Protein AF-A9HJM5-F1 (afdb_monomer_lite)

InterPro domains:
  IPR001584 Integrase, catalytic core [PF13683] (237-302)
  IPR001584 Integrase, catalytic core [PS50994] (127-310)
  IPR005546 Autotransporter beta-domain [PF03797] (328-411)
  IPR006315 Outer membrane autotransporter barrel domain [TIGR01414] (327-432)
  IPR012337 Ribonuclease H-like superfamily [SSF53098] (129-310)
  IPR036397 Ribonuclease H superfamily [G3DSA:3.30.420.10] (129-315)
  IPR036709 Autotransporter beta-domain superfamily [G3DSA:2.40.128.130] (327-432)
  IPR036709 Autotransporter beta-domain superfamily [SSF103515] (328-432)
  IPR047656 IS481-like transposase [NF033577] (16-305)

pLDDT: mean 78.47, std 14.85, range [34.22, 97.0]

Secondary structure (DSSP, 8-state):
------TT-SS-HHHHHHHHH--S-HHHHHHHHT--HHHHHHHHT-S--SPP--S-SS---SSS-HHHHHHHHHHHHHH---HHHHHHHHHTT-TT--HHHHHHHHHHTT-SSPP----------PPPP--S-EEEEEEEEEEETTEEEEEEEEEETTT--EEEEEES---HHHHHHHHHHHHHHSSB---EEEE-S-TTTS-TTS-SPPHHHHHHHHHTT------HHHHHHHHTT-EEEEPPTT-GGGGHHHHHHHHHHHHHTTTT---SSHHHHHHHHHHHHHIIIII---GGGTT--HHHHHHHHHHH-GGGBSS-GGGGSS-S-EEEEEEEEEE--EEETTEEEEEEEEEEEEEEES-SS-EEEE--TT----EEEE-PPPPSEEEEEEEEEEEE-SSSEEEEEEEEEEEETTEEEEEEEEEEEE--

Radius of gyration: 32.17 Å; chains: 1; bounding box: 75×62×111 Å

Structure (mmCIF, N/CA/C/O backbone):
data_AF-A9HJM5-F1
#
_entry.id   AF-A9HJM5-F1
#
loop_
_atom_site.group_PDB
_atom_site.id
_atom_site.type_symbol
_atom_site.label_atom_id
_atom_site.label_alt_id
_atom_site.label_comp_id
_atom_site.label_asym_id
_atom_site.label_entity_id
_atom_site.label_seq_id
_atom_site.pdbx_PDB_ins_code
_atom_site.Cartn_x
_atom_site.Cartn_y
_atom_site.Cartn_z
_atom_site.occupancy
_atom_site.B_iso_or_equiv
_atom_site.auth_seq_id
_atom_site.auth_comp_id
_atom_site.auth_asym_id
_atom_site.auth_atom_id
_atom_site.pdbx_PDB_model_num
ATOM 1 N N . MET A 1 1 ? -3.782 -18.795 47.974 1.00 39.38 1 MET A N 1
ATOM 2 C CA . MET A 1 1 ? -3.697 -17.846 46.842 1.00 39.38 1 MET A CA 1
ATOM 3 C C . MET A 1 1 ? -3.883 -16.435 47.374 1.00 39.38 1 MET A C 1
ATOM 5 O O . MET A 1 1 ? -4.901 -16.174 48.003 1.00 39.38 1 MET A O 1
ATOM 9 N N . GLY A 1 2 ? -2.889 -15.560 47.208 1.00 44.75 2 GLY A N 1
ATOM 10 C CA . GLY A 1 2 ? -2.963 -14.176 47.683 1.00 44.75 2 GLY A CA 1
ATOM 11 C C . GLY A 1 2 ? -3.999 -13.382 46.891 1.00 44.75 2 GLY A C 1
ATOM 12 O O . GLY A 1 2 ? -3.950 -13.344 45.665 1.00 44.75 2 GLY A O 1
ATOM 13 N N . GLN A 1 3 ? -4.957 -12.776 47.587 1.00 52.12 3 GLN A N 1
ATOM 14 C CA . GLN A 1 3 ? -5.940 -11.888 46.978 1.00 52.12 3 GLN A CA 1
ATOM 15 C C . GLN A 1 3 ? -5.210 -10.602 46.563 1.00 52.12 3 GLN A C 1
ATOM 17 O O . GLN A 1 3 ? -4.694 -9.881 47.415 1.00 52.12 3 GLN A O 1
ATOM 22 N N . VAL A 1 4 ? -5.114 -10.333 45.258 1.00 51.53 4 VAL A N 1
ATOM 23 C CA . VAL A 1 4 ? -4.487 -9.107 44.746 1.00 51.53 4 VAL A CA 1
ATOM 24 C C . VAL A 1 4 ? -5.403 -7.935 45.090 1.00 51.53 4 VAL A C 1
ATOM 26 O O . VAL A 1 4 ? -6.445 -7.734 44.468 1.00 51.53 4 VAL A O 1
ATOM 29 N N . HIS A 1 5 ? -5.051 -7.195 46.137 1.00 56.16 5 HIS A N 1
ATOM 30 C CA . HIS A 1 5 ? -5.761 -5.988 46.537 1.00 56.16 5 HIS A CA 1
ATOM 31 C C . HIS A 1 5 ? -5.288 -4.795 45.698 1.00 56.16 5 HIS A C 1
ATOM 33 O O . HIS A 1 5 ? -4.116 -4.692 45.341 1.00 56.16 5 HIS A O 1
ATOM 39 N N . HIS A 1 6 ? -6.200 -3.871 45.394 1.00 55.56 6 HIS A N 1
ATOM 40 C CA . HIS A 1 6 ? -5.833 -2.579 44.815 1.00 55.56 6 HIS A CA 1
ATOM 41 C C . HIS A 1 6 ? -4.875 -1.853 45.774 1.00 55.56 6 HIS A C 1
ATOM 43 O O . HIS A 1 6 ? -5.123 -1.859 46.979 1.00 55.56 6 HIS A O 1
ATOM 49 N N . GLY A 1 7 ? -3.832 -1.181 45.274 1.00 51.28 7 GLY A N 1
ATOM 50 C CA . GLY A 1 7 ? -2.812 -0.509 46.107 1.00 51.28 7 GLY A CA 1
ATOM 51 C C . GLY A 1 7 ? -3.337 0.599 47.038 1.00 51.28 7 GLY A C 1
ATOM 52 O O . GLY A 1 7 ? -2.596 1.120 47.860 1.00 51.28 7 GLY A O 1
ATOM 53 N N . SER A 1 8 ? -4.625 0.934 46.936 1.00 58.81 8 SER A N 1
ATOM 54 C CA . SER A 1 8 ? -5.338 1.925 47.761 1.00 58.81 8 SER A CA 1
ATOM 55 C C . SER A 1 8 ? -6.430 1.296 48.640 1.00 58.81 8 SER A C 1
ATOM 57 O O . SER A 1 8 ? -7.262 2.008 49.199 1.00 58.81 8 SER A O 1
ATOM 59 N N . ALA A 1 9 ? -6.501 -0.037 48.722 1.00 64.56 9 ALA A N 1
ATOM 60 C CA . ALA A 1 9 ? -7.527 -0.732 49.487 1.00 64.56 9 ALA A CA 1
ATOM 61 C C . ALA A 1 9 ? -7.295 -0.550 50.995 1.00 64.56 9 ALA A C 1
ATOM 63 O O . ALA A 1 9 ? -6.473 -1.227 51.602 1.00 64.56 9 ALA A O 1
ATOM 64 N N . THR A 1 10 ? -8.079 0.330 51.618 1.00 69.19 10 THR A N 1
ATOM 65 C CA . THR A 1 10 ? -7.984 0.647 53.056 1.00 69.19 10 THR A CA 1
ATOM 66 C C . THR A 1 10 ? -8.465 -0.493 53.966 1.00 69.19 10 THR A C 1
ATOM 68 O O . THR A 1 10 ? -8.240 -0.466 55.168 1.00 69.19 10 THR A O 1
ATOM 71 N N . THR A 1 11 ? -9.150 -1.508 53.420 1.00 77.69 11 THR A N 1
ATOM 72 C CA . THR A 1 11 ? -9.618 -2.682 54.180 1.00 77.69 11 THR A CA 1
ATOM 73 C C . THR A 1 11 ? -9.173 -3.973 53.504 1.00 77.69 11 THR A C 1
ATOM 75 O O . THR A 1 11 ? -9.670 -4.323 52.431 1.00 77.69 11 THR A O 1
ATOM 78 N N . THR A 1 12 ? -8.253 -4.696 54.143 1.00 82.88 12 THR A N 1
ATOM 79 C CA . THR A 1 12 ? -7.820 -6.034 53.715 1.00 82.88 12 THR A CA 1
ATOM 80 C C . THR A 1 12 ? -8.859 -7.090 54.096 1.00 82.88 12 THR A C 1
ATOM 82 O O . THR A 1 12 ? -9.711 -6.859 54.959 1.00 82.88 12 THR A O 1
ATOM 85 N N . ALA A 1 13 ? -8.786 -8.280 53.495 1.00 81.25 13 ALA A N 1
ATOM 86 C CA . ALA A 1 13 ? -9.673 -9.393 53.852 1.00 81.25 13 ALA A CA 1
ATOM 87 C C . ALA A 1 13 ? -9.609 -9.757 55.351 1.00 81.25 13 ALA A C 1
ATOM 89 O O . ALA A 1 13 ? -10.624 -10.126 55.941 1.00 81.25 13 ALA A O 1
ATOM 90 N N . ALA A 1 14 ? -8.435 -9.611 55.973 1.00 82.00 14 ALA A N 1
ATOM 91 C CA . ALA A 1 14 ? -8.246 -9.829 57.405 1.00 82.00 14 ALA A CA 1
ATOM 92 C C . ALA A 1 14 ? -8.970 -8.766 58.248 1.00 82.00 14 ALA A C 1
ATOM 94 O O . ALA A 1 14 ? -9.698 -9.115 59.173 1.00 82.00 14 ALA A O 1
ATOM 95 N N . VAL A 1 15 ? -8.848 -7.484 57.880 1.00 86.19 15 VAL A N 1
ATOM 96 C CA . VAL A 1 15 ? -9.549 -6.377 58.558 1.00 86.19 15 VAL A CA 1
ATOM 97 C C . VAL A 1 15 ? -11.066 -6.527 58.426 1.00 86.19 15 VAL A C 1
ATOM 99 O O . VAL A 1 15 ? -11.789 -6.356 59.403 1.00 86.19 15 VAL A O 1
ATOM 102 N N . ARG A 1 16 ? -11.566 -6.918 57.247 1.00 88.50 16 ARG A N 1
ATOM 103 C CA . ARG A 1 16 ? -13.002 -7.164 57.017 1.00 88.50 16 ARG A CA 1
ATOM 104 C C . ARG A 1 16 ? -13.536 -8.300 57.898 1.00 88.50 16 ARG A C 1
ATOM 106 O O . ARG A 1 16 ? -14.592 -8.136 58.500 1.00 88.50 16 ARG A O 1
ATOM 113 N N . ARG A 1 17 ? -12.791 -9.410 58.023 1.00 85.50 17 ARG A N 1
ATOM 114 C CA . ARG A 1 17 ? -13.137 -10.524 58.928 1.00 85.50 17 ARG A CA 1
ATOM 115 C C . ARG A 1 17 ? -13.124 -10.091 60.392 1.00 85.50 17 ARG A C 1
ATOM 117 O O . ARG A 1 17 ? -14.072 -10.372 61.116 1.00 85.50 17 ARG A O 1
ATOM 124 N N . ALA A 1 18 ? -12.095 -9.358 60.812 1.00 86.31 18 ALA A N 1
ATOM 125 C CA . ALA A 1 18 ? -11.996 -8.858 62.181 1.00 86.31 18 ALA A CA 1
ATOM 126 C C . ALA A 1 18 ? -13.164 -7.922 62.545 1.00 86.31 18 ALA A C 1
ATOM 128 O O . ALA A 1 18 ? -13.707 -8.017 63.641 1.00 86.31 18 ALA A O 1
ATOM 129 N N . ILE A 1 19 ? -13.604 -7.069 61.613 1.00 89.44 19 ILE A N 1
ATOM 130 C CA . ILE A 1 19 ? -14.779 -6.203 61.799 1.00 89.44 19 ILE A CA 1
ATOM 131 C C . ILE A 1 19 ? -16.072 -7.020 61.944 1.00 89.44 19 ILE A C 1
ATOM 133 O O . ILE A 1 19 ? -16.908 -6.665 62.772 1.00 89.44 19 ILE A O 1
ATOM 137 N N . GLN A 1 20 ? -16.244 -8.096 61.168 1.00 88.44 20 GLN A N 1
ATOM 138 C CA . GLN A 1 20 ? -17.444 -8.942 61.230 1.00 88.44 20 GLN A CA 1
ATOM 139 C C . GLN A 1 20 ? -17.550 -9.743 62.529 1.00 88.44 20 GLN A C 1
ATOM 141 O O . GLN A 1 20 ? -18.636 -9.849 63.089 1.00 88.44 20 GLN A O 1
ATOM 146 N N . HIS A 1 21 ? -16.434 -10.284 63.024 1.00 87.81 21 HIS A N 1
ATOM 147 C CA . HIS A 1 21 ? -16.422 -11.098 64.243 1.00 87.81 21 HIS A CA 1
ATOM 148 C C . HIS A 1 21 ? -16.361 -10.274 65.538 1.00 87.81 21 HIS A C 1
ATOM 150 O O . HIS A 1 21 ? -16.522 -10.827 66.625 1.00 87.81 21 HIS A O 1
ATOM 156 N N . SER A 1 22 ? -16.124 -8.962 65.452 1.00 87.56 22 SER A N 1
ATOM 157 C CA . SER A 1 22 ? -15.993 -8.109 66.631 1.00 87.56 22 SER A CA 1
ATOM 158 C C . SER A 1 22 ? -17.346 -7.659 67.192 1.00 87.56 22 SER A C 1
ATOM 160 O O . SER A 1 22 ? -18.188 -7.082 66.495 1.00 87.56 22 SER A O 1
ATOM 162 N N . GLN A 1 23 ? -17.513 -7.834 68.504 1.00 87.94 23 GLN A N 1
ATOM 163 C CA . GLN A 1 23 ? -18.632 -7.283 69.276 1.00 87.94 23 GLN A CA 1
ATOM 164 C C . GLN A 1 23 ? -18.430 -5.804 69.650 1.00 87.94 23 GLN A C 1
ATOM 166 O O . GLN A 1 23 ? -19.332 -5.171 70.191 1.00 87.94 23 GLN A O 1
ATOM 171 N N . GLU A 1 24 ? -17.276 -5.214 69.324 1.00 90.81 24 GLU A N 1
ATOM 172 C CA . GLU A 1 24 ? -16.976 -3.821 69.651 1.00 90.81 24 GLU A CA 1
ATOM 173 C C . GLU A 1 24 ? -17.867 -2.828 68.885 1.00 90.81 24 GLU A C 1
ATOM 175 O O . GLU A 1 24 ? -18.441 -3.118 67.821 1.00 90.81 24 GLU A O 1
ATOM 180 N N . SER A 1 25 ? -17.973 -1.615 69.434 1.00 91.25 25 SER A N 1
ATOM 181 C CA . SER A 1 25 ? -18.757 -0.540 68.830 1.00 91.25 25 SER A CA 1
ATOM 182 C C . SER A 1 25 ? -18.114 -0.025 67.537 1.00 91.25 25 SER A C 1
ATOM 184 O O . SER A 1 25 ? -16.892 -0.050 67.354 1.00 91.25 25 SER A O 1
ATOM 186 N N . LEU A 1 26 ? -18.945 0.513 66.637 1.00 90.44 26 LEU A N 1
ATOM 187 C CA . LEU A 1 26 ? -18.498 1.032 65.338 1.00 90.44 26 LEU A CA 1
ATOM 188 C C . LEU A 1 26 ? -17.398 2.096 65.472 1.00 90.44 26 LEU A C 1
ATOM 190 O O . LEU A 1 26 ? -16.500 2.163 64.637 1.00 90.44 26 LEU A O 1
ATOM 194 N N . ARG A 1 27 ? -17.456 2.914 66.531 1.00 89.31 27 ARG A N 1
ATOM 195 C CA . ARG A 1 27 ? -16.513 4.010 66.786 1.00 89.31 27 ARG A CA 1
ATOM 196 C C . ARG A 1 27 ? -15.127 3.498 67.184 1.00 89.31 27 ARG A C 1
ATOM 198 O O . ARG A 1 27 ? -14.130 4.069 66.749 1.00 89.31 27 ARG A O 1
ATOM 205 N N . VAL A 1 28 ? -15.063 2.415 67.962 1.00 90.44 28 VAL A N 1
ATOM 206 C CA . VAL A 1 28 ? -13.794 1.799 68.382 1.00 90.44 28 VAL A CA 1
ATOM 207 C C . VAL A 1 28 ? -13.112 1.128 67.192 1.00 90.44 28 VAL A C 1
ATOM 209 O O . VAL A 1 28 ? -11.937 1.382 66.932 1.00 90.44 28 VAL A O 1
ATOM 212 N N . LEU A 1 29 ? -13.868 0.367 66.398 1.00 90.19 29 LEU A N 1
ATOM 213 C CA . LEU A 1 29 ? -13.358 -0.282 65.188 1.00 90.19 29 LEU A CA 1
ATOM 214 C C . LEU A 1 29 ? -12.917 0.736 64.125 1.00 90.19 29 LEU A C 1
ATOM 216 O O . LEU A 1 29 ? -11.868 0.565 63.507 1.00 90.19 29 LEU A O 1
ATOM 220 N N . ALA A 1 30 ? -13.671 1.825 63.949 1.00 90.19 30 ALA A N 1
ATOM 221 C CA . ALA A 1 30 ? -13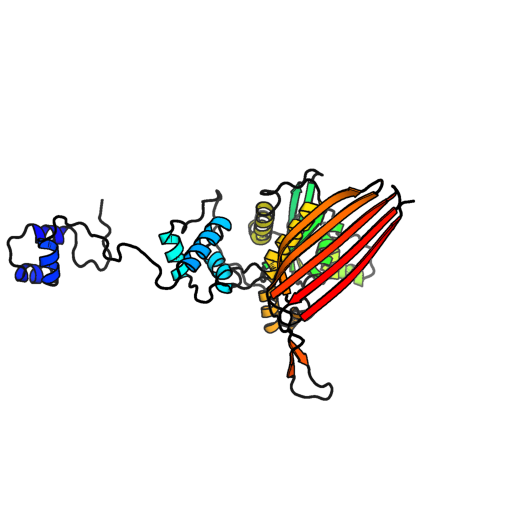.306 2.916 63.045 1.00 90.19 30 ALA A CA 1
ATOM 222 C C . ALA A 1 30 ? -11.968 3.559 63.436 1.00 90.19 30 ALA A C 1
ATOM 224 O O . ALA A 1 30 ? -11.114 3.770 62.577 1.00 90.19 30 ALA A O 1
ATOM 225 N N . LYS A 1 31 ? -11.763 3.812 64.738 1.00 91.38 31 LYS A N 1
ATOM 226 C CA . LYS A 1 31 ? -10.514 4.370 65.270 1.00 91.38 31 LYS A CA 1
ATOM 227 C C . LYS A 1 31 ? -9.345 3.390 65.132 1.00 91.38 31 LYS A C 1
ATOM 229 O O . LYS A 1 31 ? -8.276 3.801 64.701 1.00 91.38 31 LYS A O 1
ATOM 234 N N . ARG A 1 32 ? -9.549 2.104 65.452 1.00 90.25 32 ARG A N 1
ATOM 235 C CA . ARG A 1 32 ? -8.509 1.059 65.384 1.00 90.25 32 ARG A CA 1
ATOM 236 C C . ARG A 1 32 ? -7.974 0.859 63.969 1.00 90.25 32 ARG A C 1
ATOM 238 O O . ARG A 1 32 ? -6.771 0.722 63.790 1.00 90.25 32 ARG A O 1
ATOM 245 N N . TYR A 1 33 ? -8.866 0.819 62.982 1.00 87.31 33 TYR A N 1
ATOM 246 C CA . TYR A 1 33 ? -8.499 0.524 61.595 1.00 87.31 33 TYR A CA 1
ATOM 247 C C . TYR A 1 33 ? -8.350 1.773 60.716 1.00 87.31 33 TYR A C 1
ATOM 249 O O . TYR A 1 33 ? -8.070 1.634 59.531 1.00 87.31 33 TYR A O 1
ATOM 257 N N . GLY A 1 34 ? -8.544 2.980 61.260 1.00 88.69 34 GLY A N 1
ATOM 258 C CA . GLY A 1 34 ? -8.411 4.232 60.506 1.00 88.69 34 GLY A CA 1
ATOM 259 C C . GLY A 1 34 ? -9.414 4.370 59.354 1.00 88.69 34 GLY A C 1
ATOM 260 O O . GLY A 1 34 ? -9.085 4.930 58.311 1.00 88.69 34 GLY A O 1
ATOM 261 N N . ILE A 1 35 ? -10.630 3.836 59.509 1.00 89.00 35 ILE A N 1
ATOM 262 C CA . ILE A 1 35 ? -11.664 3.816 58.459 1.00 89.00 35 ILE A CA 1
ATOM 263 C C . ILE A 1 35 ? -12.951 4.502 58.914 1.00 89.00 35 ILE A C 1
ATOM 265 O O . ILE A 1 35 ? -13.277 4.542 60.096 1.00 89.00 35 ILE A O 1
ATOM 269 N N . ASN A 1 36 ? -13.727 5.020 57.958 1.00 88.88 36 ASN A N 1
ATOM 270 C CA . ASN A 1 36 ? -14.993 5.699 58.242 1.00 88.88 36 ASN A CA 1
ATOM 271 C C . ASN A 1 36 ? -15.981 4.762 58.989 1.00 88.88 36 ASN A C 1
ATOM 273 O O . ASN A 1 36 ? -16.172 3.627 58.540 1.00 88.88 36 ASN A O 1
ATOM 277 N N . PRO A 1 37 ? -16.671 5.213 60.059 1.00 90.31 37 PRO A N 1
ATOM 278 C CA . PRO A 1 37 ? -17.691 4.420 60.758 1.00 90.31 37 PRO A CA 1
ATOM 279 C C . PRO A 1 37 ? -18.769 3.818 59.842 1.00 90.31 37 PRO A C 1
ATOM 281 O O . PRO A 1 37 ? -19.221 2.699 60.082 1.00 90.31 37 PRO A O 1
ATOM 284 N N . LYS A 1 38 ? -19.132 4.502 58.745 1.00 90.12 38 LYS A N 1
ATOM 285 C CA . LYS A 1 38 ? -20.054 3.973 57.721 1.00 90.12 38 LYS A CA 1
ATOM 286 C C . LYS A 1 38 ? -19.491 2.734 57.017 1.00 90.12 38 LYS A C 1
ATOM 288 O O . LYS A 1 38 ? -20.235 1.811 56.698 1.00 90.12 38 LYS A O 1
ATOM 293 N N . THR A 1 39 ? -18.178 2.685 56.803 1.00 86.50 39 THR A N 1
ATOM 294 C CA . THR A 1 39 ? -17.480 1.528 56.226 1.00 86.50 39 THR A CA 1
ATOM 295 C C . THR A 1 39 ? -17.465 0.353 57.202 1.00 86.50 39 THR A C 1
ATOM 297 O O . THR A 1 39 ? -17.686 -0.778 56.778 1.00 86.50 39 THR A O 1
ATOM 300 N N . VAL A 1 40 ? -17.279 0.609 58.503 1.00 88.44 40 VAL A N 1
ATOM 301 C CA . VAL A 1 40 ? -17.384 -0.426 59.550 1.00 88.44 40 VAL A CA 1
ATOM 302 C C . VAL A 1 40 ? -18.798 -1.003 59.587 1.00 88.44 40 VAL A C 1
ATOM 304 O O . VAL A 1 40 ? -18.958 -2.218 59.514 1.00 88.44 40 VAL A O 1
ATOM 307 N N . ALA A 1 41 ? -19.823 -0.144 59.619 1.00 88.56 41 ALA A N 1
ATOM 308 C CA . ALA A 1 41 ? -21.225 -0.566 59.612 1.00 88.56 41 ALA A CA 1
ATOM 309 C C . ALA A 1 41 ? -21.560 -1.404 58.368 1.00 88.56 41 ALA A C 1
ATOM 311 O O . ALA A 1 41 ? -22.149 -2.478 58.477 1.00 88.56 41 ALA A O 1
ATOM 312 N N . LYS A 1 42 ? -21.101 -0.956 57.189 1.00 87.88 42 LYS A N 1
ATOM 313 C CA . LYS A 1 42 ? -21.250 -1.677 55.918 1.00 87.88 42 LYS A CA 1
ATOM 314 C C . LYS A 1 42 ? -20.647 -3.082 55.970 1.00 87.88 42 LYS A C 1
ATOM 316 O O . LYS A 1 42 ? -21.260 -4.004 55.445 1.00 87.88 42 LYS A O 1
ATOM 321 N N . TRP A 1 43 ? -19.454 -3.255 56.540 1.00 88.19 43 TRP A N 1
ATOM 322 C CA . TRP A 1 43 ? -18.814 -4.574 56.619 1.00 88.19 43 TRP A CA 1
ATOM 323 C C . TRP A 1 43 ? -19.415 -5.463 57.710 1.00 88.19 43 TRP A C 1
ATOM 325 O O . TRP A 1 43 ? -19.562 -6.659 57.473 1.00 88.19 43 TRP A O 1
ATOM 335 N N . LYS A 1 44 ? -19.831 -4.891 58.847 1.00 87.69 44 LYS A N 1
ATOM 336 C CA . LYS A 1 44 ? -20.490 -5.622 59.942 1.00 87.69 44 LYS A CA 1
ATOM 337 C C . LYS A 1 44 ? -21.848 -6.201 59.519 1.00 87.69 44 LYS A C 1
ATOM 339 O O . LYS A 1 44 ? -22.194 -7.293 59.939 1.00 87.69 44 LYS A O 1
ATOM 344 N N . GLY A 1 45 ? -22.581 -5.503 58.644 1.00 85.19 45 GLY A N 1
ATOM 345 C CA . GLY A 1 45 ? -23.864 -5.966 58.094 1.00 85.19 45 GLY A CA 1
ATOM 346 C C . GLY A 1 45 ? -23.777 -6.861 56.848 1.00 85.19 45 GLY A C 1
ATOM 347 O O . GLY A 1 45 ? -24.810 -7.266 56.323 1.00 85.19 45 GLY A O 1
ATOM 348 N N . ARG A 1 46 ? -22.579 -7.147 56.319 1.00 84.69 46 ARG A N 1
ATOM 349 C CA . ARG A 1 46 ? -22.412 -8.048 55.164 1.00 84.69 46 ARG A CA 1
ATOM 350 C C . ARG A 1 46 ? -22.297 -9.499 55.615 1.00 84.69 46 ARG A C 1
ATOM 352 O O . ARG A 1 46 ? -21.680 -9.777 56.633 1.00 84.69 46 ARG A O 1
ATOM 359 N N . THR A 1 47 ? -22.797 -10.418 54.794 1.00 83.50 47 THR A N 1
ATOM 360 C CA . THR A 1 47 ? -22.673 -11.871 54.999 1.00 83.50 47 THR A CA 1
ATOM 361 C C . THR A 1 47 ? -21.316 -12.430 54.566 1.00 83.50 47 THR A C 1
ATOM 363 O O . THR A 1 47 ? -20.958 -13.535 54.952 1.00 83.50 47 THR A O 1
ATOM 366 N N . ASP A 1 48 ? -20.551 -11.688 53.760 1.00 83.06 48 ASP A N 1
ATOM 367 C CA . ASP A 1 48 ? -19.254 -12.117 53.241 1.00 83.06 48 ASP A CA 1
ATOM 368 C C . ASP A 1 48 ? -18.227 -10.972 53.230 1.00 83.06 48 ASP A C 1
ATOM 370 O O . ASP A 1 48 ? -18.574 -9.786 53.213 1.00 83.06 48 ASP A O 1
ATOM 374 N N . THR A 1 49 ? -16.943 -11.339 53.232 1.00 79.62 49 THR A N 1
ATOM 375 C CA . THR A 1 49 ? -15.807 -10.396 53.232 1.00 79.62 49 THR A CA 1
ATOM 376 C C . THR A 1 49 ? -15.212 -10.151 51.847 1.00 79.62 49 THR A C 1
ATOM 378 O O . THR A 1 49 ? -14.220 -9.419 51.710 1.00 79.62 49 THR A O 1
ATOM 381 N N . SER A 1 50 ? -15.814 -10.741 50.810 1.00 77.38 50 SER A N 1
ATOM 382 C CA . SER A 1 50 ? -15.341 -10.600 49.441 1.00 77.38 50 SER A CA 1
ATOM 383 C C . SER A 1 50 ? -15.578 -9.178 48.943 1.00 77.38 50 SER A C 1
ATOM 385 O O . SER A 1 50 ? -16.516 -8.475 49.343 1.00 77.38 50 SER A O 1
ATOM 387 N N . ASP A 1 51 ? -14.666 -8.708 48.095 1.00 70.50 51 ASP A N 1
ATOM 388 C CA . ASP A 1 51 ? -14.907 -7.454 47.404 1.00 70.50 51 ASP A CA 1
ATOM 389 C C . ASP A 1 51 ? -15.950 -7.687 46.316 1.00 70.50 51 ASP A C 1
ATOM 391 O O . ASP A 1 51 ? -15.805 -8.588 45.491 1.00 70.50 51 ASP A O 1
ATOM 395 N N . ARG A 1 52 ? -17.010 -6.881 46.319 1.00 70.44 52 ARG A N 1
ATOM 396 C CA . ARG A 1 52 ? -18.063 -6.963 45.304 1.00 70.44 52 ARG A CA 1
ATOM 397 C C . ARG A 1 52 ? -17.859 -5.829 44.323 1.00 70.44 52 ARG A C 1
ATOM 399 O O . ARG A 1 52 ? -17.561 -4.710 44.736 1.00 70.44 52 ARG A O 1
ATOM 406 N N . ARG A 1 53 ? -18.091 -6.098 43.038 1.00 64.94 53 ARG A N 1
ATOM 407 C CA . ARG A 1 53 ? -18.044 -5.078 41.989 1.00 64.94 53 ARG A CA 1
ATOM 408 C C . ARG A 1 53 ? -18.959 -3.906 42.362 1.00 64.94 53 ARG A C 1
ATOM 410 O O . ARG A 1 53 ? -20.179 -4.038 42.376 1.00 64.94 53 ARG A O 1
ATOM 417 N N . THR A 1 54 ? -18.360 -2.760 42.657 1.00 67.00 54 THR A N 1
ATOM 418 C CA . THR A 1 54 ? -19.054 -1.478 42.804 1.00 67.00 54 THR A CA 1
ATOM 419 C C . THR A 1 54 ? -19.088 -0.786 41.448 1.00 67.00 54 THR A C 1
ATOM 421 O O . THR A 1 54 ? -18.050 -0.392 40.925 1.00 67.00 54 THR A O 1
ATOM 424 N N . GLY A 1 55 ? -20.276 -0.689 40.855 1.00 67.12 55 GLY A N 1
ATOM 425 C CA . GLY A 1 55 ? -20.504 -0.046 39.563 1.00 67.12 55 GLY A CA 1
ATOM 426 C C . GLY A 1 55 ? -21.890 -0.373 38.996 1.00 67.12 55 GLY A C 1
ATOM 427 O O . GLY A 1 55 ? -22.621 -1.162 39.601 1.00 67.12 55 GLY A O 1
ATOM 428 N N . PRO A 1 56 ? -22.260 0.216 37.846 1.00 68.31 56 PRO A N 1
ATOM 429 C CA . PRO A 1 56 ? -23.521 -0.070 37.167 1.00 68.31 56 PRO A CA 1
ATOM 430 C C . PRO A 1 56 ? -23.691 -1.570 36.885 1.00 68.31 56 PRO A C 1
ATOM 432 O O . PRO A 1 56 ? -22.739 -2.235 36.463 1.00 68.31 56 PRO A O 1
ATOM 435 N N . LYS A 1 57 ? -24.907 -2.099 37.099 1.00 70.12 57 LYS A N 1
ATOM 436 C CA . LYS A 1 57 ? -25.239 -3.507 36.801 1.00 70.12 57 LYS A CA 1
ATOM 437 C C . LYS A 1 57 ? -25.089 -3.807 35.305 1.00 70.12 57 LYS A C 1
ATOM 439 O O . LYS A 1 57 ? -24.546 -4.846 34.946 1.00 70.12 57 LYS A O 1
ATOM 444 N N . VAL A 1 58 ? -25.504 -2.863 34.459 1.00 70.00 58 VAL A N 1
ATOM 445 C CA . VAL A 1 58 ? -25.330 -2.901 33.004 1.00 70.00 58 VAL A CA 1
ATOM 446 C C . VAL A 1 58 ? -24.229 -1.915 32.637 1.00 70.00 58 VAL A C 1
ATOM 448 O O . VAL A 1 58 ? -24.332 -0.725 32.925 1.00 70.00 58 VAL A O 1
ATOM 451 N N . ALA A 1 59 ? -23.139 -2.410 32.055 1.00 68.31 59 ALA A N 1
ATOM 452 C CA . ALA A 1 59 ? -22.054 -1.555 31.599 1.00 68.31 59 ALA A CA 1
ATOM 453 C C . ALA A 1 59 ? -22.402 -0.996 30.215 1.00 68.31 59 ALA A C 1
ATOM 455 O O . ALA A 1 59 ? -22.371 -1.741 29.243 1.00 68.31 59 ALA A O 1
ATOM 456 N N . SER A 1 60 ? -22.692 0.299 30.124 1.00 73.31 60 SER A N 1
ATOM 457 C CA . SER A 1 60 ? -22.927 1.005 28.861 1.00 73.31 60 SER A CA 1
ATOM 458 C C . SER A 1 60 ? -21.818 2.018 28.574 1.00 73.31 60 SER A C 1
ATOM 460 O O . SER A 1 60 ? -21.009 2.368 29.443 1.00 73.31 60 SER A O 1
ATOM 462 N N . SER A 1 61 ? -21.715 2.447 27.318 1.00 77.25 61 SER A N 1
ATOM 463 C CA . SER A 1 61 ? -20.916 3.619 26.970 1.00 77.25 61 SER A CA 1
ATOM 464 C C . SER A 1 61 ? -21.625 4.889 27.430 1.00 77.25 61 SER A C 1
ATOM 466 O O . SER A 1 61 ? -22.833 5.001 27.282 1.00 77.25 61 SER A O 1
ATOM 468 N N . THR A 1 62 ? -20.874 5.866 27.933 1.00 75.75 62 THR A N 1
ATOM 469 C CA . THR A 1 62 ? -21.356 7.251 28.078 1.00 75.75 62 THR A CA 1
ATOM 470 C C . THR A 1 62 ? -20.994 8.123 26.875 1.00 75.75 62 THR A C 1
ATOM 472 O O . THR A 1 62 ? -21.408 9.271 26.819 1.00 75.75 62 THR A O 1
ATOM 475 N N . ILE A 1 63 ? -20.177 7.601 25.950 1.00 81.25 63 ILE A N 1
ATOM 476 C CA . ILE A 1 63 ? -19.610 8.345 24.810 1.00 81.25 63 ILE A CA 1
ATOM 477 C C . ILE A 1 63 ? -20.167 7.847 23.473 1.00 81.25 63 ILE A C 1
ATOM 479 O O . ILE A 1 63 ? -20.238 8.624 22.534 1.00 81.25 63 ILE A O 1
ATOM 483 N N . LEU A 1 64 ? -20.507 6.557 23.377 1.00 84.56 64 LEU A N 1
ATOM 484 C CA . LEU A 1 64 ? -20.987 5.948 22.134 1.00 84.56 64 LEU A CA 1
ATOM 485 C C . LEU A 1 64 ? -22.487 5.707 22.234 1.00 84.56 64 LEU A C 1
ATOM 487 O O . LEU A 1 64 ? -22.939 5.215 23.273 1.00 84.56 64 LEU A O 1
ATOM 491 N N . SER A 1 65 ? -23.219 6.009 21.164 1.00 87.06 65 SER A N 1
ATOM 492 C CA . SER A 1 65 ? -24.608 5.573 21.023 1.00 87.06 65 SER A CA 1
ATOM 493 C C . SER A 1 65 ? -24.696 4.048 20.879 1.00 87.06 65 SER A C 1
ATOM 495 O O . SER A 1 65 ? -23.691 3.345 20.721 1.00 87.06 65 SER A O 1
ATOM 497 N N . THR A 1 66 ? -25.918 3.518 20.934 1.00 85.31 66 THR A N 1
ATOM 498 C CA . THR A 1 66 ? -26.140 2.078 20.754 1.00 85.31 66 THR A CA 1
ATOM 499 C C . THR A 1 66 ? -25.868 1.667 19.303 1.00 85.31 66 THR A C 1
ATOM 501 O O . THR A 1 66 ? -25.286 0.605 19.077 1.00 85.31 66 THR A O 1
ATOM 504 N N . GLU A 1 67 ? -26.201 2.522 18.326 1.00 82.94 67 GLU A N 1
ATOM 505 C CA . GLU A 1 67 ? -25.865 2.298 16.915 1.00 82.94 67 GLU A CA 1
ATOM 506 C C . GLU A 1 67 ? -24.352 2.373 16.678 1.00 82.94 67 GLU A C 1
ATOM 508 O O . GLU A 1 67 ? -23.786 1.487 16.041 1.00 82.94 67 GLU A O 1
ATOM 513 N N . GLU A 1 68 ? -23.669 3.379 17.233 1.00 85.44 68 GLU A N 1
ATOM 514 C CA . GLU A 1 68 ? -22.213 3.530 17.108 1.00 85.44 68 GLU A CA 1
ATOM 515 C C . GLU A 1 68 ? -21.465 2.335 17.707 1.00 85.44 68 GLU A C 1
ATOM 517 O O . GLU A 1 68 ? -20.514 1.822 17.114 1.00 85.44 68 GLU A O 1
ATOM 522 N N . GLU A 1 69 ? -21.908 1.850 18.870 1.00 89.06 69 GLU A N 1
ATOM 523 C CA . GLU A 1 69 ? -21.363 0.649 19.501 1.00 89.06 69 GLU A CA 1
ATOM 524 C C . GLU A 1 69 ? -21.595 -0.596 18.626 1.00 89.06 69 GLU A C 1
ATOM 526 O O . GLU A 1 69 ? -20.671 -1.395 18.449 1.00 89.06 69 GLU A O 1
ATOM 531 N N . ALA A 1 70 ? -22.770 -0.732 18.002 1.00 82.31 70 ALA A N 1
ATOM 532 C CA . ALA A 1 70 ? -23.051 -1.814 17.060 1.00 82.31 70 ALA A CA 1
ATOM 533 C C . ALA A 1 70 ? -22.155 -1.748 15.810 1.00 82.31 70 ALA A C 1
ATOM 535 O O . ALA A 1 70 ? -21.582 -2.769 15.422 1.00 82.31 70 ALA A O 1
ATOM 536 N N . ILE A 1 71 ? -21.962 -0.558 15.229 1.00 81.31 71 ILE A N 1
ATOM 537 C CA . ILE A 1 71 ? -21.065 -0.327 14.084 1.00 81.31 71 ILE A CA 1
ATOM 538 C C . ILE A 1 71 ? -19.632 -0.713 14.451 1.00 81.31 71 ILE A C 1
ATOM 540 O O . ILE A 1 71 ? -18.997 -1.492 13.742 1.00 81.31 71 ILE A O 1
ATOM 544 N N . VAL A 1 72 ? -19.127 -0.225 15.587 1.00 85.50 72 VAL A N 1
ATOM 545 C CA . VAL A 1 72 ? -17.776 -0.515 16.089 1.00 85.50 72 VAL A CA 1
ATOM 546 C C . VAL A 1 72 ? -17.556 -2.023 16.265 1.00 85.50 72 VAL A C 1
ATOM 548 O O . VAL A 1 72 ? -16.517 -2.562 15.866 1.00 85.50 72 VAL A O 1
ATOM 551 N N . VAL A 1 73 ? -18.528 -2.721 16.859 1.00 84.00 73 VAL A N 1
ATOM 552 C CA . VAL A 1 73 ? -18.466 -4.170 17.098 1.00 84.00 73 VAL A CA 1
ATOM 553 C C . VAL A 1 73 ? -18.527 -4.948 15.788 1.00 84.00 73 VAL A C 1
ATOM 555 O O . VAL A 1 73 ? -17.708 -5.849 15.580 1.00 84.00 73 VAL A O 1
ATOM 558 N N . ALA A 1 74 ? -19.450 -4.593 14.892 1.00 76.44 74 ALA A N 1
ATOM 559 C CA . ALA A 1 74 ? -19.569 -5.207 13.577 1.00 76.44 74 ALA A CA 1
ATOM 560 C C . ALA A 1 74 ? -18.274 -5.019 12.780 1.00 76.44 74 ALA A C 1
ATOM 562 O O . ALA A 1 74 ? -17.691 -6.004 12.323 1.00 76.44 74 ALA A O 1
ATOM 563 N N . PHE A 1 75 ? -17.758 -3.792 12.709 1.00 78.00 75 PHE A N 1
ATOM 564 C CA . PHE A 1 75 ? -16.516 -3.467 12.015 1.00 78.00 75 PHE A CA 1
ATOM 565 C C . PHE A 1 75 ? -15.345 -4.308 12.529 1.00 78.00 75 PHE A C 1
ATOM 567 O O . PHE A 1 75 ? -14.625 -4.928 11.747 1.00 78.00 75 PHE A O 1
ATOM 574 N N . ARG A 1 76 ? -15.171 -4.407 13.852 1.00 82.50 76 ARG A N 1
ATOM 575 C CA . ARG A 1 76 ? -14.100 -5.204 14.465 1.00 82.50 76 ARG A CA 1
ATOM 576 C C . ARG A 1 76 ? -14.218 -6.697 14.153 1.00 82.50 76 ARG A C 1
ATOM 578 O O . ARG A 1 76 ? -13.198 -7.332 13.893 1.00 82.50 76 ARG A O 1
ATOM 585 N N . ARG A 1 77 ? -15.430 -7.258 14.185 1.00 77.31 77 ARG A N 1
ATOM 586 C CA . ARG A 1 77 ? -15.667 -8.684 13.904 1.00 77.31 77 ARG A CA 1
ATOM 587 C C . ARG A 1 77 ? -15.424 -9.042 12.437 1.00 77.31 77 ARG A C 1
ATOM 589 O O . ARG A 1 77 ? -14.887 -10.110 12.174 1.00 77.31 77 ARG A O 1
ATOM 596 N N . HIS A 1 78 ? -15.769 -8.152 11.509 1.00 67.56 78 HIS A N 1
ATOM 597 C CA . HIS A 1 78 ? -15.608 -8.401 10.072 1.00 67.56 78 HIS A CA 1
ATOM 598 C C . HIS A 1 78 ? -14.181 -8.142 9.582 1.00 67.56 78 HIS A C 1
ATOM 600 O O . HIS A 1 78 ? -13.666 -8.882 8.747 1.00 67.56 78 HIS A O 1
ATOM 606 N N . THR A 1 79 ? -13.534 -7.094 10.097 1.00 68.25 79 THR A N 1
ATOM 607 C CA . THR A 1 79 ? -12.215 -6.669 9.603 1.00 68.25 79 THR A CA 1
ATOM 608 C C . THR A 1 79 ? -11.053 -7.316 10.347 1.00 68.25 79 THR A C 1
ATOM 610 O O . THR A 1 79 ? -9.961 -7.407 9.791 1.00 68.25 79 THR A O 1
ATOM 613 N N . LEU A 1 80 ? -11.258 -7.739 11.604 1.00 72.50 80 LEU A N 1
ATOM 614 C CA . LEU A 1 80 ? -10.209 -8.246 12.502 1.00 72.50 80 LEU A CA 1
ATOM 615 C C . LEU A 1 80 ? -8.973 -7.323 12.577 1.00 72.50 80 LEU A C 1
ATOM 617 O O . LEU A 1 80 ? -7.861 -7.757 12.879 1.00 72.50 80 LEU A O 1
ATOM 621 N N . LEU A 1 81 ? -9.161 -6.025 12.330 1.00 73.50 81 LEU A N 1
ATOM 622 C CA . LEU A 1 81 ? -8.095 -5.030 12.390 1.00 73.50 81 LEU A CA 1
ATOM 623 C C . LEU A 1 81 ? -7.705 -4.740 13.840 1.00 73.50 81 LEU A C 1
ATOM 625 O O . LEU A 1 81 ? -8.595 -4.707 14.681 1.00 73.50 81 LEU A O 1
ATOM 629 N N . PRO A 1 82 ? -6.421 -4.490 14.169 1.00 77.12 82 PRO A N 1
ATOM 630 C CA . PRO A 1 82 ? -5.969 -4.030 15.486 1.00 77.12 82 PRO A CA 1
ATOM 631 C C . PRO A 1 82 ? -6.707 -2.785 15.997 1.00 77.12 82 PRO A C 1
ATOM 633 O O . PRO A 1 82 ? -7.237 -2.003 15.219 1.00 77.12 82 PRO A O 1
ATOM 636 N N . LEU A 1 83 ? -6.690 -2.560 17.318 1.00 83.50 83 LEU A N 1
ATOM 637 C CA . LEU A 1 83 ? -7.463 -1.483 17.956 1.00 83.50 83 LEU A CA 1
ATOM 638 C C . LEU A 1 83 ? -7.238 -0.107 17.327 1.00 83.50 83 LEU A C 1
ATOM 640 O O . LEU A 1 83 ? -8.196 0.612 17.073 1.00 83.50 83 LEU A O 1
ATOM 644 N N . ASP A 1 84 ? -5.981 0.256 17.097 1.00 81.75 84 ASP A N 1
ATOM 645 C CA . ASP A 1 84 ? -5.656 1.571 16.547 1.00 81.75 84 ASP A CA 1
ATOM 646 C C . ASP A 1 84 ? -6.066 1.681 15.071 1.00 81.75 84 ASP A C 1
ATOM 648 O O . ASP A 1 84 ? -6.463 2.752 14.635 1.00 81.75 84 ASP A O 1
ATOM 652 N N . ASP A 1 85 ? -6.043 0.581 14.317 1.00 75.12 85 ASP A N 1
ATOM 653 C CA . ASP A 1 85 ? -6.493 0.571 12.922 1.00 75.12 85 ASP A CA 1
ATOM 654 C C . ASP A 1 85 ? -8.025 0.700 12.849 1.00 75.12 85 ASP A C 1
ATOM 656 O O . ASP A 1 85 ? -8.540 1.452 12.025 1.00 75.12 85 ASP A O 1
ATOM 660 N N . CYS A 1 86 ? -8.762 0.054 13.766 1.00 77.38 86 CYS A N 1
ATOM 661 C CA . CYS A 1 86 ? -10.198 0.297 13.931 1.00 77.38 86 CYS A CA 1
ATOM 662 C C . CYS A 1 86 ? -10.491 1.750 14.317 1.00 77.38 86 CYS A C 1
ATOM 664 O O . CYS A 1 86 ? -11.450 2.315 13.807 1.00 77.38 86 CYS A O 1
ATOM 666 N N . LEU A 1 87 ? -9.683 2.352 15.199 1.00 84.62 87 LEU A N 1
ATOM 667 C CA . LEU A 1 87 ? -9.850 3.752 15.592 1.00 84.62 87 LEU A CA 1
ATOM 668 C C . LEU A 1 87 ? -9.763 4.667 14.373 1.00 84.62 87 LEU A C 1
ATOM 670 O O . LEU A 1 87 ? -10.688 5.430 14.135 1.00 84.62 87 LEU A O 1
ATOM 674 N N . TYR A 1 88 ? -8.690 4.560 13.588 1.00 77.06 88 TYR A N 1
ATOM 675 C CA . TYR A 1 88 ? -8.508 5.440 12.437 1.00 77.06 88 TYR A CA 1
ATOM 676 C C . TYR A 1 88 ? -9.558 5.216 11.348 1.00 77.06 88 TYR A C 1
ATOM 678 O O . TYR A 1 88 ? -10.027 6.183 10.759 1.00 77.06 88 TYR A O 1
ATOM 686 N N . ALA A 1 89 ? -9.950 3.965 11.090 1.00 74.06 89 ALA A N 1
ATOM 687 C CA . ALA A 1 89 ? -10.979 3.669 10.097 1.00 74.06 89 ALA A CA 1
ATOM 688 C C . ALA A 1 89 ? -12.356 4.218 10.506 1.00 74.06 89 ALA A C 1
ATOM 690 O O . ALA A 1 89 ? -13.069 4.773 9.677 1.00 74.06 89 ALA A O 1
ATOM 691 N N . LEU A 1 90 ? -12.714 4.092 11.787 1.00 80.38 90 LEU A N 1
ATOM 692 C CA . LEU A 1 90 ? -14.020 4.508 12.293 1.00 80.38 90 LEU A CA 1
ATOM 693 C C . LEU A 1 90 ? -14.089 6.000 12.626 1.00 80.38 90 LEU A C 1
ATOM 695 O O . LEU A 1 90 ? -15.188 6.533 12.678 1.00 80.38 90 LEU A O 1
ATOM 699 N N . GLN A 1 91 ? -12.960 6.690 12.814 1.00 82.38 91 GLN A N 1
ATOM 700 C CA . GLN A 1 91 ? -12.937 8.130 13.104 1.00 82.38 91 GLN A CA 1
ATOM 701 C C . GLN A 1 91 ? -13.512 8.993 11.978 1.00 82.38 91 GLN A C 1
ATOM 703 O O . GLN A 1 91 ? -14.021 10.073 12.255 1.00 82.38 91 GLN A O 1
ATOM 708 N N . ALA A 1 92 ? -13.476 8.520 10.729 1.00 71.38 92 ALA A N 1
ATOM 709 C CA . ALA A 1 92 ? -14.136 9.211 9.623 1.00 71.38 92 ALA A CA 1
ATOM 710 C C . ALA A 1 92 ? -15.669 9.229 9.783 1.00 71.38 92 ALA A C 1
ATOM 712 O O . ALA A 1 92 ? -16.314 10.199 9.406 1.00 71.38 92 ALA A O 1
ATOM 713 N N . THR A 1 93 ? -16.243 8.170 10.362 1.00 73.81 93 THR A N 1
ATOM 714 C CA . THR A 1 93 ? -17.693 8.014 10.572 1.00 73.81 93 THR A CA 1
ATOM 715 C C . THR A 1 93 ? -18.134 8.456 11.970 1.00 73.81 93 THR A C 1
ATOM 717 O O . THR A 1 93 ? -19.259 8.903 12.148 1.00 73.81 93 THR A O 1
ATOM 720 N N . ILE A 1 94 ? -17.252 8.339 12.966 1.00 84.25 94 ILE A N 1
ATOM 721 C CA . ILE A 1 94 ? -17.491 8.662 14.378 1.00 84.25 94 ILE A CA 1
ATOM 722 C C . ILE A 1 94 ? -16.357 9.596 14.853 1.00 84.25 94 ILE A C 1
ATOM 724 O O . ILE A 1 94 ? -15.391 9.131 15.469 1.00 84.25 94 ILE A O 1
ATOM 728 N N . PRO A 1 95 ? -16.423 10.912 14.567 1.00 84.19 95 PRO A N 1
ATOM 729 C CA . PRO A 1 95 ? -15.313 11.842 14.811 1.00 84.19 95 PRO A CA 1
ATOM 730 C C . PRO A 1 95 ? -14.900 11.977 16.284 1.00 84.19 95 PRO A C 1
ATOM 732 O O . PRO A 1 95 ? -13.725 12.180 16.591 1.00 84.19 95 PRO A O 1
ATOM 735 N N . HIS A 1 96 ? -15.838 11.809 17.222 1.00 87.44 96 HIS A N 1
ATOM 736 C CA . HIS A 1 96 ? -15.587 11.817 18.672 1.00 87.44 96 HIS A CA 1
ATOM 737 C C . HIS A 1 96 ? -15.080 10.474 19.218 1.00 87.44 96 HIS A C 1
ATOM 739 O O . HIS A 1 96 ? -14.882 10.330 20.431 1.00 87.44 96 HIS A O 1
ATOM 745 N N . LEU A 1 97 ? -14.853 9.469 18.362 1.00 88.12 97 LEU A N 1
ATOM 746 C CA . LEU A 1 97 ? -14.323 8.182 18.792 1.00 88.12 97 LEU A CA 1
ATOM 747 C C . LEU A 1 97 ? -12.902 8.353 19.340 1.00 88.12 97 LEU A C 1
ATOM 749 O O . LEU A 1 97 ? -11.967 8.751 18.644 1.00 88.12 97 LEU A O 1
ATOM 753 N N . THR A 1 98 ? -12.725 7.984 20.608 1.00 89.50 98 THR A N 1
ATOM 754 C CA . THR A 1 98 ? -11.420 7.987 21.271 1.00 89.50 98 THR A CA 1
ATOM 755 C C . THR A 1 98 ? -10.873 6.572 21.390 1.00 89.50 98 THR A C 1
ATOM 757 O O . THR A 1 98 ? -11.610 5.594 21.537 1.00 89.50 98 THR A O 1
ATOM 760 N N . ARG A 1 99 ? -9.544 6.449 21.449 1.00 89.69 99 ARG A N 1
ATOM 761 C CA . ARG A 1 99 ? -8.870 5.168 21.707 1.00 89.69 99 ARG A CA 1
ATOM 762 C C . ARG A 1 99 ? -9.398 4.465 22.966 1.00 89.69 99 ARG A C 1
ATOM 764 O O . ARG A 1 99 ? -9.552 3.245 22.991 1.00 89.69 99 ARG A O 1
ATOM 771 N N . SER A 1 100 ? -9.681 5.241 24.012 1.00 89.75 100 SER A N 1
ATOM 772 C CA . SER A 1 100 ? -10.159 4.746 25.305 1.00 89.75 100 SER A CA 1
ATOM 773 C C . SER A 1 100 ? -11.609 4.267 25.261 1.00 89.75 100 SER A C 1
ATOM 775 O O . SER A 1 100 ? -11.916 3.247 25.881 1.00 89.75 100 SER A O 1
ATOM 777 N N . SER A 1 101 ? -12.500 4.978 24.557 1.00 90.81 101 SER A N 1
ATOM 778 C CA . SER A 1 101 ? -13.893 4.543 24.384 1.00 90.81 101 SER A CA 1
ATOM 779 C C . SER A 1 101 ? -13.966 3.285 23.521 1.00 90.81 101 SER A C 1
ATOM 781 O O . SER A 1 101 ? -14.640 2.332 23.911 1.00 90.81 101 SER A O 1
ATOM 783 N N . LEU A 1 102 ? -13.174 3.217 22.447 1.00 91.31 102 LEU A N 1
ATOM 784 C CA . LEU A 1 102 ? -13.053 2.036 21.593 1.00 91.31 102 LEU A CA 1
ATOM 785 C C . LEU A 1 102 ? -12.528 0.810 22.356 1.00 91.31 102 LEU A C 1
ATOM 787 O O . LEU A 1 102 ? -13.104 -0.274 22.283 1.00 91.31 102 LEU A O 1
ATOM 791 N N . HIS A 1 103 ? -11.465 0.979 23.151 1.00 91.12 103 HIS A N 1
ATOM 792 C CA . HIS A 1 103 ? -10.920 -0.101 23.978 1.00 91.12 103 HIS A CA 1
ATOM 793 C C . HIS A 1 103 ? -11.955 -0.658 24.962 1.00 91.12 103 HIS A C 1
ATOM 795 O O . HIS A 1 103 ? -12.120 -1.874 25.070 1.00 91.12 103 HIS A O 1
ATOM 801 N N . ARG A 1 104 ? -12.665 0.230 25.672 1.00 90.00 104 ARG A N 1
ATOM 802 C CA . ARG A 1 104 ? -13.714 -0.156 26.626 1.00 90.00 104 ARG A CA 1
ATOM 803 C C . ARG A 1 104 ? -14.879 -0.855 25.927 1.00 90.00 104 ARG A C 1
ATOM 805 O O . ARG A 1 104 ? -15.363 -1.853 26.450 1.00 90.00 104 ARG A O 1
ATOM 812 N N . CYS A 1 105 ? -15.270 -0.387 24.741 1.00 91.00 105 CYS A N 1
ATOM 813 C CA . CYS A 1 105 ? -16.257 -1.048 23.890 1.00 91.00 105 CYS A CA 1
ATOM 814 C C . CYS A 1 105 ? -15.827 -2.490 23.572 1.00 91.00 105 CYS A C 1
ATOM 816 O O . CYS A 1 105 ? -16.542 -3.439 23.880 1.00 91.00 105 CYS A O 1
ATOM 818 N N . PHE A 1 106 ? -14.607 -2.699 23.073 1.00 91.88 106 PHE A N 1
ATOM 819 C CA . PHE A 1 106 ? -14.122 -4.051 22.778 1.00 91.88 106 PHE A CA 1
ATOM 820 C C . PHE A 1 106 ? -14.015 -4.953 24.010 1.00 91.88 106 PHE A C 1
ATOM 822 O O . PHE A 1 106 ? -14.249 -6.156 23.900 1.00 91.88 106 PHE A O 1
ATOM 829 N N . GLN A 1 107 ? -13.674 -4.402 25.178 1.00 89.75 107 GLN A N 1
ATOM 830 C CA . GLN A 1 107 ? -13.685 -5.157 26.432 1.00 89.75 107 GLN A CA 1
ATOM 831 C C . GLN A 1 107 ? -15.099 -5.588 26.832 1.00 89.75 107 GLN A C 1
ATOM 833 O O . GLN A 1 107 ? -15.276 -6.746 27.201 1.00 89.75 107 GLN A O 1
ATOM 838 N N . ARG A 1 108 ? -16.099 -4.701 26.723 1.00 88.88 108 ARG A N 1
ATOM 839 C CA . ARG A 1 108 ? -17.505 -5.036 27.017 1.00 88.88 108 ARG A CA 1
ATOM 840 C C . ARG A 1 108 ? -18.026 -6.176 26.143 1.00 88.88 108 ARG A C 1
ATOM 842 O O . ARG A 1 108 ? -18.749 -7.029 26.641 1.00 88.88 108 ARG A O 1
ATOM 849 N N . HIS A 1 109 ? -17.614 -6.213 24.877 1.00 87.69 109 HIS A N 1
ATOM 850 C CA . HIS A 1 109 ? -18.057 -7.214 23.896 1.00 87.69 109 HIS A CA 1
ATOM 851 C C . HIS A 1 109 ? -17.142 -8.440 23.780 1.00 87.69 109 HIS A C 1
ATOM 853 O O . HIS A 1 109 ? -17.345 -9.268 22.895 1.00 87.69 109 HIS A O 1
ATOM 859 N N . GLY A 1 110 ? -16.112 -8.561 24.627 1.00 86.88 110 GLY A N 1
ATOM 860 C CA . GLY A 1 110 ? -15.199 -9.712 24.623 1.00 86.88 110 GLY A CA 1
ATOM 861 C C . GLY A 1 110 ? -14.278 -9.818 23.396 1.00 86.88 110 GLY A C 1
ATOM 862 O O . GLY A 1 110 ? -13.638 -10.844 23.205 1.00 86.88 110 GLY A O 1
ATOM 863 N N . ILE A 1 111 ? -14.162 -8.766 22.579 1.00 86.00 111 ILE A N 1
ATOM 864 C CA . ILE A 1 111 ? -13.407 -8.744 21.304 1.00 86.00 111 ILE A CA 1
ATOM 865 C C . ILE A 1 111 ? -12.101 -7.932 21.376 1.00 86.00 111 ILE A C 1
ATOM 867 O O . ILE A 1 111 ? -11.520 -7.541 20.358 1.00 86.00 111 ILE A O 1
ATOM 871 N N . SER A 1 112 ? -11.630 -7.651 22.595 1.00 84.56 112 SER A N 1
ATOM 872 C CA . SER A 1 112 ? -10.408 -6.872 22.846 1.00 84.56 112 SER A CA 1
ATOM 873 C C . SER A 1 112 ? -9.155 -7.543 22.270 1.00 84.56 112 SER A C 1
ATOM 875 O O . SER A 1 112 ? -8.297 -6.870 21.691 1.00 84.56 112 SER A O 1
ATOM 877 N N . ARG A 1 113 ? -9.072 -8.875 22.354 1.00 79.75 113 ARG A N 1
ATOM 878 C CA . ARG A 1 113 ? -7.991 -9.659 21.747 1.00 79.75 113 ARG A CA 1
ATOM 879 C C . ARG A 1 113 ? -8.389 -10.092 20.339 1.00 79.75 113 ARG A C 1
ATOM 881 O O . ARG A 1 113 ? -9.535 -10.459 20.107 1.00 79.75 113 ARG A O 1
ATOM 888 N N . LEU A 1 114 ? -7.448 -9.988 19.404 1.00 73.38 114 LEU A N 1
ATOM 889 C CA . LEU A 1 114 ? -7.588 -10.625 18.095 1.00 73.38 114 LEU A CA 1
ATOM 890 C C . LEU A 1 114 ? -7.350 -12.135 18.250 1.00 73.38 114 LEU A C 1
ATOM 892 O O . LEU A 1 114 ? -6.599 -12.509 19.157 1.00 73.38 114 LEU A O 1
ATOM 896 N N . PRO A 1 115 ? -7.941 -12.978 17.387 1.00 68.44 115 PRO A N 1
ATOM 897 C CA . PRO A 1 115 ? -7.565 -14.384 17.290 1.00 68.44 115 PRO A CA 1
ATOM 898 C C . PRO A 1 115 ? -6.051 -14.501 17.092 1.00 68.44 115 PRO A C 1
ATOM 900 O O . PRO A 1 115 ? -5.468 -13.741 16.313 1.00 68.44 115 PRO A O 1
ATOM 903 N N . GLU A 1 116 ? -5.400 -15.398 17.829 1.00 53.44 116 GLU A N 1
ATOM 904 C CA . GLU A 1 116 ? -3.964 -15.611 17.673 1.00 53.44 116 GLU A CA 1
ATOM 905 C C . GLU A 1 116 ? -3.701 -16.296 16.330 1.00 53.44 116 GLU A C 1
ATOM 907 O O . GLU A 1 116 ? -4.063 -17.446 16.118 1.00 53.44 116 GLU A O 1
ATOM 912 N N . THR A 1 117 ? -3.082 -15.573 15.400 1.00 50.56 117 THR A N 1
ATOM 913 C CA . THR A 1 117 ? -2.395 -16.180 14.258 1.00 50.56 117 THR A CA 1
ATOM 914 C C . THR A 1 117 ? -1.061 -16.729 14.745 1.00 50.56 117 THR A C 1
ATOM 916 O O . THR A 1 117 ? -0.243 -15.951 15.250 1.00 50.56 117 THR A O 1
ATOM 919 N N . GLU A 1 118 ? -0.844 -18.036 14.598 1.00 37.69 118 GLU A N 1
ATOM 920 C CA . GLU A 1 118 ? 0.431 -18.691 14.898 1.00 37.69 118 GLU A CA 1
ATOM 921 C C . GLU A 1 118 ? 1.585 -17.991 14.163 1.00 37.69 118 GLU A C 1
ATOM 923 O O . GLU A 1 118 ? 1.538 -17.754 12.953 1.00 37.69 118 GLU A O 1
ATOM 928 N N . GLY A 1 119 ? 2.621 -17.609 14.910 1.00 49.12 119 GLY A N 1
ATOM 929 C CA . GLY A 1 119 ? 3.816 -16.993 14.351 1.00 49.12 119 GLY A CA 1
ATOM 930 C C . GLY A 1 119 ? 4.676 -16.301 15.400 1.00 49.12 119 GLY A C 1
ATOM 931 O O . GLY A 1 119 ? 4.191 -15.503 16.208 1.00 49.12 119 GLY A O 1
ATOM 932 N N . ASP A 1 120 ? 5.974 -16.587 15.352 1.00 39.59 120 ASP A N 1
ATOM 933 C CA . ASP A 1 120 ? 6.981 -15.984 16.218 1.00 39.59 120 ASP A CA 1
ATOM 934 C C . ASP A 1 120 ? 6.967 -14.452 16.108 1.00 39.59 120 ASP A C 1
ATOM 936 O O . ASP A 1 120 ? 6.952 -13.880 15.011 1.00 39.59 120 ASP A O 1
ATOM 940 N N . LYS A 1 121 ? 6.957 -13.756 17.252 1.00 45.78 121 LYS A N 1
ATOM 941 C CA . LYS A 1 121 ? 6.957 -12.284 17.304 1.00 45.78 121 LYS A CA 1
ATOM 942 C C . LYS A 1 121 ? 8.405 -11.780 17.333 1.00 45.78 121 LYS A C 1
ATOM 944 O O . LYS A 1 121 ? 9.034 -11.845 18.389 1.00 45.78 121 LYS A O 1
ATOM 949 N N . PRO A 1 122 ? 8.946 -11.212 16.238 1.00 51.91 122 PRO A N 1
ATOM 950 C CA . PRO A 1 122 ? 10.311 -10.703 16.242 1.00 51.91 122 PRO A CA 1
ATOM 951 C C . PRO A 1 122 ? 10.458 -9.482 17.163 1.00 51.91 122 PRO A C 1
ATOM 953 O O . PRO A 1 122 ? 9.536 -8.672 17.327 1.00 51.91 122 PRO A O 1
ATOM 956 N N . LYS A 1 123 ? 11.656 -9.330 17.743 1.00 45.25 123 LYS A N 1
ATOM 957 C CA . LYS A 1 123 ? 12.053 -8.189 18.583 1.00 45.25 123 LYS A CA 1
ATOM 958 C C . LYS A 1 123 ? 11.826 -6.871 17.829 1.00 45.25 123 LYS A C 1
ATOM 960 O O . LYS A 1 123 ? 12.342 -6.669 16.732 1.00 45.25 123 LYS A O 1
ATOM 965 N N . ARG A 1 124 ? 11.060 -5.952 18.425 1.00 50.34 124 ARG A N 1
ATOM 966 C CA . ARG A 1 124 ? 10.790 -4.622 17.855 1.00 50.34 124 ARG A CA 1
ATOM 967 C C . ARG A 1 124 ? 11.990 -3.703 18.084 1.00 50.34 124 ARG A C 1
ATOM 969 O O . ARG A 1 124 ? 12.221 -3.288 19.215 1.00 50.34 124 ARG A O 1
ATOM 976 N N . SER A 1 125 ? 12.712 -3.344 17.027 1.00 52.88 125 SER A N 1
ATOM 977 C CA . SER A 1 125 ? 13.665 -2.227 17.038 1.00 52.88 125 SER A CA 1
ATOM 978 C C . SER A 1 125 ? 13.077 -1.018 16.300 1.00 52.88 125 SER A C 1
ATOM 980 O O . SER A 1 125 ? 12.251 -1.161 15.394 1.00 52.88 125 SER A O 1
ATOM 982 N N . LYS A 1 126 ? 13.460 0.199 16.711 1.00 55.47 126 LYS A N 1
ATOM 983 C CA . LYS A 1 126 ? 13.126 1.416 15.959 1.00 55.47 126 LYS A CA 1
ATOM 984 C C . LYS A 1 126 ? 14.030 1.474 14.728 1.00 55.47 126 LYS A C 1
ATOM 986 O O . LYS A 1 126 ? 15.249 1.515 14.861 1.00 55.47 126 LYS A O 1
ATOM 991 N N . PHE A 1 127 ? 13.437 1.473 13.538 1.00 59.75 127 PHE A N 1
ATOM 992 C CA . PHE A 1 127 ? 14.183 1.709 12.304 1.00 59.75 127 PHE A CA 1
ATOM 993 C C . PHE A 1 127 ? 14.687 3.159 12.263 1.00 59.75 127 PHE A C 1
ATOM 995 O O . PHE A 1 127 ? 13.990 4.069 12.714 1.00 59.75 127 PHE A O 1
ATOM 1002 N N . LYS A 1 128 ? 15.882 3.373 11.697 1.00 63.19 128 LYS A N 1
ATOM 1003 C CA . LYS A 1 128 ? 16.402 4.714 11.389 1.00 63.19 128 LYS A CA 1
ATOM 1004 C C . LYS A 1 128 ? 15.426 5.445 10.453 1.00 63.19 128 LYS A C 1
ATOM 1006 O O . LYS A 1 128 ? 14.858 4.808 9.562 1.00 63.19 128 LYS A O 1
ATOM 1011 N N . SER A 1 129 ? 15.226 6.744 10.686 1.00 70.75 129 SER A N 1
ATOM 1012 C CA . SER A 1 129 ? 14.415 7.607 9.819 1.00 70.75 129 SER A CA 1
ATOM 1013 C C . SER A 1 129 ? 15.179 7.891 8.530 1.00 70.75 129 SER A C 1
ATOM 1015 O O . SER A 1 129 ? 16.359 8.234 8.590 1.00 70.75 129 SER A O 1
ATOM 1017 N N . TYR A 1 130 ? 14.516 7.733 7.390 1.00 81.69 130 TYR A N 1
ATOM 1018 C CA . TYR A 1 130 ? 15.044 8.070 6.070 1.00 81.69 130 TYR A CA 1
ATOM 1019 C C . TYR A 1 130 ? 14.111 9.091 5.418 1.00 81.69 130 TYR A C 1
ATOM 1021 O O . TYR A 1 130 ? 12.920 9.097 5.751 1.00 81.69 130 TYR A O 1
ATOM 1029 N N . PRO A 1 131 ? 14.618 9.943 4.514 1.00 88.50 131 PRO A N 1
ATOM 1030 C CA . PRO A 1 131 ? 13.741 10.735 3.664 1.00 88.50 131 PRO A CA 1
ATOM 1031 C C . PRO A 1 131 ? 12.845 9.827 2.806 1.00 88.50 131 PRO A C 1
ATOM 1033 O O . PRO A 1 131 ? 13.059 8.615 2.710 1.00 88.50 131 PRO A O 1
ATOM 1036 N N . ILE A 1 132 ? 11.792 10.410 2.240 1.00 93.31 132 ILE A N 1
ATOM 1037 C CA . ILE A 1 132 ? 10.954 9.737 1.245 1.00 93.31 132 ILE A CA 1
ATOM 1038 C C . ILE A 1 132 ? 11.776 9.432 -0.020 1.00 93.31 132 ILE A C 1
ATOM 1040 O O . ILE A 1 132 ? 12.670 10.210 -0.360 1.00 93.31 132 ILE A O 1
ATOM 1044 N N . GLY A 1 133 ? 11.480 8.318 -0.698 1.00 93.56 133 GLY A N 1
ATOM 1045 C CA . GLY A 1 133 ? 12.227 7.881 -1.884 1.00 93.56 133 GLY A CA 1
ATOM 1046 C C . GLY A 1 133 ? 13.178 6.711 -1.626 1.00 93.56 133 GLY A C 1
ATOM 1047 O O . GLY A 1 133 ? 14.084 6.478 -2.427 1.00 93.56 133 GLY A O 1
ATOM 1048 N N . TYR A 1 134 ? 12.968 5.967 -0.534 1.00 95.31 134 TYR A N 1
ATOM 1049 C CA . TYR A 1 134 ? 13.704 4.742 -0.237 1.00 95.31 134 TYR A CA 1
ATOM 1050 C C . TYR A 1 134 ? 12.767 3.541 -0.363 1.00 95.31 134 TYR A C 1
ATOM 1052 O O . TYR A 1 134 ? 12.049 3.198 0.577 1.00 95.31 134 TYR A O 1
ATOM 1060 N N . PHE A 1 135 ? 12.844 2.836 -1.490 1.00 96.38 135 PHE A N 1
ATOM 1061 C CA . PHE A 1 135 ? 12.038 1.648 -1.744 1.00 96.38 135 PHE A CA 1
ATOM 1062 C C . PHE A 1 135 ? 12.720 0.341 -1.346 1.00 96.38 135 PHE A C 1
ATOM 1064 O O . PHE A 1 135 ? 13.919 0.151 -1.515 1.00 96.38 135 PHE A O 1
ATOM 1071 N N . HIS A 1 136 ? 11.915 -0.583 -0.838 1.00 95.19 136 HIS A N 1
ATOM 1072 C CA . HIS A 1 136 ? 12.255 -1.993 -0.702 1.00 95.19 136 HIS A CA 1
ATOM 1073 C C . HIS A 1 136 ? 11.527 -2.758 -1.802 1.00 95.19 136 HIS A C 1
ATOM 1075 O O . HIS A 1 136 ? 10.306 -2.624 -1.905 1.00 95.19 136 HIS A O 1
ATOM 1081 N N . ILE A 1 137 ? 12.256 -3.536 -2.598 1.00 95.44 137 ILE A N 1
ATOM 1082 C CA . ILE A 1 137 ? 11.703 -4.295 -3.720 1.00 95.44 137 ILE A CA 1
ATOM 1083 C C . ILE A 1 137 ? 11.975 -5.783 -3.501 1.00 95.44 137 ILE A C 1
ATOM 1085 O O . ILE A 1 137 ? 13.041 -6.170 -3.021 1.00 95.44 137 ILE A O 1
ATOM 1089 N N . ASP A 1 138 ? 10.981 -6.607 -3.813 1.00 93.38 138 ASP A N 1
ATOM 1090 C CA . ASP A 1 138 ? 11.059 -8.063 -3.726 1.00 93.38 138 ASP A CA 1
ATOM 1091 C C . ASP A 1 138 ? 10.142 -8.717 -4.765 1.00 93.38 138 ASP A C 1
ATOM 1093 O O . ASP A 1 138 ? 9.195 -8.094 -5.262 1.00 93.38 138 ASP A O 1
ATOM 1097 N N . ILE A 1 139 ? 10.425 -9.979 -5.086 1.00 92.81 139 ILE A N 1
ATOM 1098 C CA . ILE A 1 139 ? 9.630 -10.798 -6.001 1.00 92.81 139 ILE A CA 1
ATOM 1099 C C . ILE A 1 139 ? 9.020 -11.955 -5.220 1.00 92.81 139 ILE A C 1
ATOM 1101 O O . ILE A 1 139 ? 9.710 -12.732 -4.568 1.00 92.81 139 ILE A O 1
ATOM 1105 N N . ALA A 1 140 ? 7.708 -12.116 -5.338 1.00 92.38 140 ALA A N 1
ATOM 1106 C CA . ALA A 1 140 ? 6.980 -13.225 -4.753 1.00 92.38 140 ALA A CA 1
ATOM 1107 C C . ALA A 1 140 ? 6.236 -14.020 -5.826 1.00 92.38 140 ALA A C 1
ATOM 1109 O O . ALA A 1 140 ? 5.729 -13.466 -6.794 1.00 92.38 140 ALA A O 1
ATOM 1110 N N . GLU A 1 141 ? 6.090 -15.326 -5.627 1.00 94.12 141 GLU A N 1
ATOM 1111 C CA . GLU A 1 141 ? 5.235 -16.143 -6.492 1.00 94.12 141 GLU A CA 1
ATOM 1112 C C . GLU A 1 141 ? 3.795 -16.191 -5.969 1.00 94.12 141 GLU A C 1
ATOM 1114 O O . GLU A 1 141 ? 3.559 -16.309 -4.755 1.00 94.12 141 GLU A O 1
ATOM 1119 N N . VAL A 1 142 ? 2.842 -16.130 -6.900 1.00 93.75 142 VAL A N 1
ATOM 1120 C CA . VAL A 1 142 ? 1.405 -16.343 -6.687 1.00 93.75 142 VAL A CA 1
ATOM 1121 C C . VAL A 1 142 ? 0.856 -17.282 -7.767 1.00 93.75 142 VAL A C 1
ATOM 1123 O O . VAL A 1 142 ? 1.471 -17.457 -8.819 1.00 93.75 142 VAL A O 1
ATOM 1126 N N . ARG A 1 143 ? -0.273 -17.947 -7.504 1.00 92.81 143 ARG A N 1
ATOM 1127 C CA . ARG A 1 143 ? -0.860 -18.934 -8.424 1.00 92.81 143 ARG A CA 1
ATOM 1128 C C . ARG A 1 143 ? -2.345 -18.678 -8.645 1.00 92.81 143 ARG A C 1
ATOM 1130 O O . ARG A 1 143 ? -3.042 -18.235 -7.739 1.00 92.81 143 ARG A O 1
ATOM 1137 N N . THR A 1 144 ? -2.780 -19.006 -9.852 1.00 92.19 144 THR A N 1
ATOM 1138 C CA . THR A 1 144 ? -4.177 -19.098 -10.305 1.00 92.19 144 THR A CA 1
ATOM 1139 C C . THR A 1 144 ? -4.373 -20.468 -10.957 1.00 92.19 144 THR A C 1
ATOM 1141 O O . THR A 1 144 ? -3.400 -21.220 -11.078 1.00 92.19 144 THR A O 1
ATOM 1144 N N . GLU A 1 145 ? -5.577 -20.783 -11.426 1.00 89.31 145 GLU A N 1
ATOM 1145 C CA . GLU A 1 145 ? -5.814 -22.005 -12.202 1.00 89.31 145 GLU A CA 1
ATOM 1146 C C . GLU A 1 145 ? -4.988 -22.057 -13.501 1.00 89.31 145 GLU A C 1
ATOM 1148 O O . GLU A 1 145 ? -4.381 -23.082 -13.804 1.00 89.31 145 GLU A O 1
ATOM 1153 N N . MET A 1 146 ? -4.831 -20.923 -14.197 1.00 92.12 146 MET A N 1
ATOM 1154 C CA . MET A 1 146 ? -3.974 -20.789 -15.392 1.00 92.12 146 MET A CA 1
ATOM 1155 C C . MET A 1 146 ? -2.469 -20.963 -15.115 1.00 92.12 146 MET A C 1
ATOM 1157 O O . MET A 1 146 ? -1.653 -20.949 -16.037 1.00 92.12 146 MET A O 1
ATOM 1161 N N . GLY A 1 147 ? -2.070 -21.097 -13.848 1.00 92.81 147 GLY A N 1
ATOM 1162 C CA . GLY A 1 147 ? -0.692 -21.348 -13.444 1.00 92.81 147 GLY A CA 1
ATOM 1163 C C . GLY A 1 147 ? -0.059 -20.207 -12.652 1.00 92.81 147 GLY A C 1
ATOM 1164 O O . GLY A 1 147 ? -0.737 -19.382 -12.026 1.00 92.81 147 GLY A O 1
ATOM 1165 N N . ARG A 1 148 ? 1.279 -20.211 -12.624 1.00 95.62 148 ARG A N 1
ATOM 1166 C CA . ARG A 1 148 ? 2.094 -19.314 -11.791 1.00 95.62 148 ARG A CA 1
ATOM 1167 C C . ARG A 1 148 ? 2.227 -17.911 -12.386 1.00 95.62 148 ARG A C 1
ATOM 1169 O O . ARG A 1 148 ? 2.381 -17.760 -13.593 1.00 95.62 148 ARG A O 1
ATOM 1176 N N . LEU A 1 149 ? 2.261 -16.916 -11.507 1.00 96.31 149 LEU A N 1
ATOM 1177 C CA . LEU A 1 149 ? 2.623 -15.533 -11.795 1.00 96.31 149 LEU A CA 1
ATOM 1178 C C . LEU A 1 149 ? 3.692 -15.059 -10.806 1.00 96.31 149 LEU A C 1
ATOM 1180 O O . LEU A 1 149 ? 3.747 -15.492 -9.651 1.00 96.31 149 LEU A O 1
ATOM 1184 N N . TYR A 1 150 ? 4.506 -14.120 -11.266 1.00 96.06 150 TYR A N 1
ATOM 1185 C CA . TYR A 1 150 ? 5.507 -13.411 -10.487 1.00 96.06 150 TYR A CA 1
ATOM 1186 C C . TYR A 1 150 ? 4.963 -12.037 -10.107 1.00 96.06 150 TYR A C 1
ATOM 1188 O O . TYR A 1 150 ? 4.669 -11.206 -10.965 1.00 96.06 150 TYR A O 1
ATOM 1196 N N . LEU A 1 151 ? 4.814 -11.815 -8.808 1.00 96.44 151 LEU A N 1
ATOM 1197 C CA . LEU A 1 151 ? 4.389 -10.568 -8.199 1.00 96.44 151 LEU A CA 1
ATOM 1198 C C . LEU A 1 151 ? 5.634 -9.778 -7.786 1.00 96.44 151 LEU A C 1
ATOM 1200 O O . LEU A 1 151 ? 6.296 -10.138 -6.814 1.00 96.44 151 LEU A O 1
ATOM 1204 N N . LEU A 1 152 ? 5.937 -8.701 -8.507 1.00 96.25 152 LEU A N 1
ATOM 1205 C CA . LEU A 1 152 ? 6.930 -7.721 -8.074 1.00 96.25 152 LEU A CA 1
ATOM 1206 C C . LEU A 1 152 ? 6.248 -6.705 -7.161 1.00 96.25 152 LEU A C 1
ATOM 1208 O O . LEU A 1 152 ? 5.193 -6.170 -7.509 1.00 96.25 152 LEU A O 1
ATOM 1212 N N . VAL A 1 153 ? 6.848 -6.445 -6.000 1.00 96.75 153 VAL A N 1
ATOM 1213 C CA . VAL A 1 153 ? 6.327 -5.507 -5.000 1.00 96.75 153 VAL A CA 1
ATOM 1214 C C . VAL A 1 153 ? 7.414 -4.525 -4.618 1.00 96.75 153 VAL A C 1
ATOM 1216 O O . VAL A 1 153 ? 8.514 -4.921 -4.250 1.00 96.75 153 VAL A O 1
ATOM 1219 N N . ALA A 1 154 ? 7.073 -3.244 -4.651 1.00 97.00 154 ALA A N 1
ATOM 1220 C CA . ALA A 1 154 ? 7.861 -2.157 -4.108 1.00 97.00 154 ALA A CA 1
ATOM 1221 C C . ALA A 1 154 ? 7.085 -1.500 -2.967 1.00 97.00 154 ALA A C 1
ATOM 1223 O O . ALA A 1 154 ? 5.892 -1.225 -3.099 1.00 97.00 154 ALA A O 1
ATOM 1224 N N . ILE A 1 155 ? 7.756 -1.224 -1.852 1.00 96.50 155 ILE A N 1
ATOM 1225 C CA . ILE A 1 155 ? 7.186 -0.434 -0.759 1.00 96.50 155 ILE A CA 1
ATOM 1226 C C . ILE A 1 155 ? 8.153 0.657 -0.312 1.00 96.50 155 ILE A C 1
ATOM 1228 O O . ILE A 1 155 ? 9.310 0.374 0.007 1.00 96.50 155 ILE A O 1
ATOM 1232 N N . ASP A 1 156 ? 7.680 1.903 -0.268 1.00 95.50 156 ASP A N 1
ATOM 1233 C CA . ASP A 1 156 ? 8.477 3.014 0.247 1.00 95.50 156 ASP A CA 1
ATOM 1234 C C . ASP A 1 156 ? 8.598 2.907 1.767 1.00 95.50 156 ASP A C 1
ATOM 1236 O O . ASP A 1 156 ? 7.625 2.733 2.515 1.00 95.50 156 ASP A O 1
ATOM 1240 N N . ARG A 1 157 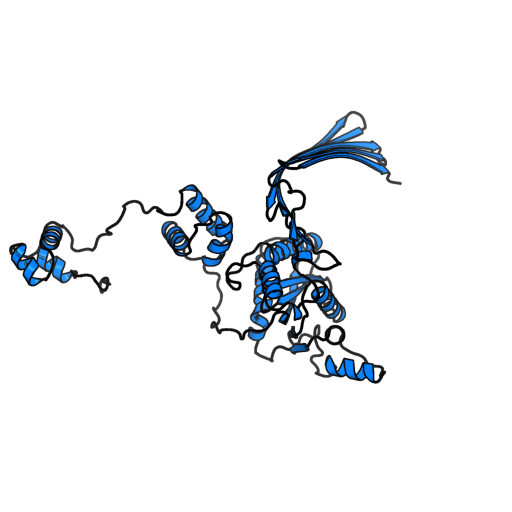? 9.828 3.041 2.246 1.00 91.56 157 ARG A N 1
ATOM 1241 C CA . ARG A 1 157 ? 10.183 2.841 3.644 1.00 91.56 157 ARG A CA 1
ATOM 1242 C C . ARG A 1 157 ? 9.524 3.860 4.563 1.00 91.56 157 ARG A C 1
ATOM 1244 O O . ARG A 1 157 ? 9.294 3.537 5.737 1.00 91.56 157 ARG A O 1
ATOM 1251 N N . THR A 1 158 ? 9.226 5.053 4.062 1.00 91.81 158 THR A N 1
ATOM 1252 C CA . THR A 1 158 ? 8.781 6.195 4.863 1.00 91.81 158 THR A CA 1
ATOM 1253 C C . THR A 1 158 ? 7.270 6.382 4.743 1.00 91.81 158 THR A C 1
ATOM 1255 O O . THR A 1 158 ? 6.566 6.240 5.741 1.00 91.81 158 THR A O 1
ATOM 1258 N N . SER A 1 159 ? 6.764 6.584 3.528 1.00 93.19 159 SER A N 1
ATOM 1259 C CA . SER A 1 159 ? 5.344 6.763 3.198 1.00 93.19 159 SER A CA 1
ATOM 1260 C C . SER A 1 159 ? 4.524 5.479 3.211 1.00 93.19 159 SER A C 1
ATOM 1262 O O . SER A 1 159 ? 3.302 5.545 3.230 1.00 93.19 159 SER A O 1
ATOM 1264 N N . LYS A 1 160 ? 5.162 4.301 3.213 1.00 94.69 160 LYS A N 1
ATOM 1265 C CA . LYS A 1 160 ? 4.487 2.995 3.090 1.00 94.69 160 LYS A CA 1
ATOM 1266 C C . LYS A 1 160 ? 3.693 2.821 1.802 1.00 94.69 160 LYS A C 1
ATOM 1268 O O . LYS A 1 160 ? 2.909 1.875 1.737 1.00 94.69 160 LYS A O 1
ATOM 1273 N N . PHE A 1 161 ? 3.901 3.686 0.811 1.00 95.44 161 PHE A N 1
ATOM 1274 C CA . PHE A 1 161 ? 3.282 3.571 -0.499 1.00 95.44 161 PHE A CA 1
ATOM 1275 C C . PHE A 1 161 ? 3.719 2.270 -1.163 1.00 95.44 161 PHE A C 1
ATOM 1277 O O . PHE A 1 161 ? 4.912 1.965 -1.194 1.00 95.44 161 PHE A O 1
ATOM 1284 N N . ALA A 1 162 ? 2.749 1.499 -1.645 1.00 96.19 162 ALA A N 1
ATOM 1285 C CA . ALA A 1 162 ? 2.976 0.208 -2.271 1.00 96.19 162 ALA A CA 1
ATOM 1286 C C . ALA A 1 162 ? 2.727 0.292 -3.776 1.00 96.19 162 ALA A C 1
ATOM 1288 O O . ALA A 1 162 ? 1.708 0.817 -4.213 1.00 96.19 162 ALA A O 1
ATOM 1289 N N . PHE A 1 163 ? 3.623 -0.280 -4.565 1.00 96.19 163 PHE A N 1
ATOM 1290 C CA . PHE A 1 163 ? 3.471 -0.416 -6.007 1.00 96.19 163 PHE A CA 1
ATOM 1291 C C . PHE A 1 163 ? 3.728 -1.866 -6.390 1.00 96.19 163 PHE A C 1
ATOM 1293 O O . PHE A 1 163 ? 4.676 -2.480 -5.898 1.00 96.19 163 PHE A O 1
ATOM 1300 N N . VAL A 1 164 ? 2.868 -2.433 -7.231 1.00 95.94 164 VAL A N 1
ATOM 1301 C CA . VAL A 1 164 ? 2.914 -3.859 -7.560 1.00 95.94 164 VAL A CA 1
ATOM 1302 C C . VAL A 1 164 ? 2.663 -4.093 -9.037 1.00 95.94 164 VAL A C 1
ATOM 1304 O O . VAL A 1 164 ? 1.908 -3.354 -9.665 1.00 95.94 164 VAL A O 1
ATOM 1307 N N . GLN A 1 165 ? 3.250 -5.158 -9.577 1.00 95.19 165 GLN A N 1
ATOM 1308 C CA . GLN A 1 165 ? 2.939 -5.650 -10.916 1.00 95.19 165 GLN A CA 1
ATOM 1309 C C . GLN A 1 165 ? 2.982 -7.178 -10.957 1.00 95.19 165 GLN A C 1
ATOM 1311 O O . GLN A 1 165 ? 3.823 -7.804 -10.310 1.00 95.19 165 GLN A O 1
ATOM 1316 N N . LEU A 1 166 ? 2.084 -7.769 -11.747 1.00 94.75 166 LEU A N 1
ATOM 1317 C CA . LEU A 1 166 ? 2.037 -9.205 -12.014 1.00 94.75 166 LEU A CA 1
ATOM 1318 C C . LEU A 1 166 ? 2.577 -9.506 -13.405 1.00 94.75 166 LEU A C 1
ATOM 1320 O O . LEU A 1 166 ? 2.114 -8.935 -14.391 1.00 94.75 166 LEU A O 1
ATOM 1324 N N . HIS A 1 167 ? 3.491 -10.466 -13.475 1.00 94.12 167 HIS A N 1
ATOM 1325 C CA . HIS A 1 167 ? 4.151 -10.888 -14.704 1.00 94.12 167 HIS A CA 1
ATOM 1326 C C . HIS A 1 167 ? 4.141 -12.408 -14.826 1.00 94.12 167 HIS A C 1
ATOM 1328 O O . HIS A 1 167 ? 4.327 -13.124 -13.848 1.00 94.12 167 HIS A O 1
ATOM 1334 N N . GLU A 1 168 ? 3.980 -12.929 -16.037 1.00 94.12 168 GLU A N 1
ATOM 1335 C CA . GLU A 1 168 ? 4.054 -14.379 -16.292 1.00 94.12 168 GLU A CA 1
ATOM 1336 C C . GLU A 1 168 ? 5.493 -14.911 -16.248 1.00 94.12 168 GLU A C 1
ATOM 1338 O O . GLU A 1 168 ? 5.730 -16.102 -16.040 1.00 94.12 168 GLU A O 1
ATOM 1343 N N . LYS A 1 169 ? 6.479 -14.021 -16.411 1.00 91.62 169 LYS A N 1
ATOM 1344 C CA . LYS A 1 169 ? 7.909 -14.338 -16.371 1.00 91.62 169 LYS A CA 1
ATOM 1345 C C . LYS A 1 169 ? 8.651 -13.317 -15.511 1.00 91.62 169 LYS A C 1
ATOM 1347 O O . LYS A 1 169 ? 8.503 -12.118 -15.722 1.00 91.62 169 LYS A O 1
ATOM 1352 N N . ALA A 1 170 ? 9.519 -13.783 -14.617 1.00 89.12 170 ALA A N 1
ATOM 1353 C CA . ALA A 1 170 ? 10.466 -12.936 -13.892 1.00 89.12 170 ALA A CA 1
ATOM 1354 C C . ALA A 1 170 ? 11.809 -12.890 -14.636 1.00 89.12 170 ALA A C 1
ATOM 1356 O O . ALA A 1 170 ? 12.715 -13.678 -14.377 1.00 89.12 170 ALA A O 1
ATOM 1357 N N . THR A 1 171 ? 11.943 -11.988 -15.608 1.00 90.75 171 THR A N 1
ATOM 1358 C CA . THR A 1 171 ? 13.225 -11.763 -16.301 1.00 90.75 171 THR A CA 1
ATOM 1359 C C . THR A 1 171 ? 13.947 -10.544 -15.728 1.00 90.75 171 THR A C 1
ATOM 1361 O O . THR A 1 171 ? 13.321 -9.669 -15.134 1.00 90.75 171 THR A O 1
ATOM 1364 N N . ARG A 1 172 ? 15.262 -10.441 -15.956 1.00 90.12 172 ARG A N 1
ATOM 1365 C CA . ARG A 1 172 ? 16.055 -9.249 -15.589 1.00 90.12 172 ARG A CA 1
ATOM 1366 C C . ARG A 1 172 ? 15.483 -7.967 -16.206 1.00 90.12 172 ARG A C 1
ATOM 1368 O O . ARG A 1 172 ? 15.454 -6.923 -15.564 1.00 90.12 172 ARG A O 1
ATOM 1375 N N . ARG A 1 173 ? 14.978 -8.065 -17.442 1.00 90.38 173 ARG A N 1
ATOM 1376 C CA . ARG A 1 173 ? 14.311 -6.964 -18.149 1.00 90.38 173 ARG A CA 1
ATOM 1377 C C . ARG A 1 173 ? 13.032 -6.528 -17.437 1.00 90.38 173 ARG A C 1
ATOM 1379 O O . ARG A 1 173 ? 12.869 -5.343 -17.195 1.00 90.38 173 ARG A O 1
ATOM 1386 N N . VAL A 1 174 ? 12.191 -7.482 -17.033 1.00 92.44 174 VAL A N 1
ATOM 1387 C CA . VAL A 1 174 ? 10.956 -7.204 -16.277 1.00 92.44 174 VAL A CA 1
ATOM 1388 C C . VAL A 1 174 ? 11.255 -6.465 -14.970 1.00 92.44 174 VAL A C 1
ATOM 1390 O O . VAL A 1 174 ? 10.546 -5.522 -14.640 1.00 92.44 174 VAL A O 1
ATOM 1393 N N . ALA A 1 175 ? 12.323 -6.830 -14.255 1.00 93.31 175 ALA A N 1
ATOM 1394 C CA . ALA A 1 175 ? 12.727 -6.108 -13.048 1.00 93.31 175 ALA A CA 1
ATOM 1395 C C . ALA A 1 175 ? 13.146 -4.652 -13.349 1.00 93.31 175 ALA A C 1
ATOM 1397 O O . ALA A 1 175 ? 12.753 -3.739 -12.624 1.00 93.31 175 ALA A O 1
ATOM 1398 N N . GLY A 1 176 ? 13.914 -4.420 -14.421 1.00 92.69 176 GLY A N 1
ATOM 1399 C CA . GLY A 1 176 ? 14.295 -3.067 -14.848 1.00 92.69 176 GLY A CA 1
ATOM 1400 C C . GLY A 1 176 ? 13.098 -2.219 -15.296 1.00 92.69 176 GLY A C 1
ATOM 1401 O O . GLY A 1 176 ? 12.972 -1.065 -14.890 1.00 92.69 176 GLY A O 1
ATOM 1402 N N . ASP A 1 177 ? 12.182 -2.801 -16.074 1.00 93.81 177 ASP A N 1
ATOM 1403 C CA . ASP A 1 177 ? 10.954 -2.137 -16.531 1.00 93.81 177 ASP A CA 1
ATOM 1404 C C . ASP A 1 177 ? 10.021 -1.815 -15.349 1.00 93.81 177 ASP A C 1
ATOM 1406 O O . ASP A 1 177 ? 9.427 -0.737 -15.297 1.00 93.81 177 ASP A O 1
ATOM 1410 N N . PHE A 1 178 ? 9.959 -2.699 -14.348 1.00 95.75 178 PHE A N 1
ATOM 1411 C CA . PHE A 1 178 ? 9.237 -2.462 -13.099 1.00 95.75 178 PHE A CA 1
ATOM 1412 C C . PHE A 1 178 ? 9.778 -1.242 -12.340 1.00 95.75 178 PHE A C 1
ATOM 1414 O O . PHE A 1 178 ? 8.987 -0.425 -11.871 1.00 95.75 178 PHE A O 1
ATOM 1421 N N . LEU A 1 179 ? 11.105 -1.071 -12.252 1.00 96.25 179 LEU A N 1
ATOM 1422 C CA . LEU A 1 179 ? 11.706 0.096 -11.596 1.00 96.25 179 LEU A CA 1
ATOM 1423 C C . LEU A 1 179 ? 11.384 1.404 -12.336 1.00 96.25 179 LEU A C 1
ATOM 1425 O O . LEU A 1 179 ? 11.070 2.409 -11.699 1.00 96.25 179 LEU A O 1
ATOM 1429 N N . ARG A 1 180 ? 11.393 1.393 -13.674 1.00 93.88 180 ARG A N 1
ATOM 1430 C CA . ARG A 1 180 ? 10.989 2.561 -14.476 1.00 93.88 180 ARG A CA 1
ATOM 1431 C C . ARG A 1 180 ? 9.516 2.902 -14.285 1.00 93.88 180 ARG A C 1
ATOM 1433 O O . ARG A 1 180 ? 9.180 4.070 -14.110 1.00 93.88 180 ARG A O 1
ATOM 1440 N N . ALA A 1 181 ? 8.649 1.891 -14.271 1.00 92.19 181 ALA A N 1
ATOM 1441 C CA . ALA A 1 181 ? 7.228 2.082 -14.008 1.00 92.19 181 ALA A CA 1
ATOM 1442 C C . ALA A 1 181 ? 6.979 2.625 -12.591 1.00 92.19 181 ALA A C 1
ATOM 1444 O O . ALA A 1 181 ? 6.158 3.522 -12.418 1.00 92.19 181 ALA A O 1
ATOM 1445 N N . LEU A 1 182 ? 7.726 2.136 -11.595 1.00 95.38 182 LEU A N 1
ATOM 1446 C CA . LEU A 1 182 ? 7.688 2.654 -10.230 1.00 95.38 182 LEU A CA 1
ATOM 1447 C C . LEU A 1 182 ? 8.091 4.134 -10.180 1.00 95.38 182 LEU A C 1
ATOM 1449 O O . LEU A 1 182 ? 7.370 4.931 -9.587 1.00 95.38 182 LEU A O 1
ATOM 1453 N N . ALA A 1 183 ? 9.207 4.505 -10.813 1.00 93.44 183 ALA A N 1
ATOM 1454 C CA . ALA A 1 183 ? 9.684 5.887 -10.847 1.00 93.44 183 ALA A CA 1
ATOM 1455 C C . ALA A 1 183 ? 8.689 6.837 -11.531 1.00 93.44 183 ALA A C 1
ATOM 1457 O O . ALA A 1 183 ? 8.522 7.966 -11.082 1.00 93.44 183 ALA A O 1
ATOM 1458 N N . ALA A 1 184 ? 7.983 6.372 -12.565 1.00 90.19 184 ALA A N 1
ATOM 1459 C CA . ALA A 1 184 ? 6.927 7.141 -13.224 1.00 90.19 184 ALA A CA 1
ATOM 1460 C C . ALA A 1 184 ? 5.646 7.275 -12.375 1.00 90.19 184 ALA A C 1
ATOM 1462 O O . ALA A 1 184 ? 4.907 8.247 -12.519 1.00 90.19 184 ALA A O 1
ATOM 1463 N N . ALA A 1 185 ? 5.365 6.303 -11.502 1.00 87.88 185 ALA A N 1
ATOM 1464 C CA . ALA A 1 185 ? 4.144 6.267 -10.698 1.00 87.88 185 ALA A CA 1
ATOM 1465 C C . ALA A 1 185 ? 4.184 7.180 -9.462 1.00 87.88 185 ALA A C 1
ATOM 1467 O O . ALA A 1 185 ? 3.129 7.492 -8.907 1.00 87.88 185 ALA A O 1
ATOM 1468 N N . VAL A 1 186 ? 5.371 7.586 -9.001 1.00 91.25 186 VAL A N 1
ATOM 1469 C CA . VAL A 1 186 ? 5.527 8.390 -7.782 1.00 91.25 186 VAL A CA 1
ATOM 1470 C C . VAL A 1 186 ? 5.843 9.858 -8.092 1.00 91.25 186 VAL A C 1
ATOM 1472 O O . VAL A 1 186 ? 6.569 10.150 -9.039 1.00 91.25 186 VAL A O 1
ATOM 1475 N N . PRO A 1 187 ? 5.356 10.810 -7.276 1.00 91.50 187 PRO A N 1
ATOM 1476 C CA . PRO A 1 187 ? 5.597 12.237 -7.488 1.00 91.50 187 PRO A CA 1
ATOM 1477 C C . PRO A 1 187 ? 6.946 12.746 -6.967 1.00 91.50 187 PRO A C 1
ATOM 1479 O O . PRO A 1 187 ? 7.220 13.944 -7.015 1.00 91.50 187 PRO A O 1
ATOM 1482 N N . TYR A 1 188 ? 7.799 11.860 -6.453 1.00 93.38 188 TYR A N 1
ATOM 1483 C CA . TYR A 1 188 ? 9.062 12.201 -5.804 1.00 93.38 188 TYR A CA 1
ATOM 1484 C C . TYR A 1 188 ? 10.234 11.389 -6.332 1.00 93.38 188 TYR A C 1
ATOM 1486 O O . TYR A 1 188 ? 10.072 10.290 -6.858 1.00 93.38 188 TYR A O 1
ATOM 1494 N N . ARG A 1 189 ? 11.439 11.940 -6.169 1.00 93.38 189 ARG A N 1
ATOM 1495 C CA . ARG A 1 189 ? 12.671 11.274 -6.588 1.00 93.38 189 ARG A CA 1
ATOM 1496 C C . ARG A 1 189 ? 12.925 10.047 -5.722 1.00 93.38 189 ARG A C 1
ATOM 1498 O O . ARG A 1 189 ? 12.961 10.132 -4.493 1.00 93.38 189 ARG A O 1
ATOM 1505 N N . ILE A 1 190 ? 13.137 8.913 -6.375 1.00 96.62 190 ILE A N 1
ATOM 1506 C CA . ILE A 1 190 ? 13.650 7.710 -5.727 1.00 96.62 190 ILE A CA 1
ATOM 1507 C C . ILE A 1 190 ? 15.157 7.896 -5.614 1.00 96.62 190 ILE A C 1
ATOM 1509 O O . ILE A 1 190 ? 15.815 8.131 -6.615 1.00 96.62 190 ILE A O 1
ATOM 1513 N N . HIS A 1 191 ? 15.698 7.833 -4.402 1.00 94.69 191 HIS A N 1
ATOM 1514 C CA . HIS A 1 191 ? 17.136 7.984 -4.181 1.00 94.69 191 HIS A CA 1
ATOM 1515 C C . HIS A 1 191 ? 17.813 6.641 -3.890 1.00 94.69 191 HIS A C 1
ATOM 1517 O O . HIS A 1 191 ? 19.000 6.480 -4.149 1.00 94.69 191 HIS A O 1
ATOM 1523 N N . THR A 1 192 ? 17.078 5.666 -3.339 1.00 95.56 192 THR A N 1
ATOM 1524 C CA . THR A 1 192 ? 17.640 4.358 -2.983 1.00 95.56 192 THR A CA 1
ATOM 1525 C C . THR A 1 192 ? 16.618 3.243 -3.175 1.00 95.56 192 THR A C 1
ATOM 1527 O O . THR A 1 192 ? 15.474 3.353 -2.726 1.00 95.56 192 THR A O 1
ATOM 1530 N N . VAL A 1 193 ? 17.056 2.126 -3.751 1.00 95.19 193 VAL A N 1
ATOM 1531 C CA . VAL A 1 193 ? 16.311 0.860 -3.768 1.00 95.19 193 VAL A CA 1
ATOM 1532 C C . VAL A 1 193 ? 17.086 -0.216 -3.017 1.00 95.19 193 VAL A C 1
ATOM 1534 O O . VAL A 1 193 ? 18.296 -0.336 -3.176 1.00 95.19 193 VAL A O 1
ATOM 1537 N N . LEU A 1 194 ? 16.399 -0.986 -2.174 1.00 93.06 194 LEU A N 1
ATOM 1538 C CA . LEU A 1 194 ? 16.944 -2.163 -1.497 1.00 93.06 194 LEU A CA 1
ATOM 1539 C C . LEU A 1 194 ? 16.307 -3.426 -2.071 1.00 93.06 194 LEU A C 1
ATOM 1541 O O . LEU A 1 194 ? 15.085 -3.572 -2.002 1.00 93.06 194 LEU A O 1
ATOM 1545 N N . THR A 1 195 ? 17.137 -4.338 -2.569 1.00 91.81 195 THR A N 1
ATOM 1546 C CA . THR A 1 195 ? 16.723 -5.649 -3.091 1.00 91.81 195 THR A CA 1
ATOM 1547 C C . THR A 1 195 ? 17.502 -6.780 -2.418 1.00 91.81 195 THR A C 1
ATOM 1549 O O . THR A 1 195 ? 18.469 -6.550 -1.679 1.00 91.81 195 THR A O 1
ATOM 1552 N N . ASP A 1 196 ? 17.053 -8.018 -2.615 1.00 86.00 196 ASP A N 1
ATOM 1553 C CA . ASP A 1 196 ? 17.843 -9.189 -2.252 1.00 86.00 196 ASP A CA 1
ATOM 1554 C C . ASP A 1 196 ? 18.954 -9.462 -3.286 1.00 86.00 196 ASP A C 1
ATOM 1556 O O . ASP A 1 196 ? 19.046 -8.818 -4.326 1.00 86.00 196 ASP A O 1
ATOM 1560 N N . ASN A 1 197 ? 19.819 -10.442 -3.014 1.00 81.25 197 ASN A N 1
ATOM 1561 C CA . ASN A 1 197 ? 20.873 -10.840 -3.961 1.00 81.25 197 ASN A CA 1
ATOM 1562 C C . ASN A 1 197 ? 20.337 -11.741 -5.093 1.00 81.25 197 ASN A C 1
ATOM 1564 O O . ASN A 1 197 ? 21.065 -12.583 -5.622 1.00 81.25 197 ASN A O 1
ATOM 1568 N N . GLY A 1 198 ? 19.047 -11.633 -5.423 1.00 81.00 198 GLY A N 1
ATOM 1569 C CA . GLY A 1 198 ? 18.406 -12.435 -6.450 1.00 81.00 198 GLY A CA 1
ATOM 1570 C C . GLY A 1 198 ? 18.952 -12.123 -7.844 1.00 81.00 198 GLY A C 1
ATOM 1571 O O . GLY A 1 198 ? 19.202 -10.971 -8.200 1.00 81.00 198 GLY A O 1
ATOM 1572 N N . THR A 1 199 ? 19.049 -13.158 -8.686 1.00 83.12 199 THR A N 1
ATOM 1573 C CA . THR A 1 199 ? 19.527 -13.061 -10.087 1.00 83.12 199 THR A CA 1
ATOM 1574 C C . THR A 1 199 ? 18.696 -12.134 -10.987 1.00 83.12 199 THR A C 1
ATOM 1576 O O . THR A 1 199 ? 19.089 -11.857 -12.125 1.00 83.12 199 THR A O 1
ATOM 1579 N N . HIS A 1 200 ? 17.523 -11.710 -10.505 1.00 84.44 200 HIS A N 1
ATOM 1580 C CA . HIS A 1 200 ? 16.626 -10.766 -11.162 1.00 84.44 200 HIS A CA 1
ATOM 1581 C C . HIS A 1 200 ? 17.022 -9.305 -10.934 1.00 84.44 200 HIS A C 1
ATOM 1583 O O . HIS A 1 200 ? 16.626 -8.467 -11.741 1.00 84.44 200 HIS A O 1
ATOM 1589 N N . PHE A 1 201 ? 17.769 -9.007 -9.865 1.00 82.31 201 PHE A N 1
ATOM 1590 C CA . PHE A 1 201 ? 18.151 -7.650 -9.463 1.00 82.31 201 PHE A CA 1
ATOM 1591 C C . PHE A 1 201 ? 19.641 -7.383 -9.639 1.00 82.31 201 PHE A C 1
ATOM 1593 O O . PHE A 1 201 ? 20.013 -6.283 -10.039 1.00 82.31 201 PHE A O 1
ATOM 1600 N N . THR A 1 202 ? 20.484 -8.390 -9.419 1.00 81.88 202 THR A N 1
ATOM 1601 C CA . THR A 1 202 ? 21.933 -8.263 -9.572 1.00 81.88 202 THR A CA 1
ATOM 1602 C C . THR A 1 202 ? 22.561 -9.559 -10.088 1.00 81.88 202 THR A C 1
ATOM 1604 O O . THR A 1 202 ? 21.888 -10.587 -10.213 1.00 81.88 202 THR A O 1
ATOM 1607 N N . ASP A 1 203 ? 23.850 -9.514 -10.423 1.00 78.06 203 ASP A N 1
ATOM 1608 C CA . ASP A 1 203 ? 24.632 -10.709 -10.740 1.00 78.06 203 ASP A CA 1
ATOM 1609 C C . ASP A 1 203 ? 25.227 -11.298 -9.446 1.00 78.06 203 ASP A C 1
ATOM 1611 O O . ASP A 1 203 ? 26.122 -10.683 -8.859 1.00 78.06 203 ASP A O 1
ATOM 1615 N N . PRO A 1 204 ? 24.790 -12.488 -8.987 1.00 68.50 204 PRO A N 1
ATOM 1616 C CA . PRO A 1 204 ? 25.297 -13.076 -7.748 1.00 68.50 204 PRO A CA 1
ATOM 1617 C C . PRO A 1 204 ? 26.790 -13.412 -7.792 1.00 68.50 204 PRO A C 1
ATOM 1619 O O . PRO A 1 204 ? 27.398 -13.588 -6.739 1.00 68.50 204 PRO A O 1
ATOM 1622 N N . ALA A 1 205 ? 27.379 -13.523 -8.988 1.00 67.50 205 ALA A N 1
ATOM 1623 C CA . ALA A 1 205 ? 28.807 -13.766 -9.148 1.00 67.50 205 ALA A CA 1
ATOM 1624 C C . ALA A 1 205 ? 29.660 -12.513 -8.876 1.00 67.50 205 ALA A C 1
ATOM 1626 O O . ALA A 1 205 ? 30.882 -12.616 -8.869 1.00 67.50 205 ALA A O 1
ATOM 1627 N N . GLY A 1 206 ? 29.046 -11.339 -8.670 1.00 64.69 206 GLY A N 1
ATOM 1628 C CA . GLY A 1 206 ? 29.766 -10.083 -8.432 1.00 64.69 206 GLY A CA 1
ATOM 1629 C C . GLY A 1 206 ? 30.475 -9.525 -9.669 1.00 64.69 206 GLY A C 1
ATOM 1630 O O . GLY A 1 206 ? 31.217 -8.559 -9.560 1.00 64.69 206 GLY A O 1
ATOM 1631 N N . ASN A 1 207 ? 30.225 -10.105 -10.845 1.00 66.44 207 ASN A N 1
ATOM 1632 C CA . ASN A 1 207 ? 30.806 -9.682 -12.124 1.00 66.44 207 ASN A CA 1
ATOM 1633 C C . ASN A 1 207 ? 29.990 -8.570 -12.812 1.00 66.44 207 ASN A C 1
ATOM 1635 O O . ASN A 1 207 ? 30.237 -8.239 -13.972 1.00 66.44 207 ASN A O 1
ATOM 1639 N N . GLY A 1 208 ? 28.958 -8.058 -12.137 1.00 69.56 208 GLY A N 1
ATOM 1640 C CA . GLY A 1 208 ? 28.090 -7.004 -12.644 1.00 69.56 208 GLY A CA 1
ATOM 1641 C C . GLY A 1 208 ? 28.655 -5.611 -12.375 1.00 69.56 208 GLY A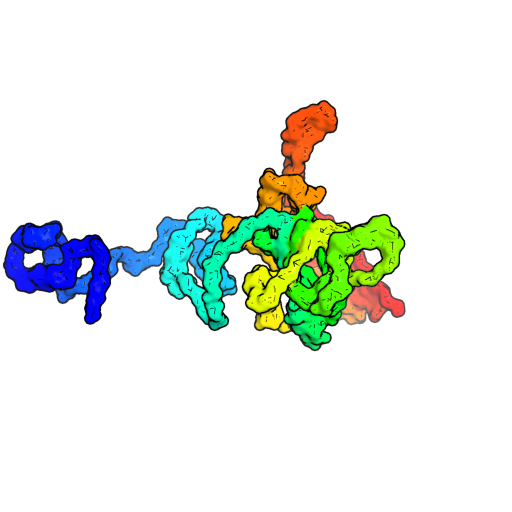 C 1
ATOM 1642 O O . GLY A 1 208 ? 29.373 -5.396 -11.406 1.00 69.56 208 GLY A O 1
ATOM 1643 N N . TRP A 1 209 ? 28.281 -4.664 -13.228 1.00 79.06 209 TRP A N 1
ATOM 1644 C CA . TRP A 1 209 ? 28.617 -3.249 -13.078 1.00 79.06 209 TRP A CA 1
ATOM 1645 C C . TRP A 1 209 ? 27.645 -2.556 -12.125 1.00 79.06 209 TRP A C 1
ATOM 1647 O O . TRP A 1 209 ? 26.434 -2.785 -12.215 1.00 79.06 209 TRP A O 1
ATOM 1657 N N . THR A 1 210 ? 28.165 -1.690 -11.256 1.00 82.38 210 THR A N 1
ATOM 1658 C CA . THR A 1 210 ? 27.338 -0.808 -10.421 1.00 82.38 210 THR A CA 1
ATOM 1659 C C . THR A 1 210 ? 26.698 0.303 -11.264 1.00 82.38 210 THR A C 1
ATOM 1661 O O . THR A 1 210 ? 27.154 0.575 -12.383 1.00 82.38 210 THR A O 1
ATOM 1664 N N . PRO A 1 211 ? 25.645 0.980 -10.768 1.00 81.38 211 PRO A N 1
ATOM 1665 C CA . PRO A 1 211 ? 25.083 2.142 -11.453 1.00 81.38 211 PRO A CA 1
ATOM 1666 C C . PRO A 1 211 ? 26.124 3.231 -11.760 1.00 81.38 211 PRO A C 1
ATOM 1668 O O . PRO A 1 211 ? 26.053 3.870 -12.811 1.00 81.38 211 PRO A O 1
ATOM 1671 N N . GLU A 1 212 ? 27.103 3.424 -10.877 1.00 83.50 212 GLU A N 1
ATOM 1672 C CA . GLU A 1 212 ? 28.220 4.353 -11.049 1.00 83.50 212 GLU A CA 1
ATOM 1673 C C . GLU A 1 212 ? 29.159 3.914 -12.182 1.00 83.50 212 GLU A C 1
ATOM 1675 O O . GLU A 1 212 ? 29.472 4.726 -13.058 1.00 83.50 212 GLU A O 1
ATOM 1680 N N . ASP A 1 213 ? 29.533 2.631 -12.227 1.00 84.25 213 ASP A N 1
ATOM 1681 C CA . ASP A 1 213 ? 30.376 2.077 -13.297 1.00 84.25 213 ASP A CA 1
ATOM 1682 C C . ASP A 1 213 ? 29.698 2.233 -14.666 1.00 84.25 213 ASP A C 1
ATOM 1684 O O . ASP A 1 213 ? 30.309 2.681 -15.633 1.00 84.25 213 ASP A O 1
ATOM 1688 N N . ILE A 1 214 ? 28.398 1.927 -14.744 1.00 83.62 214 ILE A N 1
ATOM 1689 C CA . ILE A 1 214 ? 27.600 2.038 -15.975 1.00 83.62 214 ILE A CA 1
ATOM 1690 C C . ILE A 1 214 ? 27.598 3.477 -16.507 1.00 83.62 214 ILE A C 1
ATOM 1692 O O . ILE A 1 214 ? 27.685 3.691 -17.721 1.00 83.62 214 ILE A O 1
ATOM 1696 N N . LYS A 1 215 ? 27.493 4.473 -15.619 1.00 83.25 215 LYS A N 1
ATOM 1697 C CA . LYS A 1 215 ? 27.539 5.892 -15.999 1.00 83.25 215 LYS A CA 1
ATOM 1698 C C . LYS A 1 215 ? 28.915 6.290 -16.524 1.00 83.25 215 LYS A C 1
ATOM 1700 O O . LYS A 1 215 ? 28.976 6.963 -17.551 1.00 83.25 215 LYS A O 1
ATOM 1705 N N . ALA A 1 216 ? 29.989 5.852 -15.866 1.00 84.75 216 ALA A N 1
ATOM 1706 C CA . ALA A 1 216 ? 31.357 6.118 -16.307 1.00 84.75 216 ALA A CA 1
ATOM 1707 C C . ALA A 1 216 ? 31.626 5.512 -17.694 1.00 84.75 216 ALA A C 1
ATOM 1709 O O . ALA A 1 216 ? 32.012 6.224 -18.616 1.00 84.75 216 ALA A O 1
ATOM 1710 N N . MET A 1 217 ? 31.279 4.236 -17.897 1.00 85.00 217 MET A N 1
ATOM 1711 C CA . MET A 1 217 ? 31.468 3.559 -19.186 1.00 85.00 217 MET A CA 1
ATOM 1712 C C . MET A 1 217 ? 30.691 4.223 -20.333 1.00 85.00 217 MET A C 1
ATOM 1714 O O . MET A 1 217 ? 31.164 4.239 -21.470 1.00 85.00 217 MET A O 1
ATOM 1718 N N . ARG A 1 218 ? 29.504 4.788 -20.056 1.00 85.06 218 ARG A N 1
ATOM 1719 C CA . ARG A 1 218 ? 28.760 5.588 -21.043 1.00 85.06 218 ARG A CA 1
ATOM 1720 C C . ARG A 1 218 ? 29.443 6.909 -21.366 1.00 85.06 218 ARG A C 1
ATOM 1722 O O . ARG A 1 218 ? 29.443 7.287 -22.533 1.00 85.06 218 ARG A O 1
ATOM 1729 N N . ALA A 1 219 ? 29.970 7.608 -20.362 1.00 85.88 219 ALA A N 1
ATOM 1730 C CA . ALA A 1 219 ? 30.690 8.862 -20.572 1.00 85.88 219 ALA A CA 1
ATOM 1731 C C . ALA A 1 219 ? 31.931 8.645 -21.453 1.00 85.88 219 ALA A C 1
ATOM 1733 O O . ALA A 1 219 ? 32.205 9.457 -22.334 1.00 85.88 219 ALA A O 1
ATOM 1734 N N . ASP A 1 220 ? 32.591 7.499 -21.286 1.00 88.06 220 ASP A N 1
ATOM 1735 C CA . ASP A 1 220 ? 33.764 7.096 -22.065 1.00 88.06 220 ASP A CA 1
ATOM 1736 C C . ASP A 1 220 ? 33.415 6.516 -23.453 1.00 88.06 220 ASP A C 1
ATOM 1738 O O . ASP A 1 220 ? 34.306 6.187 -24.236 1.00 88.06 220 ASP A O 1
ATOM 1742 N N . GLY A 1 221 ? 32.124 6.362 -23.783 1.00 83.69 221 GLY A N 1
ATOM 1743 C CA . GLY A 1 221 ? 31.668 5.821 -25.070 1.00 83.69 221 GLY A CA 1
ATOM 1744 C C . GLY A 1 221 ? 31.988 4.336 -25.290 1.00 83.69 221 GLY A C 1
ATOM 1745 O O . GLY A 1 221 ? 31.995 3.867 -26.430 1.00 83.69 221 GLY A O 1
ATOM 1746 N N . VAL A 1 222 ? 32.258 3.581 -24.222 1.00 85.25 222 VAL A N 1
ATOM 1747 C CA . VAL A 1 222 ? 32.661 2.171 -24.299 1.00 85.25 222 VAL A CA 1
ATOM 1748 C C . VAL A 1 222 ? 31.438 1.272 -24.498 1.00 85.25 222 VAL A C 1
ATOM 1750 O O . VAL A 1 222 ? 30.387 1.464 -23.889 1.00 85.25 222 VAL A O 1
ATOM 1753 N N . LEU A 1 223 ? 31.573 0.236 -25.329 1.00 80.50 223 LEU A N 1
ATOM 1754 C CA . LEU A 1 223 ? 30.570 -0.823 -25.452 1.00 80.50 223 LEU A CA 1
ATOM 1755 C C . LEU A 1 223 ? 30.674 -1.790 -24.266 1.00 80.50 223 LEU A C 1
ATOM 1757 O O . LEU A 1 223 ? 31.714 -2.408 -24.050 1.00 80.50 223 LEU A O 1
ATOM 1761 N N . PHE A 1 224 ? 29.578 -1.973 -23.531 1.00 79.56 224 PHE A N 1
ATOM 1762 C CA . PHE A 1 224 ? 29.516 -2.895 -22.396 1.00 79.56 224 PHE A CA 1
ATOM 1763 C C . PHE A 1 224 ? 28.181 -3.632 -22.314 1.00 79.56 224 PHE A C 1
ATOM 1765 O O . PHE A 1 224 ? 27.163 -3.218 -22.871 1.00 79.56 224 PHE A O 1
ATOM 1772 N N . ARG A 1 225 ? 28.181 -4.742 -21.572 1.00 78.88 225 ARG A N 1
ATOM 1773 C CA . ARG A 1 225 ? 26.974 -5.496 -21.227 1.00 78.88 225 ARG A CA 1
ATOM 1774 C C . ARG A 1 225 ? 26.697 -5.319 -19.741 1.00 78.88 225 ARG A C 1
ATOM 1776 O O . ARG A 1 225 ? 27.559 -5.606 -18.921 1.00 78.88 225 ARG A O 1
ATOM 1783 N N . CYS A 1 226 ? 25.492 -4.877 -19.400 1.00 81.31 226 CYS A N 1
ATOM 1784 C CA . CYS A 1 226 ? 25.078 -4.649 -18.018 1.00 81.31 226 CYS A CA 1
ATOM 1785 C C . CYS A 1 226 ? 23.770 -5.371 -17.681 1.00 81.31 226 CYS A C 1
ATOM 1787 O O . CYS A 1 226 ? 23.019 -5.824 -18.553 1.00 81.31 226 CYS A O 1
ATOM 1789 N N . HIS A 1 227 ? 23.512 -5.493 -16.383 1.00 86.69 227 HIS A N 1
ATOM 1790 C CA . HIS A 1 227 ? 22.275 -6.038 -15.854 1.00 86.69 227 HIS A CA 1
ATOM 1791 C C . HIS A 1 227 ? 21.131 -5.021 -16.031 1.00 86.69 227 HIS A C 1
ATOM 1793 O O . HIS A 1 227 ? 21.289 -3.852 -15.696 1.00 86.69 227 HIS A O 1
ATOM 1799 N N . SER A 1 228 ? 19.967 -5.444 -16.543 1.00 88.50 228 SER A N 1
ATOM 1800 C CA . SER A 1 228 ? 18.871 -4.517 -16.893 1.00 88.50 228 SER A CA 1
ATOM 1801 C C . SER A 1 228 ? 18.327 -3.717 -15.705 1.00 88.50 228 SER A C 1
ATOM 1803 O O . SER A 1 228 ? 17.862 -2.597 -15.900 1.00 88.50 228 SER A O 1
ATOM 1805 N N . PHE A 1 229 ? 18.390 -4.274 -14.493 1.00 91.00 229 PHE A N 1
ATOM 1806 C CA . PHE A 1 229 ? 17.997 -3.560 -13.277 1.00 91.00 229 PHE A CA 1
ATOM 1807 C C . PHE A 1 229 ? 19.021 -2.481 -12.894 1.00 91.00 229 PHE A C 1
ATOM 1809 O O . PHE A 1 229 ? 18.634 -1.338 -12.685 1.00 91.00 229 PHE A O 1
ATOM 1816 N N . GLU A 1 230 ? 20.320 -2.803 -12.917 1.00 91.00 230 GLU A N 1
ATOM 1817 C CA . GLU A 1 230 ? 21.399 -1.836 -12.645 1.00 91.00 230 GLU A CA 1
ATOM 1818 C C . GLU A 1 230 ? 21.406 -0.708 -13.683 1.00 91.00 230 GLU A C 1
ATOM 1820 O O . GLU A 1 230 ? 21.608 0.456 -13.353 1.00 91.00 230 GLU A O 1
ATOM 1825 N N . LEU A 1 231 ? 21.088 -1.034 -14.940 1.00 90.06 231 LEU A N 1
ATOM 1826 C CA . LEU A 1 231 ? 20.906 -0.049 -16.003 1.00 90.06 231 LEU A CA 1
ATOM 1827 C C . LEU A 1 231 ? 19.750 0.916 -15.709 1.00 90.06 231 LEU A C 1
ATOM 1829 O O . LEU A 1 231 ? 19.878 2.115 -15.938 1.00 90.06 231 LEU A O 1
ATOM 1833 N N . ALA A 1 232 ? 18.621 0.405 -15.210 1.00 93.12 232 ALA A N 1
ATOM 1834 C CA . ALA A 1 232 ? 17.495 1.246 -14.814 1.00 93.12 232 ALA A CA 1
ATOM 1835 C C . ALA A 1 232 ? 17.851 2.128 -13.606 1.00 93.12 232 ALA A C 1
ATOM 1837 O O . ALA A 1 232 ? 17.490 3.302 -13.601 1.00 93.12 232 ALA A O 1
ATOM 1838 N N . CYS A 1 233 ? 18.604 1.602 -12.634 1.00 93.75 233 CYS A N 1
ATOM 1839 C CA . CYS A 1 233 ? 19.144 2.391 -11.526 1.00 93.75 233 CYS A CA 1
ATOM 1840 C C . CYS A 1 233 ? 20.057 3.520 -12.028 1.00 93.75 233 CYS A C 1
ATOM 1842 O O . CYS A 1 233 ? 19.888 4.668 -11.624 1.00 93.75 233 CYS A O 1
ATOM 1844 N N . ALA A 1 234 ? 20.970 3.224 -12.959 1.00 91.69 234 ALA A N 1
ATOM 1845 C CA . ALA A 1 234 ? 21.870 4.213 -13.548 1.00 91.69 234 ALA A CA 1
ATOM 1846 C C . ALA A 1 234 ? 21.112 5.321 -14.298 1.00 91.69 234 ALA A C 1
ATOM 1848 O O . ALA A 1 234 ? 21.406 6.499 -14.105 1.00 91.69 234 ALA A O 1
ATOM 1849 N N . ASP A 1 235 ? 20.118 4.953 -15.113 1.00 91.62 235 ASP A N 1
ATOM 1850 C CA . ASP A 1 235 ? 19.308 5.901 -15.893 1.00 91.62 235 ASP A CA 1
ATOM 1851 C C . ASP A 1 235 ? 18.465 6.835 -15.020 1.00 91.62 235 ASP A C 1
ATOM 1853 O O . ASP A 1 235 ? 18.207 7.974 -15.402 1.00 91.62 235 ASP A O 1
ATOM 1857 N N . LEU A 1 236 ? 18.006 6.340 -13.871 1.00 92.12 236 LEU A N 1
ATOM 1858 C CA . LEU A 1 236 ? 17.131 7.072 -12.955 1.00 92.12 236 LEU A CA 1
ATOM 1859 C C . LEU A 1 236 ? 17.895 7.768 -11.822 1.00 92.12 236 LEU A C 1
ATOM 1861 O O . LEU A 1 236 ? 17.261 8.384 -10.969 1.00 92.12 236 LEU A O 1
ATOM 1865 N N . ASP A 1 237 ? 19.227 7.668 -11.809 1.00 93.06 237 ASP A N 1
ATOM 1866 C CA . ASP A 1 237 ? 20.091 8.186 -10.744 1.00 93.06 237 ASP A CA 1
ATOM 1867 C C . ASP A 1 237 ? 19.747 7.621 -9.349 1.00 93.06 237 ASP A C 1
ATOM 1869 O O . ASP A 1 237 ? 19.679 8.336 -8.351 1.00 93.06 237 ASP A O 1
ATOM 1873 N N . ILE A 1 238 ? 19.503 6.308 -9.288 1.00 94.62 238 ILE A N 1
ATOM 1874 C CA . ILE A 1 238 ? 19.095 5.592 -8.076 1.00 94.62 238 ILE A CA 1
ATOM 1875 C C . ILE A 1 238 ? 20.260 4.765 -7.532 1.00 94.62 238 ILE A C 1
ATOM 1877 O O . ILE A 1 238 ? 20.819 3.922 -8.233 1.00 94.62 238 ILE A O 1
ATOM 1881 N N . GLU A 1 239 ? 20.552 4.922 -6.240 1.00 93.50 239 GLU A N 1
ATOM 1882 C CA . GLU A 1 239 ? 21.486 4.049 -5.528 1.00 93.50 239 GLU A CA 1
ATOM 1883 C C . GLU A 1 239 ? 20.863 2.657 -5.321 1.00 93.50 239 GLU A C 1
ATOM 1885 O O . GLU A 1 239 ? 19.824 2.514 -4.662 1.00 93.50 239 GLU A O 1
ATOM 1890 N N . HIS A 1 240 ? 21.515 1.612 -5.832 1.00 92.50 240 HIS A N 1
ATOM 1891 C CA . HIS A 1 240 ? 21.101 0.232 -5.600 1.00 92.50 240 HIS A CA 1
ATOM 1892 C C . HIS A 1 240 ? 21.823 -0.360 -4.387 1.00 92.50 240 HIS A C 1
ATOM 1894 O O . HIS A 1 240 ? 23.045 -0.475 -4.351 1.00 92.50 240 HIS A O 1
ATOM 1900 N N . ARG A 1 241 ? 21.055 -0.763 -3.373 1.00 90.50 241 ARG A N 1
ATOM 1901 C CA . ARG A 1 241 ? 21.555 -1.462 -2.188 1.00 90.50 241 ARG A CA 1
ATOM 1902 C C . ARG A 1 241 ? 21.078 -2.902 -2.167 1.00 90.50 241 ARG A C 1
ATOM 1904 O O . ARG A 1 241 ? 19.923 -3.195 -2.462 1.00 90.50 241 ARG A O 1
ATOM 1911 N N . LEU A 1 242 ? 21.952 -3.776 -1.689 1.00 88.88 242 LEU A N 1
ATOM 1912 C CA . LEU A 1 242 ? 21.665 -5.192 -1.516 1.00 88.88 242 LEU A CA 1
ATOM 1913 C C . LEU A 1 242 ? 21.515 -5.547 -0.036 1.00 88.88 242 LEU A C 1
ATOM 1915 O O . LEU A 1 242 ? 22.203 -5.005 0.839 1.00 88.88 242 LEU A O 1
ATOM 1919 N N . THR A 1 243 ? 20.613 -6.480 0.265 1.00 83.75 243 THR A N 1
ATOM 1920 C CA . THR A 1 243 ? 20.530 -7.055 1.612 1.00 83.75 243 THR A CA 1
ATOM 1921 C C . THR A 1 243 ? 21.837 -7.756 1.979 1.00 83.75 243 THR A C 1
ATOM 1923 O O . THR A 1 243 ? 22.433 -8.490 1.186 1.00 83.75 243 THR A O 1
ATOM 1926 N N . LYS A 1 244 ? 22.290 -7.562 3.223 1.00 77.19 244 LYS A N 1
ATOM 1927 C CA . LYS A 1 244 ? 23.455 -8.301 3.712 1.00 77.19 244 LYS A CA 1
ATOM 1928 C C . LYS A 1 244 ? 23.110 -9.795 3.811 1.00 77.19 244 LYS A C 1
ATOM 1930 O O . LYS A 1 244 ? 22.052 -10.125 4.362 1.00 77.19 244 LYS A O 1
ATOM 1935 N N . PRO A 1 245 ? 24.003 -10.702 3.372 1.00 65.25 245 PRO A N 1
ATOM 1936 C CA . PRO A 1 245 ? 23.820 -12.136 3.568 1.00 65.25 245 PRO A CA 1
ATOM 1937 C C . PRO A 1 245 ? 23.508 -12.463 5.036 1.00 65.25 245 PRO A C 1
ATOM 1939 O O . PRO A 1 245 ? 24.147 -11.923 5.935 1.00 65.25 245 PRO A O 1
ATOM 1942 N N . ARG A 1 246 ? 22.529 -13.346 5.283 1.00 59.31 246 ARG A N 1
ATOM 1943 C CA . ARG A 1 246 ? 22.063 -13.761 6.628 1.00 59.31 246 ARG A CA 1
ATOM 1944 C C . ARG A 1 246 ? 21.384 -12.663 7.472 1.00 59.31 246 ARG A C 1
ATOM 1946 O O . ARG A 1 246 ? 21.205 -12.848 8.674 1.00 59.31 246 ARG A O 1
ATOM 1953 N N . HIS A 1 247 ? 20.932 -11.566 6.857 1.00 62.69 247 HIS A N 1
ATOM 1954 C CA . HIS A 1 247 ? 20.178 -10.498 7.531 1.00 62.69 247 HIS A CA 1
ATOM 1955 C C . HIS A 1 247 ? 18.783 -10.251 6.913 1.00 62.69 247 HIS A C 1
ATOM 1957 O O . HIS A 1 247 ? 18.487 -9.122 6.507 1.00 62.69 247 HIS A O 1
ATOM 1963 N N . PRO A 1 248 ? 17.889 -11.262 6.869 1.00 56.50 248 PRO A N 1
ATOM 1964 C CA . PRO A 1 248 ? 16.604 -11.184 6.153 1.00 56.50 248 PRO A CA 1
ATOM 1965 C C . PRO A 1 248 ? 15.689 -10.057 6.658 1.00 56.50 248 PRO A C 1
ATOM 1967 O O . PRO A 1 248 ? 15.010 -9.390 5.887 1.00 56.50 248 PRO A O 1
ATOM 1970 N N . TRP A 1 249 ? 15.763 -9.714 7.949 1.00 63.47 249 TRP A N 1
ATOM 1971 C CA . TRP A 1 249 ? 14.957 -8.632 8.529 1.00 63.47 249 TRP A CA 1
ATOM 1972 C C . TRP A 1 249 ? 15.229 -7.248 7.921 1.00 63.47 249 TRP A C 1
ATOM 1974 O O . TRP A 1 249 ? 14.433 -6.328 8.130 1.00 63.47 249 TRP A O 1
ATOM 1984 N N . THR A 1 250 ? 16.338 -7.074 7.191 1.00 67.81 250 THR A N 1
ATOM 1985 C CA . THR A 1 250 ? 16.623 -5.829 6.467 1.00 67.81 250 THR A CA 1
ATOM 1986 C C . THR A 1 250 ? 15.598 -5.563 5.371 1.00 67.81 250 THR A C 1
ATOM 1988 O O . THR A 1 250 ? 15.283 -4.394 5.159 1.00 67.81 250 THR A O 1
ATOM 1991 N N . ASN A 1 251 ? 14.978 -6.601 4.793 1.00 78.69 251 ASN A N 1
ATOM 1992 C CA . ASN A 1 251 ? 13.883 -6.468 3.833 1.00 78.69 251 ASN A CA 1
ATOM 1993 C C . ASN A 1 251 ? 12.480 -6.681 4.442 1.00 78.69 251 ASN A C 1
ATOM 1995 O O . ASN A 1 251 ? 11.479 -6.782 3.740 1.00 78.69 251 ASN A O 1
ATOM 1999 N N . GLY A 1 252 ? 12.353 -6.669 5.773 1.00 81.56 252 GLY A N 1
ATOM 2000 C CA . GLY A 1 252 ? 11.111 -7.053 6.457 1.00 81.56 252 GLY A CA 1
ATOM 2001 C C . GLY A 1 252 ? 9.870 -6.186 6.168 1.00 81.56 252 GLY A C 1
ATOM 2002 O O . GLY A 1 252 ? 8.769 -6.533 6.602 1.00 81.56 252 GLY A O 1
ATOM 2003 N N . GLN A 1 253 ? 10.007 -5.040 5.485 1.00 87.62 253 GLN A N 1
ATOM 2004 C CA . GLN A 1 253 ? 8.858 -4.230 5.060 1.00 87.62 253 GLN A CA 1
ATOM 2005 C C . GLN A 1 253 ? 8.163 -4.816 3.835 1.00 87.62 253 GLN A C 1
ATOM 2007 O O . GLN A 1 253 ? 6.948 -5.013 3.882 1.00 87.62 253 GLN A O 1
ATOM 2012 N N . VAL A 1 254 ? 8.918 -5.128 2.780 1.00 89.62 254 VAL A N 1
ATOM 2013 C CA . VAL A 1 254 ? 8.346 -5.724 1.569 1.00 89.62 254 VAL A CA 1
ATOM 2014 C C . VAL A 1 254 ? 7.901 -7.159 1.836 1.00 89.62 254 VAL A C 1
ATOM 2016 O O . VAL A 1 254 ? 6.805 -7.522 1.437 1.00 89.62 254 VAL A O 1
ATOM 2019 N N . GLU A 1 255 ? 8.620 -7.922 2.668 1.00 88.94 255 GLU A N 1
ATOM 2020 C CA . GLU A 1 255 ? 8.174 -9.255 3.104 1.00 88.94 255 GLU A CA 1
ATOM 2021 C C . GLU A 1 255 ? 6.821 -9.207 3.839 1.00 88.94 255 GLU A C 1
ATOM 2023 O O . GLU A 1 255 ? 5.946 -10.061 3.653 1.00 88.94 255 GLU A O 1
ATOM 2028 N N . ARG A 1 256 ? 6.614 -8.188 4.689 1.00 89.25 256 ARG A N 1
ATOM 2029 C CA . ARG A 1 256 ? 5.324 -7.971 5.361 1.00 89.25 256 ARG A CA 1
ATOM 2030 C C . ARG A 1 256 ? 4.242 -7.561 4.363 1.00 89.25 256 ARG A C 1
ATOM 2032 O O . ARG A 1 256 ? 3.105 -8.013 4.508 1.00 89.25 256 ARG A O 1
ATOM 2039 N N . MET A 1 257 ? 4.569 -6.728 3.378 1.00 92.88 257 MET A N 1
ATOM 2040 C CA . MET A 1 257 ? 3.627 -6.347 2.324 1.00 92.88 257 MET A CA 1
ATOM 2041 C C . MET A 1 257 ? 3.234 -7.558 1.469 1.00 92.88 257 MET A C 1
ATOM 2043 O O . MET A 1 257 ? 2.046 -7.820 1.312 1.00 92.88 257 MET A O 1
ATOM 2047 N N . ASN A 1 258 ? 4.201 -8.373 1.047 1.00 90.56 258 ASN A N 1
ATOM 2048 C CA . ASN A 1 258 ? 3.986 -9.627 0.325 1.00 90.56 258 ASN A CA 1
ATOM 2049 C C . ASN A 1 258 ? 3.031 -10.553 1.075 1.00 90.56 258 ASN A C 1
ATOM 2051 O O . ASN A 1 258 ? 2.090 -11.092 0.493 1.00 90.56 258 ASN A O 1
ATOM 2055 N N . ARG A 1 259 ? 3.219 -10.696 2.390 1.00 89.19 259 ARG A N 1
ATOM 2056 C CA . ARG A 1 259 ? 2.291 -11.450 3.240 1.00 89.19 259 ARG A CA 1
ATOM 2057 C C . ARG A 1 259 ? 0.890 -10.843 3.242 1.00 89.19 259 ARG A C 1
ATOM 2059 O O . ARG A 1 259 ? -0.071 -11.568 3.034 1.00 89.19 259 ARG A O 1
ATOM 2066 N N . THR A 1 260 ? 0.791 -9.525 3.416 1.00 87.62 260 THR A N 1
ATOM 2067 C CA . THR A 1 260 ? -0.491 -8.802 3.435 1.00 87.62 260 THR A CA 1
ATOM 2068 C C . THR A 1 260 ? -1.257 -8.996 2.125 1.00 87.62 260 THR A C 1
ATOM 2070 O O . THR A 1 260 ? -2.445 -9.305 2.157 1.00 87.62 260 THR A O 1
ATOM 2073 N N . ILE A 1 261 ? -0.576 -8.878 0.982 1.00 86.50 261 ILE A N 1
ATOM 2074 C CA . ILE A 1 261 ? -1.171 -9.098 -0.339 1.00 86.50 261 ILE A CA 1
ATOM 2075 C C . ILE A 1 261 ? -1.636 -10.548 -0.473 1.00 86.50 261 ILE A C 1
ATOM 2077 O O . ILE A 1 261 ? -2.778 -10.786 -0.858 1.00 86.50 261 ILE A O 1
ATOM 2081 N N . LYS A 1 262 ? -0.794 -11.529 -0.121 1.00 86.56 262 LYS A N 1
ATOM 2082 C CA . LYS A 1 262 ? -1.151 -12.954 -0.216 1.00 86.56 262 LYS A CA 1
ATOM 2083 C C . LYS A 1 262 ? -2.347 -13.316 0.663 1.00 86.56 262 LYS A C 1
ATOM 2085 O O . LYS A 1 262 ? -3.229 -14.035 0.204 1.00 86.56 262 LYS A O 1
ATOM 2090 N N . ASP A 1 263 ? -2.390 -12.803 1.891 1.00 81.44 263 ASP A N 1
ATOM 2091 C CA . ASP A 1 263 ? -3.490 -13.020 2.836 1.00 81.44 263 ASP A CA 1
ATOM 2092 C C . ASP A 1 263 ? -4.806 -12.390 2.338 1.00 81.44 263 ASP A C 1
ATOM 2094 O O . ASP A 1 263 ? -5.875 -12.968 2.530 1.00 81.44 263 ASP A O 1
ATOM 2098 N N . ALA A 1 264 ? -4.739 -11.234 1.668 1.00 76.06 264 ALA A N 1
ATOM 2099 C CA . ALA A 1 264 ? -5.907 -10.559 1.101 1.00 76.06 264 ALA A CA 1
ATOM 2100 C C . ALA A 1 264 ? -6.378 -11.148 -0.241 1.00 76.06 264 ALA A C 1
ATOM 2102 O O . ALA A 1 264 ? -7.540 -10.980 -0.595 1.00 76.06 264 ALA A O 1
ATOM 2103 N N . THR A 1 265 ? -5.499 -11.837 -0.976 1.00 82.81 265 THR A N 1
ATOM 2104 C CA . THR A 1 265 ? -5.772 -12.338 -2.332 1.00 82.81 265 THR A CA 1
ATOM 2105 C C . THR A 1 265 ? -5.768 -13.870 -2.379 1.00 82.81 265 THR A C 1
ATOM 2107 O O . THR A 1 265 ? -6.749 -14.504 -2.002 1.00 82.81 265 THR A O 1
ATOM 2110 N N . VAL A 1 266 ? -4.677 -14.482 -2.840 1.00 81.56 266 VAL A N 1
ATOM 2111 C CA . VAL A 1 266 ? -4.575 -15.903 -3.217 1.00 81.56 266 VAL A CA 1
ATOM 2112 C C . VAL A 1 266 ? -4.734 -16.900 -2.072 1.00 81.56 266 VAL A C 1
ATOM 2114 O O . VAL A 1 266 ? -4.947 -18.078 -2.329 1.00 81.56 266 VAL A O 1
ATOM 2117 N N . LYS A 1 267 ? -4.633 -16.475 -0.807 1.00 78.50 267 LYS A N 1
ATOM 2118 C CA . LYS A 1 267 ? -4.930 -17.363 0.330 1.00 78.50 267 LYS A CA 1
ATOM 2119 C C . LYS A 1 267 ? -6.411 -17.424 0.688 1.00 78.50 267 LYS A C 1
ATOM 2121 O O . LYS A 1 267 ? -6.815 -18.342 1.393 1.00 78.50 267 LYS A O 1
ATOM 2126 N N . ARG A 1 268 ? -7.196 -16.428 0.273 1.00 76.75 268 ARG A N 1
ATOM 2127 C CA . ARG A 1 268 ? -8.602 -16.276 0.670 1.00 76.75 268 ARG A CA 1
ATOM 2128 C C . ARG A 1 268 ? -9.568 -16.454 -0.497 1.00 76.75 268 ARG A C 1
ATOM 2130 O O . ARG A 1 268 ? -10.716 -16.817 -0.273 1.00 76.75 268 ARG A O 1
ATOM 2137 N N . PHE A 1 269 ? -9.095 -16.216 -1.715 1.00 75.12 269 PHE A N 1
ATOM 2138 C CA . PHE A 1 269 ? -9.883 -16.274 -2.935 1.00 75.12 269 PHE A CA 1
ATOM 2139 C C . PHE A 1 269 ? -9.215 -17.182 -3.961 1.00 75.12 269 PHE A C 1
ATOM 2141 O O . PHE A 1 269 ? -7.987 -17.220 -4.073 1.00 75.12 269 PHE A O 1
ATOM 2148 N N . TYR A 1 270 ? -10.053 -17.881 -4.715 1.00 79.88 270 TYR A N 1
ATOM 2149 C CA . TYR A 1 270 ? -9.665 -18.657 -5.881 1.00 79.88 270 TYR A CA 1
ATOM 2150 C C . TYR A 1 270 ? -9.844 -17.813 -7.148 1.00 79.88 270 TYR A C 1
ATOM 2152 O O . TYR A 1 270 ? -10.791 -17.032 -7.229 1.00 79.88 270 TYR A O 1
ATOM 2160 N N . TYR A 1 271 ? -8.941 -17.973 -8.118 1.00 83.94 271 TYR A N 1
ATOM 2161 C CA . TYR A 1 271 ? -8.985 -17.267 -9.399 1.00 83.94 271 TYR A CA 1
ATOM 2162 C C . TYR A 1 271 ? -8.814 -18.264 -10.539 1.00 83.94 271 TYR A C 1
ATOM 2164 O O . TYR A 1 271 ? -7.785 -18.946 -10.612 1.00 83.94 271 TYR A O 1
ATOM 2172 N N . GLU A 1 272 ? -9.793 -18.288 -11.434 1.00 81.81 272 GLU A N 1
ATOM 2173 C CA . GLU A 1 272 ? -9.756 -19.074 -12.669 1.00 81.81 272 GLU A CA 1
ATOM 2174 C C . GLU A 1 272 ? -8.772 -18.431 -13.655 1.00 81.81 272 GLU A C 1
ATOM 2176 O O . GLU A 1 272 ? -7.942 -19.105 -14.256 1.00 81.81 272 GLU A O 1
ATOM 2181 N N . THR A 1 273 ? -8.794 -17.095 -13.766 1.00 87.06 273 THR A N 1
ATOM 2182 C CA . THR A 1 273 ? -7.967 -16.353 -14.732 1.00 87.06 273 THR A CA 1
ATOM 2183 C C . THR A 1 273 ? -6.962 -15.412 -14.073 1.00 87.06 273 THR A C 1
ATOM 2185 O O . THR A 1 273 ? -7.177 -14.888 -12.976 1.00 87.06 273 THR A O 1
ATOM 2188 N N . HIS A 1 274 ? -5.855 -15.137 -14.774 1.00 90.50 274 HIS A N 1
ATOM 2189 C CA . HIS A 1 274 ? -4.878 -14.126 -14.348 1.00 90.50 274 HIS A CA 1
ATOM 2190 C C . HIS A 1 274 ? -5.495 -12.731 -14.228 1.00 90.50 274 HIS A C 1
ATOM 2192 O O . HIS A 1 274 ? -5.125 -11.986 -13.322 1.00 90.50 274 HIS A O 1
ATOM 2198 N N . ASP A 1 275 ? -6.452 -12.384 -15.090 1.00 85.88 275 ASP A N 1
ATOM 2199 C CA . ASP A 1 275 ? -7.068 -11.054 -15.104 1.00 85.88 275 ASP A CA 1
ATOM 2200 C C . ASP A 1 275 ? -7.953 -10.793 -13.885 1.00 85.88 275 ASP A C 1
ATOM 2202 O O . ASP A 1 275 ? -7.929 -9.687 -13.346 1.00 85.88 275 ASP A O 1
ATOM 2206 N N . GLN A 1 276 ? -8.649 -11.813 -13.370 1.00 78.88 276 GLN A N 1
ATOM 2207 C CA . GLN A 1 276 ? -9.372 -11.694 -12.098 1.00 78.88 276 GLN A CA 1
ATOM 2208 C C . GLN A 1 276 ? -8.418 -11.325 -10.950 1.00 78.88 276 GLN A C 1
ATOM 2210 O O . GLN A 1 276 ? -8.721 -10.440 -10.146 1.00 78.88 276 GLN A O 1
ATOM 2215 N N . LEU A 1 277 ? -7.240 -11.961 -10.893 1.00 87.00 277 LEU A N 1
ATOM 2216 C CA . LEU A 1 277 ? -6.227 -11.634 -9.890 1.00 87.00 277 LEU A CA 1
ATOM 2217 C C . LEU A 1 277 ? -5.624 -10.241 -10.126 1.00 87.00 277 LEU A C 1
ATOM 2219 O O . LEU A 1 277 ? -5.416 -9.513 -9.157 1.00 87.00 277 LEU A O 1
ATOM 2223 N N . ARG A 1 278 ? -5.363 -9.845 -11.381 1.00 85.81 278 ARG A N 1
ATOM 2224 C CA . ARG A 1 278 ? -4.868 -8.495 -11.713 1.00 85.81 278 ARG A CA 1
ATOM 2225 C C . ARG A 1 278 ? -5.841 -7.413 -11.248 1.00 85.81 278 ARG A C 1
ATOM 2227 O O . ARG A 1 278 ? -5.401 -6.470 -10.595 1.00 85.81 278 ARG A O 1
ATOM 2234 N N . GLN A 1 279 ? -7.137 -7.579 -11.517 1.00 76.81 279 GLN A N 1
ATOM 2235 C CA . GLN A 1 279 ? -8.166 -6.625 -11.105 1.00 76.81 279 GLN A CA 1
ATOM 2236 C C . GLN A 1 279 ? -8.256 -6.526 -9.579 1.00 76.81 279 GLN A C 1
ATOM 2238 O O . GLN A 1 279 ? -8.127 -5.438 -9.025 1.00 76.81 279 GLN A O 1
ATOM 2243 N N . HIS A 1 280 ? -8.380 -7.661 -8.882 1.00 80.00 280 HIS A N 1
ATOM 2244 C CA . HIS A 1 280 ? -8.479 -7.642 -7.422 1.00 80.00 280 HIS A CA 1
ATOM 2245 C C . HIS A 1 280 ? -7.205 -7.083 -6.767 1.00 80.00 280 HIS A C 1
ATOM 2247 O O . HIS A 1 280 ? -7.278 -6.338 -5.791 1.00 80.00 280 HIS A O 1
ATOM 2253 N N . LEU A 1 281 ? -6.022 -7.384 -7.312 1.00 82.19 281 LEU A N 1
ATOM 2254 C CA . LEU A 1 281 ? -4.774 -6.807 -6.820 1.00 82.19 281 LEU A CA 1
ATOM 2255 C C . LEU A 1 281 ? -4.738 -5.280 -7.004 1.00 82.19 281 LEU A C 1
ATOM 2257 O O . LEU A 1 281 ? -4.317 -4.576 -6.084 1.00 82.19 281 LEU A O 1
ATOM 2261 N N . ALA A 1 282 ? -5.186 -4.769 -8.155 1.00 79.00 282 ALA A N 1
ATOM 2262 C CA . ALA A 1 282 ? -5.269 -3.333 -8.421 1.00 79.00 282 ALA A CA 1
ATOM 2263 C C . ALA A 1 282 ? -6.230 -2.631 -7.449 1.00 79.00 282 ALA A C 1
ATOM 2265 O O . ALA A 1 282 ? -5.865 -1.610 -6.858 1.00 79.00 282 ALA A O 1
ATOM 2266 N N . ASP A 1 283 ? -7.406 -3.215 -7.209 1.00 71.44 283 ASP A N 1
ATOM 2267 C CA . ASP A 1 283 ? -8.388 -2.699 -6.251 1.00 71.44 283 ASP A CA 1
ATOM 2268 C C . ASP A 1 283 ? -7.816 -2.698 -4.827 1.00 71.44 283 ASP A C 1
ATOM 2270 O O . ASP A 1 283 ? -7.908 -1.703 -4.104 1.00 71.44 283 ASP A O 1
ATOM 2274 N N . PHE A 1 284 ? -7.144 -3.787 -4.436 1.00 79.75 284 PHE A N 1
ATOM 2275 C CA . PHE A 1 284 ? -6.523 -3.917 -3.121 1.00 79.75 284 PHE A CA 1
ATOM 2276 C C . PHE A 1 284 ? -5.432 -2.865 -2.888 1.00 79.75 284 PHE A C 1
ATOM 2278 O O . PHE A 1 284 ? -5.416 -2.213 -1.841 1.00 79.75 284 PHE A O 1
ATOM 2285 N N . VAL A 1 285 ? -4.514 -2.686 -3.842 1.00 82.00 285 VAL A N 1
ATOM 2286 C CA . VAL A 1 285 ? -3.415 -1.715 -3.714 1.00 82.00 285 VAL A CA 1
ATOM 2287 C C . VAL A 1 285 ? -3.932 -0.281 -3.756 1.00 82.00 285 VAL A C 1
ATOM 2289 O O . VAL A 1 285 ? -3.455 0.554 -2.987 1.00 82.00 285 VAL A O 1
ATOM 2292 N N . THR A 1 286 ? -4.956 -0.003 -4.563 1.00 76.12 286 THR A N 1
ATOM 2293 C CA . THR A 1 286 ? -5.627 1.302 -4.579 1.00 76.12 286 THR A CA 1
ATOM 2294 C C . THR A 1 286 ? -6.270 1.598 -3.226 1.00 76.12 286 THR A C 1
ATOM 2296 O O . THR A 1 286 ? -5.974 2.619 -2.603 1.00 76.12 286 THR A O 1
ATOM 2299 N N . ALA A 1 287 ? -7.061 0.666 -2.691 1.00 71.25 287 ALA A N 1
ATOM 2300 C CA . ALA A 1 287 ? -7.644 0.811 -1.362 1.00 71.25 287 ALA A CA 1
ATOM 2301 C C . ALA A 1 287 ? -6.566 0.968 -0.275 1.00 71.25 287 ALA A C 1
ATOM 2303 O O . ALA A 1 287 ? -6.705 1.792 0.629 1.00 71.25 287 ALA A O 1
ATOM 2304 N N . TYR A 1 288 ? -5.459 0.229 -0.364 1.00 82.94 288 TYR A N 1
ATOM 2305 C CA . TYR A 1 288 ? -4.349 0.349 0.578 1.00 82.94 288 TYR A CA 1
ATOM 2306 C C . TYR A 1 288 ? -3.675 1.732 0.528 1.00 82.94 288 TYR A C 1
ATOM 2308 O O . TYR A 1 288 ? -3.452 2.329 1.580 1.00 82.94 288 TYR A O 1
ATOM 2316 N N . ASN A 1 289 ? -3.361 2.251 -0.661 1.00 83.62 289 ASN A N 1
ATOM 2317 C CA . ASN A 1 289 ? -2.628 3.511 -0.808 1.00 83.62 289 ASN A CA 1
ATOM 2318 C C . ASN A 1 289 ? -3.488 4.750 -0.532 1.00 83.62 289 ASN A C 1
ATOM 2320 O O . ASN A 1 289 ? -2.968 5.735 -0.005 1.00 83.62 289 ASN A O 1
ATOM 2324 N N . PHE A 1 290 ? -4.779 4.701 -0.873 1.00 76.38 290 PHE A N 1
ATOM 2325 C CA . PHE A 1 290 ? -5.643 5.885 -0.896 1.00 76.38 290 PHE A CA 1
ATOM 2326 C C . PHE A 1 290 ? -6.761 5.876 0.150 1.00 76.38 290 PHE A C 1
ATOM 2328 O O . PHE A 1 290 ? -7.215 6.948 0.530 1.00 76.38 290 PHE A O 1
ATOM 2335 N N . ALA A 1 291 ? -7.180 4.711 0.657 1.00 69.88 291 ALA A N 1
ATOM 2336 C CA . ALA A 1 291 ? -8.282 4.615 1.623 1.00 69.88 291 ALA A CA 1
ATOM 2337 C C . ALA A 1 291 ? -7.846 4.092 3.002 1.00 69.88 291 ALA A C 1
ATOM 2339 O O . ALA A 1 291 ? -8.417 4.461 4.031 1.00 69.88 291 ALA A O 1
ATOM 2340 N N . ARG A 1 292 ? -6.823 3.233 3.068 1.00 74.12 292 ARG A N 1
ATOM 2341 C CA . ARG A 1 292 ? -6.402 2.613 4.327 1.00 74.12 292 ARG A CA 1
ATOM 2342 C C . ARG A 1 292 ? -5.541 3.562 5.157 1.00 74.12 292 ARG A C 1
ATOM 2344 O O . ARG A 1 292 ? -4.371 3.794 4.864 1.00 74.12 292 ARG A O 1
ATOM 2351 N N . ARG A 1 293 ? -6.093 4.022 6.279 1.00 78.12 293 ARG A N 1
ATOM 2352 C CA . ARG A 1 293 ? -5.362 4.788 7.295 1.00 78.12 293 ARG A CA 1
ATOM 2353 C C . ARG A 1 293 ? -4.405 3.886 8.076 1.00 78.12 293 ARG A C 1
ATOM 2355 O O . ARG A 1 293 ? -4.810 2.854 8.613 1.00 78.12 293 ARG A O 1
ATOM 2362 N N . LEU A 1 294 ? -3.127 4.262 8.144 1.00 80.38 294 LEU A N 1
ATOM 2363 C CA . LEU A 1 294 ? -2.085 3.451 8.777 1.00 80.38 294 LEU A CA 1
ATOM 2364 C C . LEU A 1 294 ? -1.643 4.038 10.114 1.00 80.38 294 LEU A C 1
ATOM 2366 O O . LEU A 1 294 ? -1.193 5.183 10.203 1.00 80.38 294 LEU A O 1
ATOM 2370 N N . LYS A 1 295 ? -1.623 3.205 11.162 1.00 79.69 295 LYS A N 1
ATOM 2371 C CA . LYS A 1 295 ? -1.075 3.593 12.471 1.00 79.69 295 LYS A CA 1
ATOM 2372 C C . LYS A 1 295 ? 0.370 4.092 12.388 1.00 79.69 295 LYS A C 1
ATOM 2374 O O . LYS A 1 295 ? 0.744 5.021 13.103 1.00 79.69 295 LYS A O 1
ATOM 2379 N N . THR A 1 296 ? 1.194 3.486 11.532 1.00 84.75 296 THR A N 1
ATOM 2380 C CA . THR A 1 296 ? 2.597 3.893 11.343 1.00 84.75 296 THR A CA 1
ATOM 2381 C C . THR A 1 296 ? 2.738 5.306 10.786 1.00 84.75 296 THR A C 1
ATOM 2383 O O . THR A 1 296 ? 3.768 5.930 11.017 1.00 84.75 296 THR A O 1
ATOM 2386 N N . LEU A 1 297 ? 1.703 5.811 10.111 1.00 85.19 297 LEU A N 1
ATOM 2387 C CA . LEU A 1 297 ? 1.625 7.154 9.538 1.00 85.19 297 LEU A CA 1
ATOM 2388 C C . LEU A 1 297 ? 0.710 8.072 10.359 1.00 85.19 297 LEU A C 1
ATOM 2390 O O . LEU A 1 297 ? 0.186 9.051 9.843 1.00 85.19 297 LEU A O 1
ATOM 2394 N N . ARG A 1 298 ? 0.494 7.749 11.644 1.00 83.12 298 ARG A N 1
ATOM 2395 C CA . ARG A 1 298 ? -0.366 8.518 12.562 1.00 83.12 298 ARG A CA 1
ATOM 2396 C C . ARG A 1 298 ? -1.800 8.706 12.043 1.00 83.12 298 ARG A C 1
ATOM 2398 O O . ARG A 1 298 ? -2.410 9.736 12.297 1.00 83.12 298 ARG A O 1
ATOM 2405 N N . GLY A 1 299 ? -2.328 7.705 11.337 1.00 74.50 299 GLY A N 1
ATOM 2406 C CA . GLY A 1 299 ? -3.697 7.725 10.821 1.00 74.50 299 GLY A CA 1
ATOM 2407 C C . GLY A 1 299 ? -3.846 8.307 9.420 1.00 74.50 299 GLY A C 1
ATOM 2408 O O . GLY A 1 299 ? -4.966 8.356 8.923 1.00 74.50 299 GLY A O 1
ATOM 2409 N N . LEU A 1 300 ? -2.756 8.703 8.764 1.00 75.25 300 LEU A N 1
ATOM 2410 C CA . LEU A 1 300 ? -2.786 9.069 7.350 1.00 75.25 300 LEU A CA 1
ATOM 2411 C C . LEU A 1 300 ? -2.796 7.819 6.464 1.00 75.25 300 LEU A C 1
ATOM 2413 O O . LEU A 1 300 ? -2.268 6.762 6.844 1.00 75.25 300 LEU A O 1
ATOM 2417 N N . THR A 1 301 ? -3.389 7.939 5.281 1.00 82.88 301 THR A N 1
ATOM 2418 C CA . THR A 1 301 ? -3.143 6.988 4.191 1.00 82.88 301 THR A CA 1
ATOM 2419 C C . THR A 1 301 ? -1.720 7.178 3.653 1.00 82.88 301 THR A C 1
ATOM 2421 O O . THR A 1 301 ? -1.121 8.243 3.855 1.00 82.88 301 THR A O 1
ATOM 2424 N N . PRO A 1 302 ? -1.133 6.170 2.982 1.00 90.50 302 PRO A N 1
ATOM 2425 C CA . PRO A 1 302 ? 0.154 6.339 2.315 1.00 90.50 302 PRO A CA 1
ATOM 2426 C C . PRO A 1 302 ? 0.209 7.574 1.413 1.00 90.50 302 PRO A C 1
ATOM 2428 O O . PRO A 1 302 ? 1.190 8.314 1.454 1.00 90.50 302 PRO A O 1
ATOM 2431 N N . TYR A 1 303 ? -0.854 7.832 0.648 1.00 86.56 303 TYR A N 1
ATOM 2432 C CA . TYR A 1 303 ? -0.887 8.966 -0.269 1.00 86.56 303 TYR A CA 1
ATOM 2433 C C . TYR A 1 303 ? -1.102 10.316 0.429 1.00 86.56 303 TYR A C 1
ATOM 2435 O O . TYR A 1 303 ? -0.400 11.274 0.121 1.00 86.56 303 TYR A O 1
ATOM 2443 N N . GLU A 1 304 ? -1.978 10.395 1.439 1.00 83.44 304 GLU A N 1
ATOM 2444 C CA . GLU A 1 304 ? -2.104 11.604 2.275 1.00 83.44 304 GLU A CA 1
ATOM 2445 C C . GLU A 1 304 ? -0.760 11.969 2.926 1.00 83.44 304 GLU A C 1
ATOM 2447 O O . GLU A 1 304 ? -0.386 13.139 3.006 1.00 83.44 304 GLU A O 1
ATOM 2452 N N . PHE A 1 305 ? 0.004 10.962 3.364 1.00 90.12 305 PHE A N 1
ATOM 2453 C CA . PHE A 1 305 ? 1.342 11.181 3.897 1.00 90.12 305 PHE A CA 1
ATOM 2454 C C . PHE A 1 305 ? 2.301 11.731 2.834 1.00 90.12 305 PHE A C 1
ATOM 2456 O O . PHE A 1 305 ? 3.092 12.613 3.156 1.00 90.12 305 PHE A O 1
ATOM 2463 N N . ILE A 1 306 ? 2.235 11.252 1.585 1.00 89.62 306 ILE A N 1
ATOM 2464 C CA . ILE A 1 306 ? 3.027 11.794 0.466 1.00 89.62 306 ILE A CA 1
ATOM 2465 C C . ILE A 1 306 ? 2.722 13.283 0.264 1.00 89.62 306 ILE A C 1
ATOM 2467 O O . ILE A 1 306 ? 3.657 14.082 0.230 1.00 89.62 306 ILE A O 1
ATOM 2471 N N . CYS A 1 307 ? 1.444 13.667 0.202 1.00 85.75 307 CYS A N 1
ATOM 2472 C CA . CYS A 1 307 ? 1.032 15.071 0.114 1.00 85.75 307 CYS A CA 1
ATOM 2473 C C . CYS A 1 307 ? 1.599 15.901 1.276 1.00 85.75 307 CYS A C 1
ATOM 2475 O O . CYS A 1 307 ? 2.211 16.943 1.061 1.00 85.75 307 CYS A O 1
ATOM 2477 N N . GLN A 1 308 ? 1.517 15.387 2.506 1.00 85.94 308 GLN A N 1
ATOM 2478 C CA . GLN A 1 308 ? 2.078 16.071 3.671 1.00 85.94 308 GLN A CA 1
ATOM 2479 C C . GLN A 1 308 ? 3.614 16.204 3.615 1.00 85.94 308 GLN A C 1
ATOM 2481 O O . GLN A 1 308 ? 4.179 17.147 4.170 1.00 85.94 308 GLN A O 1
ATOM 2486 N N . GLN A 1 309 ? 4.325 15.249 3.008 1.00 89.88 309 GLN A N 1
ATOM 2487 C CA . GLN A 1 309 ? 5.774 15.372 2.816 1.00 89.88 309 GLN A CA 1
ATOM 2488 C C . GLN A 1 309 ? 6.118 16.426 1.767 1.00 89.88 309 GLN A C 1
ATOM 2490 O O . GLN A 1 309 ? 7.121 17.113 1.933 1.00 89.88 309 GLN A O 1
ATOM 2495 N N . TRP A 1 310 ? 5.294 16.589 0.732 1.00 87.12 310 TRP A N 1
ATOM 2496 C CA . TRP A 1 310 ? 5.489 17.636 -0.269 1.00 87.12 310 TRP A CA 1
ATOM 2497 C C . TRP A 1 310 ? 5.400 19.037 0.337 1.00 87.12 310 TRP A C 1
ATOM 2499 O O . TRP A 1 310 ? 6.259 19.866 0.058 1.00 87.12 310 TRP A O 1
ATOM 2509 N N . GLU A 1 311 ? 4.448 19.274 1.244 1.00 84.38 311 GLU A N 1
ATOM 2510 C CA . GLU A 1 311 ? 4.340 20.547 1.977 1.00 84.38 311 GLU A CA 1
ATOM 2511 C C . GLU A 1 311 ? 5.586 20.861 2.825 1.00 84.38 311 GLU A C 1
ATOM 2513 O O . GLU A 1 311 ? 5.907 22.024 3.061 1.00 84.38 311 GLU A O 1
ATOM 2518 N N . LYS A 1 312 ? 6.295 19.827 3.299 1.00 86.56 312 LYS A N 1
ATOM 2519 C CA . LYS A 1 312 ? 7.473 19.965 4.173 1.00 86.56 312 LYS A CA 1
ATOM 2520 C C . LYS A 1 312 ? 8.784 20.059 3.400 1.00 86.56 312 LYS A C 1
ATOM 2522 O O . LYS A 1 312 ? 9.655 20.840 3.768 1.00 86.56 312 LYS A O 1
ATOM 2527 N N . GLU A 1 313 ? 8.947 19.232 2.371 1.00 87.62 313 GLU A N 1
ATOM 2528 C CA . GLU A 1 313 ? 10.190 19.069 1.611 1.00 87.62 313 GLU A CA 1
ATOM 2529 C C . GLU A 1 313 ? 9.907 19.035 0.092 1.00 87.62 313 GLU A C 1
ATOM 2531 O O . GLU A 1 313 ? 10.161 18.020 -0.567 1.00 87.62 313 GLU A O 1
ATOM 2536 N N . PRO A 1 314 ? 9.405 20.136 -0.505 1.00 87.56 314 PRO A N 1
ATOM 2537 C CA . PRO A 1 314 ? 8.975 20.160 -1.907 1.00 87.56 314 PRO A CA 1
ATOM 2538 C C . PRO A 1 314 ? 10.121 19.909 -2.898 1.00 87.56 314 PRO A C 1
ATOM 2540 O O . PRO A 1 314 ? 9.893 19.371 -3.976 1.00 87.56 314 PRO A O 1
ATOM 2543 N N . SER A 1 315 ? 11.369 20.218 -2.528 1.00 89.19 315 SER A N 1
ATOM 2544 C CA . SER A 1 315 ? 12.560 19.997 -3.365 1.00 89.19 315 SER A CA 1
ATOM 2545 C C . SER A 1 315 ? 12.849 18.522 -3.674 1.00 89.19 315 SER A C 1
ATOM 2547 O O . SER A 1 315 ? 13.610 18.223 -4.593 1.00 89.19 315 SER A O 1
ATOM 2549 N N . ARG A 1 316 ? 12.250 17.584 -2.926 1.00 88.94 316 ARG A N 1
ATOM 2550 C CA . ARG A 1 316 ? 12.349 16.138 -3.195 1.00 88.94 316 ARG A CA 1
ATOM 2551 C C . ARG A 1 316 ? 11.366 15.654 -4.256 1.00 88.94 316 ARG A C 1
ATOM 2553 O O . ARG A 1 316 ? 11.482 14.517 -4.721 1.00 88.94 316 ARG A O 1
ATOM 2560 N N . PHE A 1 317 ? 10.397 16.487 -4.612 1.00 90.81 317 PHE A N 1
ATOM 2561 C CA . PHE A 1 317 ? 9.325 16.138 -5.525 1.00 90.81 317 PHE A CA 1
ATOM 2562 C C . PHE A 1 317 ? 9.639 16.589 -6.947 1.00 90.81 317 PHE A C 1
ATOM 2564 O O . PHE A 1 317 ? 10.310 17.593 -7.169 1.00 90.81 317 PHE A O 1
ATOM 2571 N N . ILE A 1 318 ? 9.177 15.801 -7.912 1.00 86.62 318 ILE A N 1
ATOM 2572 C CA . ILE A 1 318 ? 9.321 16.082 -9.344 1.00 86.62 318 ILE A CA 1
ATOM 2573 C C . ILE A 1 318 ? 8.137 16.941 -9.806 1.00 86.62 318 ILE A C 1
ATOM 2575 O O . ILE A 1 318 ? 8.306 17.865 -10.597 1.00 86.62 318 ILE A O 1
ATOM 2579 N N . HIS A 1 319 ? 6.952 16.689 -9.249 1.00 81.06 319 HIS A N 1
ATOM 2580 C CA . HIS A 1 319 ? 5.726 17.443 -9.499 1.00 81.06 319 HIS A CA 1
ATOM 2581 C C . HIS A 1 319 ? 4.822 17.430 -8.265 1.00 81.06 319 HIS A C 1
ATOM 2583 O O . HIS A 1 319 ? 5.018 16.654 -7.328 1.00 81.06 319 HIS A O 1
ATOM 2589 N N . ASN A 1 320 ? 3.819 18.309 -8.260 1.00 76.50 320 ASN A N 1
ATOM 2590 C CA . ASN A 1 320 ? 2.869 18.420 -7.160 1.00 76.50 320 ASN A CA 1
ATOM 2591 C C . ASN A 1 320 ? 2.011 17.134 -7.046 1.00 76.50 320 ASN A C 1
ATOM 2593 O O . ASN A 1 320 ? 1.264 16.828 -7.982 1.00 76.50 320 ASN A O 1
ATOM 2597 N N . PRO A 1 321 ? 2.065 16.389 -5.921 1.00 77.19 321 PRO A N 1
ATOM 2598 C CA . PRO A 1 321 ? 1.282 15.167 -5.733 1.00 77.19 321 PRO A CA 1
ATOM 2599 C C . PRO A 1 321 ? -0.228 15.423 -5.675 1.00 77.19 321 PRO A C 1
ATOM 2601 O O . PRO A 1 321 ? -1.010 14.530 -5.981 1.00 77.19 321 PRO A O 1
ATOM 2604 N N . HIS A 1 322 ? -0.671 16.636 -5.336 1.00 63.97 322 HIS A N 1
ATOM 2605 C CA . HIS A 1 322 ? -2.098 16.958 -5.290 1.00 63.97 322 HIS A CA 1
ATOM 2606 C C . HIS A 1 322 ? -2.772 16.847 -6.669 1.00 63.97 322 HIS A C 1
ATOM 2608 O O . HIS A 1 322 ? -3.963 16.561 -6.736 1.00 63.97 322 HIS A O 1
ATOM 2614 N N . HIS A 1 323 ? -2.013 16.982 -7.765 1.00 54.81 323 HIS A N 1
ATOM 2615 C CA . HIS A 1 323 ? -2.517 16.812 -9.137 1.00 54.81 323 HIS A CA 1
ATOM 2616 C C . HIS A 1 323 ? -2.609 15.339 -9.575 1.00 54.81 323 HIS A C 1
ATOM 2618 O O . HIS A 1 323 ? -3.206 15.037 -10.603 1.00 54.81 323 HIS A O 1
ATOM 2624 N N . GLN A 1 324 ? -1.998 14.424 -8.817 1.00 51.81 324 GLN A N 1
ATOM 2625 C CA . GLN A 1 324 ? -1.997 12.981 -9.074 1.00 51.81 324 GLN A CA 1
ATOM 2626 C C . GLN A 1 324 ? -2.953 12.208 -8.165 1.00 51.81 324 GLN A C 1
ATOM 2628 O O . GLN A 1 324 ? -3.015 10.980 -8.244 1.00 51.81 324 GLN A O 1
ATOM 2633 N N . ILE A 1 325 ? -3.722 12.907 -7.328 1.00 46.06 325 ILE A N 1
ATOM 2634 C CA . ILE A 1 325 ? -4.911 12.327 -6.718 1.00 46.06 325 ILE A CA 1
ATOM 2635 C C . ILE A 1 325 ? -5.822 11.950 -7.897 1.00 46.06 325 ILE A C 1
ATOM 2637 O O . ILE A 1 325 ? -6.242 12.858 -8.620 1.00 46.06 325 ILE A O 1
ATOM 2641 N N . PRO A 1 326 ? -6.116 10.655 -8.147 1.00 40.56 326 PRO A N 1
ATOM 2642 C CA . PRO A 1 326 ? -7.211 10.298 -9.043 1.00 40.56 326 PRO A CA 1
ATOM 2643 C C . PRO A 1 326 ? -8.404 11.074 -8.502 1.00 40.56 326 PRO A C 1
ATOM 2645 O O . PRO A 1 326 ? -8.686 10.907 -7.317 1.00 40.56 326 PRO A O 1
ATOM 2648 N N . GLY A 1 327 ? -8.951 12.011 -9.290 1.00 36.72 327 GLY A N 1
ATOM 2649 C CA . GLY A 1 327 ? -9.798 13.105 -8.798 1.00 36.72 327 GLY A CA 1
ATOM 2650 C C . GLY A 1 327 ? -10.671 12.683 -7.618 1.00 36.72 327 GLY A C 1
ATOM 2651 O O . GLY A 1 327 ? -11.261 11.609 -7.678 1.00 36.72 327 GLY A O 1
ATOM 2652 N N . GLN A 1 328 ? -10.673 13.512 -6.566 1.00 41.66 328 GLN A N 1
ATOM 2653 C CA . GLN A 1 328 ? -11.093 13.305 -5.166 1.00 41.66 328 GLN A CA 1
ATOM 2654 C C . GLN A 1 328 ? -12.489 12.713 -4.887 1.00 41.66 328 GLN A C 1
ATOM 2656 O O . GLN A 1 328 ? -13.014 12.907 -3.798 1.00 41.66 328 GLN A O 1
ATOM 2661 N N . ASN A 1 329 ? -13.079 11.947 -5.795 1.00 47.97 329 ASN A N 1
ATOM 2662 C CA . ASN A 1 329 ? -14.366 11.312 -5.625 1.00 47.97 329 ASN A CA 1
ATOM 2663 C C . ASN A 1 329 ? -14.227 9.810 -5.850 1.00 47.97 329 ASN A C 1
ATOM 2665 O O . ASN A 1 329 ? -14.206 9.315 -6.978 1.00 47.97 329 ASN A O 1
ATOM 2669 N N . THR A 1 330 ? -14.183 9.066 -4.749 1.00 46.59 330 THR A N 1
ATOM 2670 C CA . THR A 1 330 ? -14.543 7.647 -4.801 1.00 46.59 330 THR A CA 1
ATOM 2671 C C . THR A 1 330 ? -16.061 7.566 -4.790 1.00 46.59 330 THR A C 1
ATOM 2673 O O . THR A 1 330 ? -16.689 8.170 -3.929 1.00 46.59 330 THR A O 1
ATOM 2676 N N . TYR A 1 331 ? -16.667 6.823 -5.712 1.00 52.25 331 TYR A N 1
ATOM 2677 C CA . TYR A 1 331 ? -18.114 6.619 -5.712 1.00 52.25 331 TYR A CA 1
ATOM 2678 C C . TYR A 1 331 ? -18.437 5.203 -5.241 1.00 52.25 331 TYR A C 1
ATOM 2680 O O . TYR A 1 331 ? -17.956 4.237 -5.829 1.00 52.25 331 TYR A O 1
ATOM 2688 N N . SER A 1 332 ? -19.288 5.060 -4.226 1.00 50.81 332 SER A N 1
ATOM 2689 C CA . SER A 1 332 ? -19.955 3.782 -3.954 1.00 50.81 332 SER A CA 1
ATOM 2690 C C . SER A 1 332 ? -21.346 3.833 -4.562 1.00 50.81 332 SER A C 1
ATOM 2692 O O . SER A 1 332 ? -22.069 4.802 -4.353 1.00 50.81 332 SER A O 1
ATOM 2694 N N . THR A 1 333 ? -21.717 2.823 -5.350 1.00 56.22 333 THR A N 1
ATOM 2695 C CA . THR A 1 333 ? -23.064 2.716 -5.928 1.00 56.22 333 THR A CA 1
ATOM 2696 C C . THR A 1 333 ? -23.749 1.472 -5.376 1.00 56.22 333 THR A C 1
ATOM 2698 O O . THR A 1 333 ? -23.294 0.357 -5.623 1.00 56.22 333 THR A O 1
ATOM 2701 N N . PHE A 1 334 ? -24.847 1.657 -4.649 1.00 54.59 334 PHE A N 1
ATOM 2702 C CA . PHE A 1 334 ? -25.720 0.588 -4.172 1.00 54.59 334 PHE A CA 1
ATOM 2703 C C . PHE A 1 334 ? -26.988 0.561 -5.023 1.00 54.59 334 PHE A C 1
ATOM 2705 O O . PHE A 1 334 ? -27.637 1.589 -5.193 1.00 54.59 334 PHE A O 1
ATOM 2712 N N . GLY A 1 335 ? -27.360 -0.587 -5.581 1.00 64.81 335 GLY A N 1
ATOM 2713 C CA . GLY A 1 335 ? -28.513 -0.646 -6.472 1.00 64.81 335 GLY A CA 1
ATOM 2714 C C . GLY A 1 335 ? -28.845 -2.034 -6.983 1.00 64.81 335 GLY A C 1
ATOM 2715 O O . GLY A 1 335 ? -28.134 -3.004 -6.721 1.00 64.81 335 GLY A O 1
ATOM 2716 N N . ALA A 1 336 ? -29.929 -2.103 -7.746 1.00 58.03 336 ALA A N 1
ATOM 2717 C CA . ALA A 1 336 ? -30.390 -3.311 -8.405 1.00 58.03 336 ALA A CA 1
ATOM 2718 C C . ALA A 1 336 ? -30.172 -3.201 -9.915 1.00 58.03 336 ALA A C 1
ATOM 2720 O O . ALA A 1 336 ? -30.428 -2.161 -10.529 1.00 58.03 336 ALA A O 1
ATOM 2721 N N . ARG A 1 337 ? -29.722 -4.302 -10.518 1.00 74.50 337 ARG A N 1
ATOM 2722 C CA . ARG A 1 337 ? -29.645 -4.461 -11.968 1.00 74.50 337 ARG A CA 1
ATOM 2723 C C . ARG A 1 337 ? -30.516 -5.632 -12.391 1.00 74.50 337 ARG A C 1
ATOM 2725 O O . ARG A 1 337 ? -30.320 -6.751 -11.931 1.00 74.50 337 ARG A O 1
ATOM 2732 N N . PHE A 1 338 ? -31.418 -5.368 -13.321 1.00 65.69 338 PHE A N 1
ATOM 2733 C CA . PHE A 1 338 ? -32.254 -6.352 -13.982 1.00 65.69 338 PHE A CA 1
ATOM 2734 C C . PHE A 1 338 ? -31.790 -6.507 -15.424 1.00 65.69 338 PHE A C 1
ATOM 2736 O O . PHE A 1 338 ? -31.572 -5.524 -16.129 1.00 65.69 338 PHE A O 1
ATOM 2743 N N . ALA A 1 339 ? -31.629 -7.745 -15.869 1.00 72.94 339 ALA A N 1
ATOM 2744 C CA . ALA A 1 339 ? -31.471 -8.074 -17.275 1.00 72.94 339 ALA A CA 1
ATOM 2745 C C . ALA A 1 339 ? -32.135 -9.427 -17.513 1.00 72.94 339 ALA A C 1
ATOM 2747 O O . ALA A 1 339 ? -31.913 -10.366 -16.752 1.00 72.94 339 ALA A O 1
ATOM 2748 N N . GLY A 1 340 ? -32.956 -9.521 -18.550 1.00 71.81 340 GLY A N 1
ATOM 2749 C CA . GLY A 1 340 ? -33.633 -10.758 -18.918 1.00 71.81 340 GLY A CA 1
ATOM 2750 C C . GLY A 1 340 ? -33.739 -10.844 -20.425 1.00 71.81 340 GLY A C 1
ATOM 2751 O O . GLY A 1 340 ? -33.868 -9.815 -21.078 1.00 71.81 340 GLY A O 1
ATOM 2752 N N . THR A 1 341 ? -33.666 -12.052 -20.977 1.00 86.31 341 THR A N 1
ATOM 2753 C CA . THR A 1 341 ? -33.843 -12.271 -22.415 1.00 86.31 341 THR A CA 1
ATOM 2754 C C . THR A 1 341 ? -35.194 -12.918 -22.661 1.00 86.31 341 THR A C 1
ATOM 2756 O O . THR A 1 341 ? -35.488 -13.978 -22.115 1.00 86.31 341 THR A O 1
ATOM 2759 N N . VAL A 1 342 ? -36.003 -12.287 -23.504 1.00 87.69 342 VAL A N 1
ATOM 2760 C CA . VAL A 1 342 ? -37.324 -12.757 -23.912 1.00 87.69 342 VAL A CA 1
ATOM 2761 C C . VAL A 1 342 ? -37.325 -12.913 -25.426 1.00 87.69 342 VAL A C 1
ATOM 2763 O O . VAL A 1 342 ? -36.854 -12.040 -26.154 1.00 87.69 342 VAL A O 1
ATOM 2766 N N . ARG A 1 343 ? -37.841 -14.037 -25.921 1.00 87.69 343 ARG A N 1
ATOM 2767 C CA . ARG A 1 343 ? -38.081 -14.216 -27.356 1.00 87.69 343 ARG A CA 1
ATOM 2768 C C . ARG A 1 343 ? -39.474 -13.708 -27.692 1.00 87.69 343 ARG A C 1
ATOM 2770 O O . ARG A 1 343 ? -40.448 -14.163 -27.102 1.00 87.69 343 ARG A O 1
ATOM 2777 N N . VAL A 1 344 ? -39.551 -12.787 -28.645 1.00 82.25 344 VAL A N 1
ATOM 2778 C CA . VAL A 1 344 ? -40.812 -12.290 -29.201 1.00 82.25 344 VAL A CA 1
ATOM 2779 C C . VAL A 1 344 ? -40.764 -12.556 -30.702 1.00 82.25 344 VAL A C 1
ATOM 2781 O O . VAL A 1 344 ? -39.997 -11.931 -31.434 1.00 82.25 344 VAL A O 1
ATOM 2784 N N . GLY A 1 345 ? -41.519 -13.560 -31.152 1.00 83.06 345 GLY A N 1
ATOM 2785 C CA . GLY A 1 345 ? -41.382 -14.100 -32.507 1.00 83.06 345 GLY A CA 1
ATOM 2786 C C . GLY A 1 345 ? -39.988 -14.696 -32.756 1.00 83.06 345 GLY A C 1
ATOM 2787 O O . GLY A 1 345 ? -39.458 -15.426 -31.917 1.00 83.06 345 GLY A O 1
ATOM 2788 N N . GLY A 1 346 ? -39.383 -14.377 -33.907 1.00 82.31 346 GLY A N 1
ATOM 2789 C CA . GLY A 1 346 ? -38.032 -14.823 -34.285 1.00 82.31 346 GLY A CA 1
ATOM 2790 C C . GLY A 1 346 ? -36.877 -14.021 -33.665 1.00 82.31 346 GLY A C 1
ATOM 2791 O O . GLY A 1 346 ? -35.720 -14.391 -33.843 1.00 82.31 346 GLY A O 1
ATOM 2792 N N . VAL A 1 347 ? -37.170 -12.941 -32.933 1.00 85.56 347 VAL A N 1
ATOM 2793 C CA . VAL A 1 347 ? -36.176 -11.992 -32.405 1.00 85.56 347 VAL A CA 1
ATOM 2794 C C . VAL A 1 347 ? -35.980 -12.214 -30.904 1.00 85.56 347 VAL A C 1
ATOM 2796 O O . VAL A 1 347 ? -36.945 -12.320 -30.142 1.00 85.56 347 VAL A O 1
ATOM 2799 N N . ALA A 1 348 ? -34.722 -12.271 -30.460 1.00 89.56 348 ALA A N 1
ATOM 2800 C CA . ALA A 1 348 ? -34.393 -12.293 -29.035 1.00 89.56 348 ALA A CA 1
ATOM 2801 C C . ALA A 1 348 ? -34.169 -10.862 -28.531 1.00 89.56 348 ALA A C 1
ATOM 2803 O O . ALA A 1 348 ? -33.289 -10.153 -29.022 1.00 89.56 348 ALA A O 1
ATOM 2804 N N . LEU A 1 349 ? -34.971 -10.449 -27.553 1.00 90.06 349 LEU A N 1
ATOM 2805 C CA . LEU A 1 349 ? -34.911 -9.140 -26.917 1.00 90.06 349 LEU A CA 1
ATOM 2806 C C . LEU A 1 349 ? -34.321 -9.270 -25.513 1.00 90.06 349 LEU A C 1
ATOM 2808 O O . LEU A 1 349 ? -34.768 -10.104 -24.731 1.00 90.06 349 LEU A O 1
ATOM 2812 N N . THR A 1 350 ? -33.359 -8.422 -25.168 1.00 88.69 350 THR A N 1
ATOM 2813 C CA . THR A 1 350 ? -32.732 -8.370 -23.843 1.00 88.69 350 THR A CA 1
ATOM 2814 C C . THR A 1 350 ? -32.928 -6.987 -23.222 1.00 88.69 350 THR A C 1
ATOM 2816 O O . THR A 1 350 ? -32.054 -6.117 -23.354 1.00 88.69 350 THR A O 1
ATOM 2819 N N . PRO A 1 351 ? -34.079 -6.727 -22.570 1.00 85.69 351 PRO A N 1
ATOM 2820 C CA . PRO A 1 351 ? -34.228 -5.562 -21.710 1.00 85.69 351 PRO A CA 1
ATOM 2821 C C . PRO A 1 351 ? -33.223 -5.605 -20.555 1.00 85.69 351 PRO A C 1
ATOM 2823 O O . PRO A 1 351 ? -32.967 -6.651 -19.954 1.00 85.69 351 PRO A O 1
ATOM 2826 N N . ASN A 1 352 ? -32.662 -4.445 -20.233 1.00 73.44 352 ASN A N 1
ATOM 2827 C CA . ASN A 1 352 ? -31.842 -4.226 -19.056 1.00 73.44 352 ASN A CA 1
ATOM 2828 C C . ASN A 1 352 ? -32.245 -2.925 -18.363 1.00 73.44 352 ASN A C 1
ATOM 2830 O O . ASN A 1 352 ? -32.522 -1.921 -19.011 1.00 73.44 352 ASN A O 1
ATOM 2834 N N . ALA A 1 353 ? -32.256 -2.944 -17.039 1.00 74.88 353 ALA A N 1
ATOM 2835 C CA . ALA A 1 353 ? -32.494 -1.773 -16.221 1.00 74.88 353 ALA A CA 1
ATOM 2836 C C . ALA A 1 353 ? -31.552 -1.788 -15.018 1.00 74.88 353 ALA A C 1
ATOM 2838 O O . ALA A 1 353 ? -31.316 -2.832 -14.416 1.00 74.88 353 ALA A O 1
ATOM 2839 N N . THR A 1 354 ? -31.029 -0.629 -14.654 1.00 75.38 354 THR A N 1
ATOM 2840 C CA . THR A 1 354 ? -30.269 -0.404 -13.432 1.00 75.38 354 THR A CA 1
ATOM 2841 C C . THR A 1 354 ? -30.892 0.777 -12.719 1.00 75.38 354 THR A C 1
ATOM 2843 O O . THR A 1 354 ? -31.044 1.842 -13.313 1.00 75.38 354 THR A O 1
ATOM 2846 N N . LEU A 1 355 ? -31.200 0.598 -11.443 1.00 70.38 355 LEU A N 1
ATOM 2847 C CA . LEU A 1 355 ? -31.517 1.689 -10.537 1.00 70.38 355 LEU A CA 1
ATOM 2848 C C . LEU A 1 355 ? -30.534 1.609 -9.377 1.00 70.38 355 LEU A C 1
ATOM 2850 O O . LEU A 1 355 ? -30.411 0.564 -8.737 1.00 70.38 355 LEU A O 1
ATOM 2854 N N . GLY A 1 356 ? -29.813 2.691 -9.125 1.00 61.69 356 GLY A N 1
ATOM 2855 C CA . GLY A 1 356 ? -28.824 2.747 -8.064 1.00 61.69 356 GLY A CA 1
ATOM 2856 C C . GLY A 1 356 ? -28.790 4.100 -7.389 1.00 61.69 356 GLY A C 1
ATOM 2857 O O . GLY A 1 356 ? -29.135 5.116 -7.973 1.00 61.69 356 GLY A O 1
ATOM 2858 N N . TYR A 1 357 ? -28.353 4.095 -6.147 1.00 70.44 357 TYR A N 1
ATOM 2859 C CA . TYR A 1 357 ? -27.966 5.268 -5.395 1.00 70.44 357 TYR A CA 1
ATOM 2860 C C . TYR A 1 357 ? -26.441 5.301 -5.328 1.00 70.44 357 TYR A C 1
ATOM 2862 O O . TYR A 1 357 ? -25.803 4.287 -5.036 1.00 70.44 357 TYR A O 1
ATOM 2870 N N . ARG A 1 358 ? -25.856 6.448 -5.650 1.00 68.31 358 ARG A N 1
ATOM 2871 C CA . ARG A 1 358 ? -24.420 6.681 -5.719 1.00 68.31 358 ARG A CA 1
ATOM 2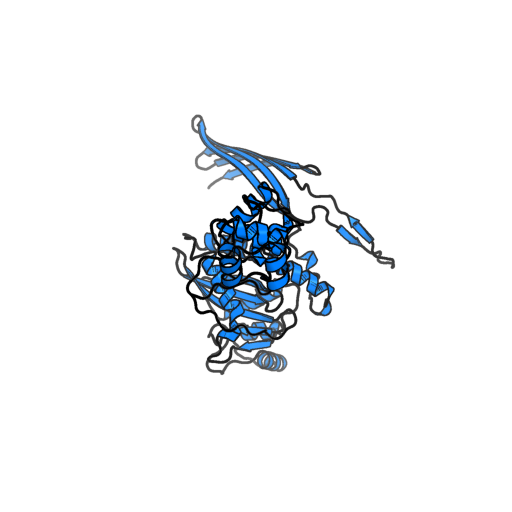872 C C . ARG A 1 358 ? -24.040 7.748 -4.704 1.00 68.31 358 ARG A C 1
ATOM 2874 O O . ARG A 1 358 ? -24.553 8.856 -4.778 1.00 68.31 358 ARG A O 1
ATOM 2881 N N . HIS A 1 359 ? -23.115 7.412 -3.815 1.00 71.81 359 HIS A N 1
ATOM 2882 C CA . HIS A 1 359 ? -22.539 8.336 -2.844 1.00 71.81 359 HIS A CA 1
ATOM 2883 C C . HIS A 1 359 ? -21.079 8.624 -3.203 1.00 71.81 359 HIS A C 1
ATOM 2885 O O . HIS A 1 359 ? -20.307 7.688 -3.446 1.00 71.81 359 HIS A O 1
ATOM 2891 N N . ALA A 1 360 ? -20.712 9.901 -3.258 1.00 60.09 360 ALA A N 1
ATOM 2892 C CA . ALA A 1 360 ? -19.371 10.395 -3.531 1.00 60.09 360 ALA A CA 1
ATOM 2893 C C . ALA A 1 360 ? -18.633 10.683 -2.215 1.00 60.09 360 ALA A C 1
ATOM 2895 O O . ALA A 1 360 ? -19.092 11.461 -1.386 1.00 60.09 360 ALA A O 1
ATOM 2896 N N . PHE A 1 361 ? -17.465 10.072 -2.038 1.00 53.03 361 PHE A N 1
ATOM 2897 C CA . PHE A 1 361 ? -16.588 10.276 -0.889 1.00 53.03 361 PHE A CA 1
ATOM 2898 C C . PHE A 1 361 ? -15.403 11.153 -1.281 1.00 53.03 361 PHE A C 1
ATOM 2900 O O . PHE A 1 361 ? -14.709 10.836 -2.250 1.00 53.03 361 PHE A O 1
ATOM 2907 N N . GLY A 1 362 ? -15.130 12.178 -0.472 1.00 56.78 362 GLY A N 1
ATOM 2908 C CA . GLY A 1 362 ? -13.983 13.073 -0.617 1.00 56.78 362 GLY A CA 1
ATOM 2909 C C . GLY A 1 362 ? -14.390 14.545 -0.672 1.00 56.78 362 GLY A C 1
ATOM 2910 O O . GLY A 1 362 ? -15.407 14.934 -0.102 1.00 56.78 362 GLY A O 1
ATOM 2911 N N . LEU A 1 363 ? -13.559 15.375 -1.300 1.00 45.81 363 LEU A N 1
ATOM 2912 C CA . LEU A 1 363 ? -13.778 16.818 -1.438 1.00 45.81 363 LEU A CA 1
ATOM 2913 C C . LEU A 1 363 ? -14.706 17.061 -2.632 1.00 45.81 363 LEU A C 1
ATOM 2915 O O . LEU A 1 363 ? -14.278 17.054 -3.782 1.00 45.81 363 LEU A O 1
ATOM 2919 N N . THR A 1 364 ? -15.989 17.267 -2.350 1.00 51.19 364 THR A N 1
ATOM 2920 C CA . THR A 1 364 ? -17.012 17.468 -3.382 1.00 51.19 364 THR A CA 1
ATOM 2921 C C . THR A 1 364 ? -16.960 18.851 -4.026 1.00 51.19 364 THR A C 1
ATOM 2923 O O . THR A 1 364 ? -17.530 19.025 -5.094 1.00 51.19 364 THR A O 1
ATOM 2926 N N . THR A 1 365 ? -16.220 19.811 -3.467 1.00 49.62 365 THR A N 1
ATOM 2927 C CA . THR A 1 365 ? -15.977 21.122 -4.089 1.00 49.62 365 THR A CA 1
ATOM 2928 C C . THR A 1 365 ? -14.493 21.252 -4.439 1.00 49.62 365 THR A C 1
ATOM 2930 O O . THR A 1 365 ? -13.688 21.488 -3.535 1.00 49.62 365 THR A O 1
ATOM 2933 N N . PRO A 1 366 ? -14.091 21.093 -5.714 1.00 47.28 366 PRO A N 1
ATOM 2934 C CA . PRO A 1 366 ? -12.696 21.272 -6.101 1.00 47.28 366 PRO A CA 1
ATOM 2935 C C . PRO A 1 366 ? -12.307 22.746 -5.939 1.00 47.28 366 PRO A C 1
ATOM 2937 O O . PRO A 1 366 ? -13.015 23.615 -6.431 1.00 47.28 366 PRO A O 1
ATOM 2940 N N . THR A 1 367 ? -11.198 23.057 -5.273 1.00 44.22 367 THR A N 1
ATOM 2941 C CA . THR A 1 367 ? -10.652 24.424 -5.196 1.00 44.22 367 THR A CA 1
ATOM 2942 C C . THR A 1 367 ? -9.325 24.497 -5.945 1.00 44.22 367 THR A C 1
ATOM 2944 O O . THR A 1 367 ? -8.437 23.674 -5.731 1.00 44.22 367 THR A O 1
ATOM 2947 N N . THR A 1 368 ? -9.190 25.470 -6.847 1.00 38.50 368 THR A N 1
ATOM 2948 C CA . THR A 1 368 ? -7.953 25.741 -7.598 1.00 38.50 368 THR A CA 1
ATOM 2949 C C . THR A 1 368 ? -7.389 27.076 -7.146 1.00 38.50 368 THR A C 1
ATOM 2951 O O . THR A 1 368 ? -8.123 28.058 -7.077 1.00 38.50 368 THR A O 1
ATOM 2954 N N . ARG A 1 369 ? -6.098 27.122 -6.817 1.00 40.56 369 ARG A N 1
ATOM 2955 C CA . ARG A 1 369 ? -5.439 28.346 -6.362 1.00 40.56 369 ARG A CA 1
ATOM 2956 C C . ARG A 1 369 ? -4.766 29.046 -7.534 1.00 40.56 369 ARG A C 1
ATOM 2958 O O . ARG A 1 369 ? -3.817 28.509 -8.097 1.00 40.56 369 ARG A O 1
ATOM 2965 N N . GLU A 1 370 ? -5.239 30.239 -7.861 1.00 43.84 370 GLU A N 1
ATOM 2966 C CA . GLU A 1 370 ? -4.790 31.037 -9.001 1.00 43.84 370 GLU A CA 1
ATOM 2967 C C . GLU A 1 370 ? -4.001 32.269 -8.543 1.00 43.84 370 GLU A C 1
ATOM 2969 O O . GLU A 1 370 ? -4.195 32.786 -7.440 1.00 43.84 370 GLU A O 1
ATOM 2974 N N . ALA A 1 371 ? -3.103 32.765 -9.393 1.00 38.09 371 ALA A N 1
ATOM 2975 C CA . ALA A 1 371 ? -2.400 34.028 -9.179 1.00 38.09 371 ALA A CA 1
ATOM 2976 C C . ALA A 1 371 ? -2.211 34.765 -10.510 1.00 38.09 371 ALA A C 1
ATOM 2978 O O . ALA A 1 371 ? -1.954 34.150 -11.544 1.00 38.09 371 ALA A O 1
ATOM 2979 N N . PHE A 1 372 ? -2.317 36.095 -10.492 1.00 45.59 372 PHE A N 1
ATOM 2980 C CA . PHE A 1 372 ? -2.141 36.896 -11.702 1.00 45.59 372 PHE A CA 1
ATOM 2981 C C . PHE A 1 372 ? -0.682 36.888 -12.171 1.00 45.59 372 PHE A C 1
ATOM 2983 O O . PHE A 1 372 ? 0.237 37.142 -11.392 1.00 45.59 372 PHE A O 1
ATOM 2990 N N . LEU A 1 373 ? -0.484 36.687 -13.477 1.00 34.22 373 LEU A N 1
ATOM 2991 C CA . LEU A 1 373 ? 0.831 36.676 -14.134 1.00 34.22 373 LEU A CA 1
ATOM 2992 C C . LEU A 1 373 ? 1.627 37.983 -13.953 1.00 34.22 373 LEU A C 1
ATOM 2994 O O . LEU A 1 373 ? 2.851 37.959 -14.014 1.00 34.22 373 LEU A O 1
ATOM 2998 N N . ALA A 1 374 ? 0.954 39.110 -13.698 1.00 44.66 374 ALA A N 1
ATOM 2999 C CA . ALA A 1 374 ? 1.579 40.416 -13.464 1.00 44.66 374 ALA A CA 1
ATOM 3000 C C . ALA A 1 374 ? 1.956 40.683 -11.986 1.00 44.66 374 ALA A C 1
ATOM 3002 O O . ALA A 1 374 ? 2.415 41.777 -11.663 1.00 44.66 374 ALA A O 1
ATOM 3003 N N . GLY A 1 375 ? 1.783 39.696 -11.098 1.00 42.50 375 GLY A N 1
ATOM 3004 C CA . GLY A 1 375 ? 2.030 39.812 -9.660 1.00 42.50 375 GLY A CA 1
ATOM 3005 C C . GLY A 1 375 ? 0.776 40.172 -8.852 1.00 42.50 375 GLY A C 1
ATOM 3006 O O . GLY A 1 375 ? -0.044 40.989 -9.263 1.00 42.50 375 GLY A O 1
ATOM 3007 N N . GLY A 1 376 ? 0.626 39.529 -7.689 1.00 49.41 376 GLY A N 1
ATOM 3008 C CA . GLY A 1 376 ? -0.499 39.667 -6.756 1.00 49.41 376 GLY A CA 1
ATOM 3009 C C . GLY A 1 376 ? -0.582 38.474 -5.792 1.00 49.41 376 GLY A C 1
ATOM 3010 O O . GLY A 1 376 ? 0.081 37.458 -6.003 1.00 49.41 376 GLY A O 1
ATOM 3011 N N . ASN A 1 377 ? -1.384 38.582 -4.726 1.00 42.97 377 ASN A N 1
ATOM 3012 C CA . ASN A 1 377 ? -1.615 37.462 -3.807 1.00 42.97 377 ASN A CA 1
ATOM 3013 C C . ASN A 1 377 ? -2.439 36.367 -4.497 1.00 42.97 377 ASN A C 1
ATOM 3015 O O . ASN A 1 377 ? -3.450 36.661 -5.133 1.00 42.97 377 ASN A O 1
ATOM 3019 N N . ALA A 1 378 ? -2.025 35.110 -4.337 1.00 45.41 378 ALA A N 1
ATOM 3020 C CA . ALA A 1 378 ? -2.781 33.972 -4.844 1.00 45.41 378 ALA A CA 1
ATOM 3021 C C . ALA A 1 378 ? -4.144 33.854 -4.138 1.00 45.41 378 ALA A C 1
ATOM 3023 O O . ALA A 1 378 ? -4.205 33.969 -2.909 1.00 45.41 378 ALA A O 1
ATOM 3024 N N . PHE A 1 379 ? -5.202 33.582 -4.900 1.00 44.00 379 PHE A N 1
ATOM 3025 C CA . PHE A 1 379 ? -6.583 33.445 -4.434 1.00 44.00 379 PHE A CA 1
ATOM 3026 C C . PHE A 1 379 ? -7.170 32.091 -4.849 1.00 44.00 379 PHE A C 1
ATOM 3028 O O . PHE A 1 379 ? -6.789 31.528 -5.872 1.00 44.00 379 PHE A O 1
ATOM 3035 N N . ASP A 1 380 ? -8.091 31.559 -4.047 1.00 47.66 380 ASP A N 1
ATOM 3036 C CA . ASP A 1 380 ? -8.720 30.264 -4.313 1.00 47.66 380 ASP A CA 1
ATOM 3037 C C . ASP A 1 380 ? -10.021 30.451 -5.105 1.00 47.66 380 ASP A C 1
ATOM 3039 O O . ASP A 1 380 ? -10.907 31.212 -4.712 1.00 47.66 380 ASP A O 1
ATOM 3043 N N . VAL A 1 381 ? -10.148 29.732 -6.216 1.00 43.41 381 VAL A N 1
ATOM 3044 C CA . VAL A 1 381 ? -11.361 29.623 -7.026 1.00 43.41 381 VAL A CA 1
ATOM 3045 C C . VAL A 1 381 ? -11.995 28.266 -6.744 1.00 43.41 381 VAL A C 1
ATOM 3047 O O . VAL A 1 381 ? -11.421 27.219 -7.049 1.00 43.41 381 VAL A O 1
ATOM 3050 N N . ALA A 1 382 ? -13.187 28.268 -6.153 1.00 42.69 382 ALA A N 1
ATOM 3051 C CA . ALA A 1 382 ? -13.990 27.059 -6.021 1.00 42.69 382 ALA A CA 1
ATOM 3052 C C . ALA A 1 382 ? -14.623 26.704 -7.378 1.00 42.69 382 ALA A C 1
ATOM 3054 O O . ALA A 1 382 ? -15.312 27.521 -7.985 1.00 42.69 382 ALA A O 1
ATOM 3055 N N . GLY A 1 383 ? -14.368 25.490 -7.858 1.00 45.91 383 GLY A N 1
ATOM 3056 C CA . GLY A 1 383 ? -15.038 24.883 -9.001 1.00 45.91 383 GLY A CA 1
ATOM 3057 C C . GLY A 1 383 ? -16.438 24.375 -8.646 1.00 45.91 383 GLY A C 1
ATOM 3058 O O . GLY A 1 383 ? -16.885 24.460 -7.502 1.00 45.91 383 GLY A O 1
ATOM 3059 N N . VAL A 1 384 ? -17.148 23.848 -9.646 1.00 45.78 384 VAL A N 1
ATOM 3060 C CA . VAL A 1 384 ? -18.538 23.394 -9.490 1.00 45.78 384 VAL A CA 1
ATOM 3061 C C . VAL A 1 384 ? -18.607 22.219 -8.499 1.00 45.78 384 VAL A C 1
ATOM 3063 O O . VAL A 1 384 ? -17.915 21.221 -8.718 1.00 45.78 384 VAL A O 1
ATOM 3066 N N . PRO A 1 385 ? -19.430 22.303 -7.435 1.00 50.28 385 PRO A N 1
ATOM 3067 C CA . PRO A 1 385 ? -19.619 21.203 -6.498 1.00 50.28 385 PRO A CA 1
ATOM 3068 C C . PRO A 1 385 ? -20.152 19.945 -7.198 1.00 50.28 385 PRO A C 1
ATOM 3070 O O . PRO A 1 385 ? -21.142 19.986 -7.927 1.00 50.28 385 PRO A O 1
ATOM 3073 N N . LEU A 1 386 ? -19.498 18.813 -6.968 1.00 58.47 386 LEU A N 1
ATOM 3074 C CA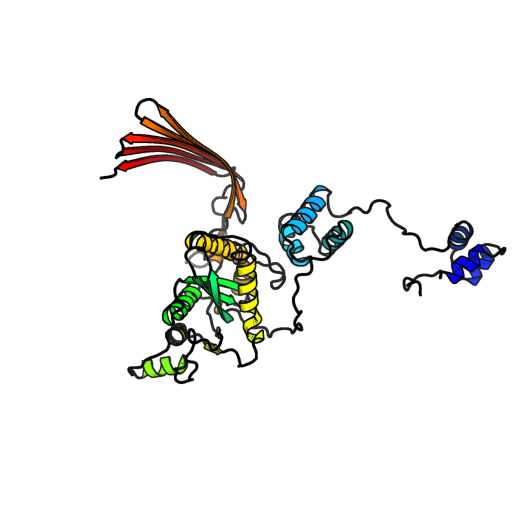 . LEU A 1 386 ? -19.918 17.484 -7.392 1.00 58.47 386 LEU A CA 1
ATOM 3075 C C . LEU A 1 386 ? -20.986 16.969 -6.419 1.00 58.47 386 LEU A C 1
ATOM 3077 O O . LEU A 1 386 ? -20.833 17.082 -5.206 1.00 58.47 386 LEU A O 1
ATOM 3081 N N . SER A 1 387 ? -22.072 16.394 -6.941 1.00 59.31 387 SER A N 1
ATOM 3082 C CA . SER A 1 387 ? -23.157 15.869 -6.102 1.00 59.31 387 SER A CA 1
ATOM 3083 C C . SER A 1 387 ? -22.655 14.757 -5.174 1.00 59.31 387 SER A C 1
ATOM 3085 O O . SER A 1 387 ? -22.222 13.704 -5.650 1.00 59.31 387 SER A O 1
ATOM 3087 N N . THR A 1 388 ? -22.735 14.991 -3.859 1.00 63.25 388 THR A N 1
ATOM 3088 C CA . THR A 1 388 ? -22.404 14.009 -2.811 1.00 63.25 388 THR A CA 1
ATOM 3089 C C . THR A 1 388 ? -23.287 12.773 -2.917 1.00 63.25 388 THR A C 1
ATOM 3091 O O . THR A 1 388 ? -22.806 11.652 -2.790 1.00 63.25 388 THR A O 1
ATOM 3094 N N . ASP A 1 389 ? -24.564 12.978 -3.220 1.00 70.62 389 ASP A N 1
ATOM 3095 C CA . ASP A 1 389 ? -25.573 11.942 -3.348 1.00 70.62 389 ASP A CA 1
ATOM 3096 C C . ASP A 1 389 ? -26.249 12.052 -4.713 1.00 70.62 389 ASP A C 1
ATOM 3098 O O . ASP A 1 389 ? -26.609 13.144 -5.154 1.00 70.62 389 ASP A O 1
ATOM 3102 N N . ALA A 1 390 ? -26.387 10.927 -5.417 1.00 76.25 390 ALA A N 1
ATOM 3103 C CA . ALA A 1 390 ? -27.031 10.894 -6.723 1.00 76.25 390 ALA A CA 1
ATOM 3104 C C . ALA A 1 390 ? -27.813 9.600 -6.973 1.00 76.25 390 ALA A C 1
ATOM 3106 O O . ALA A 1 390 ? -27.319 8.494 -6.757 1.00 76.25 390 ALA A O 1
ATOM 3107 N N . ALA A 1 391 ? -29.016 9.726 -7.525 1.00 74.75 391 ALA A N 1
ATOM 3108 C CA . ALA A 1 391 ? -29.734 8.617 -8.135 1.00 74.75 391 ALA A CA 1
ATOM 3109 C C . ALA A 1 391 ? -29.170 8.341 -9.536 1.00 74.75 391 ALA A C 1
ATOM 3111 O O . ALA A 1 391 ? -28.983 9.251 -10.338 1.00 74.75 391 ALA A O 1
ATOM 3112 N N . VAL A 1 392 ? -28.912 7.077 -9.847 1.00 77.31 392 VAL A N 1
ATOM 3113 C CA . VAL A 1 392 ? -28.389 6.596 -11.126 1.00 77.31 392 VAL A CA 1
ATOM 3114 C C . VAL A 1 392 ? -29.419 5.667 -11.740 1.00 77.31 392 VAL A C 1
ATOM 3116 O O . VAL A 1 392 ? -29.800 4.660 -11.144 1.00 77.31 392 VAL A O 1
ATOM 3119 N N . LEU A 1 393 ? -29.832 5.978 -12.960 1.00 74.12 393 LEU A N 1
ATOM 3120 C CA . LEU A 1 393 ? -30.772 5.183 -13.728 1.00 74.12 393 LEU A CA 1
ATOM 3121 C C . LEU A 1 393 ? -30.149 4.799 -15.066 1.00 74.12 393 LEU A C 1
ATOM 3123 O O . LEU A 1 393 ? -29.570 5.622 -15.768 1.00 74.12 393 LEU A O 1
ATOM 3127 N N . LYS A 1 394 ? -30.288 3.534 -15.442 1.00 80.00 394 LYS A N 1
ATOM 3128 C CA . LYS A 1 394 ? -30.039 3.065 -16.801 1.00 80.00 394 LYS A CA 1
ATOM 3129 C C . LYS A 1 394 ? -31.205 2.199 -17.229 1.00 80.00 394 LYS A C 1
ATOM 3131 O O . LYS A 1 394 ? -31.600 1.312 -16.488 1.00 80.00 394 LYS A O 1
ATOM 3136 N N . ALA A 1 395 ? -31.731 2.419 -18.419 1.00 82.62 395 ALA A N 1
ATOM 3137 C CA . ALA A 1 395 ? -32.751 1.566 -19.010 1.00 82.62 395 ALA A CA 1
ATOM 3138 C C . ALA A 1 395 ? -32.389 1.337 -20.470 1.00 82.62 395 ALA A C 1
ATOM 3140 O O . ALA A 1 395 ? -32.103 2.287 -21.189 1.00 82.62 395 ALA A O 1
ATOM 3141 N N . GLY A 1 396 ? -32.362 0.092 -20.922 1.00 84.56 396 GLY A N 1
ATOM 3142 C CA . GLY A 1 396 ? -31.992 -0.224 -22.288 1.00 84.56 396 GLY A CA 1
ATOM 3143 C C . GLY A 1 396 ? -32.607 -1.509 -22.796 1.00 84.56 396 GLY A C 1
ATOM 3144 O O . GLY A 1 396 ? -33.050 -2.366 -22.038 1.00 84.56 396 GLY A O 1
ATOM 3145 N N . LEU A 1 397 ? -32.607 -1.641 -24.111 1.00 87.44 397 LEU A N 1
ATOM 3146 C CA . LEU A 1 397 ? -33.115 -2.790 -24.833 1.00 87.44 397 LEU A CA 1
ATOM 3147 C C . LEU A 1 397 ? -32.094 -3.175 -25.893 1.00 87.44 397 LEU A C 1
ATOM 3149 O O . LEU A 1 397 ? -31.644 -2.328 -26.662 1.00 87.44 397 LEU A O 1
ATOM 3153 N N . GLN A 1 398 ? -31.731 -4.451 -25.925 1.00 89.25 398 GLN A N 1
ATOM 3154 C CA . GLN A 1 398 ? -30.963 -5.030 -27.022 1.00 89.25 398 GLN A CA 1
ATOM 3155 C C . GLN A 1 398 ? -31.857 -5.983 -27.806 1.00 89.25 398 GLN A C 1
ATOM 3157 O O . GLN A 1 398 ? -32.646 -6.713 -27.217 1.00 89.25 398 GLN A O 1
ATOM 3162 N N . ALA A 1 399 ? -31.730 -5.980 -29.123 1.00 89.12 399 ALA A N 1
ATOM 3163 C CA . ALA A 1 399 ? -32.453 -6.842 -30.035 1.00 89.12 399 ALA A CA 1
ATOM 3164 C C . ALA A 1 399 ? -31.454 -7.582 -30.923 1.00 89.12 399 ALA A C 1
ATOM 3166 O O . ALA A 1 399 ? -30.729 -6.969 -31.712 1.00 89.12 399 ALA A O 1
ATOM 3167 N N . LYS A 1 400 ? -31.434 -8.910 -30.809 1.00 90.00 400 LYS A N 1
ATOM 3168 C CA . LYS A 1 400 ? -30.761 -9.786 -31.765 1.00 90.00 400 LYS A CA 1
ATOM 3169 C C . LYS A 1 400 ? -31.710 -10.022 -32.934 1.00 90.00 400 LYS A C 1
ATOM 3171 O O . LYS A 1 400 ? -32.572 -10.898 -32.868 1.00 90.00 400 LYS A O 1
ATOM 3176 N N . LEU A 1 401 ? -31.577 -9.190 -33.965 1.00 85.94 401 LEU A N 1
ATOM 3177 C CA . LEU A 1 401 ? -32.450 -9.195 -35.139 1.00 85.94 401 LEU A CA 1
ATOM 3178 C C . LEU A 1 401 ? -32.178 -10.409 -36.035 1.00 85.94 401 LEU A C 1
ATOM 3180 O O . LEU A 1 401 ? -33.108 -10.985 -36.587 1.00 85.94 401 LEU A O 1
ATOM 3184 N N . THR A 1 402 ? -30.910 -10.813 -36.150 1.00 84.62 402 THR A N 1
ATOM 3185 C CA . THR A 1 402 ? -30.471 -12.031 -36.850 1.00 84.62 402 THR A CA 1
ATOM 3186 C C . THR A 1 402 ? -29.253 -12.632 -36.140 1.00 84.62 402 THR A C 1
ATOM 3188 O O . THR A 1 402 ? -28.738 -12.057 -35.181 1.00 84.62 402 THR A O 1
ATOM 3191 N N . ASP A 1 403 ? -28.722 -13.759 -36.622 1.00 84.56 403 ASP A N 1
ATOM 3192 C CA . ASP A 1 403 ? -27.457 -14.308 -36.103 1.00 84.56 403 ASP A CA 1
ATOM 3193 C C . ASP A 1 403 ? -26.233 -13.423 -36.358 1.00 84.56 403 ASP A C 1
ATOM 3195 O O . ASP A 1 403 ? -25.195 -13.617 -35.728 1.00 84.56 403 ASP A O 1
ATOM 3199 N N . ARG A 1 404 ? -26.369 -12.411 -37.221 1.00 87.38 404 ARG A N 1
ATOM 3200 C CA . ARG A 1 404 ? -25.289 -11.498 -37.608 1.00 87.38 404 ARG A CA 1
ATOM 3201 C C . ARG A 1 404 ? -25.527 -10.048 -37.204 1.00 87.38 404 ARG A C 1
ATOM 3203 O O . ARG A 1 404 ? -24.592 -9.261 -37.295 1.00 87.38 404 ARG A O 1
ATOM 3210 N N . LEU A 1 405 ? -26.733 -9.682 -36.761 1.00 84.69 405 LEU A N 1
ATOM 3211 C CA . LEU A 1 405 ? -27.110 -8.296 -36.479 1.00 84.69 405 LEU A CA 1
ATOM 3212 C C . LEU A 1 405 ? -27.717 -8.143 -35.081 1.00 84.69 405 LEU A C 1
ATOM 3214 O O . LEU A 1 405 ? -28.782 -8.687 -34.788 1.00 84.69 405 LEU A O 1
ATOM 3218 N N . ASN A 1 406 ? -27.062 -7.327 -34.254 1.00 86.56 406 ASN A N 1
ATOM 3219 C CA . ASN A 1 406 ? -27.562 -6.899 -32.952 1.00 86.56 406 ASN A CA 1
ATOM 3220 C C . ASN A 1 406 ? -27.691 -5.376 -32.909 1.00 86.56 406 ASN A C 1
ATOM 3222 O O . ASN A 1 406 ? -26.752 -4.664 -33.265 1.00 86.56 406 ASN A O 1
ATOM 3226 N N . VAL A 1 407 ? -28.823 -4.882 -32.421 1.00 88.25 407 VAL A N 1
ATOM 3227 C CA . VAL A 1 407 ? -29.087 -3.450 -32.231 1.00 88.25 407 VAL A CA 1
ATOM 3228 C C . VAL A 1 407 ? -29.423 -3.206 -30.768 1.00 88.25 407 VAL A C 1
ATOM 3230 O O . VAL A 1 407 ? -30.117 -4.009 -30.154 1.00 88.25 407 VAL A O 1
ATOM 3233 N N . GLY A 1 408 ? -28.929 -2.119 -30.188 1.00 84.25 408 GLY A N 1
ATOM 3234 C CA . GLY A 1 408 ? -29.210 -1.739 -28.813 1.00 84.25 408 GLY A CA 1
ATOM 3235 C C . GLY A 1 408 ? -29.491 -0.252 -28.675 1.00 84.25 408 GLY A C 1
ATOM 3236 O O . GLY A 1 408 ? -28.913 0.568 -29.385 1.00 84.25 408 GLY A O 1
ATOM 3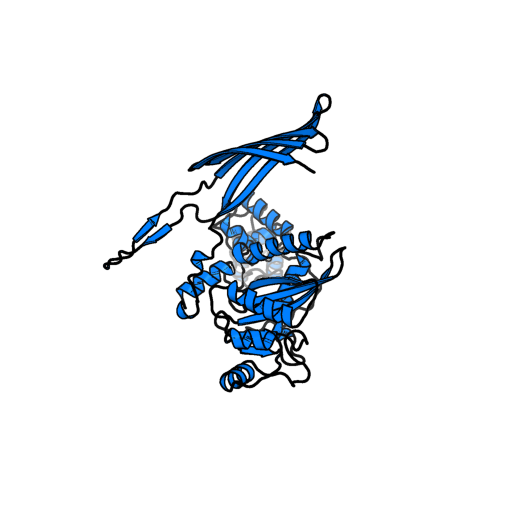237 N N . LEU A 1 409 ? -30.378 0.082 -27.744 1.00 82.44 409 LEU A N 1
ATOM 3238 C CA . LEU A 1 409 ? -30.661 1.447 -27.321 1.00 82.44 409 LEU A CA 1
ATOM 3239 C C . LEU A 1 409 ? -30.694 1.485 -25.796 1.00 82.44 409 LEU A C 1
ATOM 3241 O O . LEU A 1 409 ? -31.290 0.610 -25.170 1.00 82.44 409 LEU A O 1
ATOM 3245 N N . SER A 1 410 ? -30.072 2.485 -25.181 1.00 71.69 410 SER A N 1
ATOM 3246 C CA . SER A 1 410 ? -30.144 2.689 -23.738 1.00 71.69 410 SER A CA 1
ATOM 3247 C C . SER A 1 410 ? -30.174 4.157 -23.364 1.00 71.69 410 SER A C 1
ATOM 3249 O O . SER A 1 410 ? -29.398 4.945 -23.888 1.00 71.69 410 SER A O 1
ATOM 3251 N N . TYR A 1 411 ? -31.020 4.488 -22.406 1.00 78.00 411 TYR A N 1
ATOM 3252 C CA . TYR A 1 411 ? -31.029 5.739 -21.676 1.00 78.00 411 TYR A CA 1
ATOM 3253 C C . TYR A 1 411 ? -30.204 5.599 -20.392 1.00 78.00 411 TYR A C 1
ATOM 3255 O O . TYR A 1 411 ? -30.289 4.575 -19.707 1.00 78.00 411 TYR A O 1
ATOM 3263 N N . VAL A 1 412 ? -29.413 6.615 -20.062 1.00 70.00 412 VAL A N 1
ATOM 3264 C CA . VAL A 1 412 ? -28.642 6.719 -18.819 1.00 70.00 412 VAL A CA 1
ATOM 3265 C C . VAL A 1 412 ? -28.913 8.088 -18.211 1.00 70.00 412 VAL A C 1
ATOM 3267 O O . VAL A 1 412 ? -28.853 9.086 -18.917 1.00 70.00 412 VAL A O 1
ATOM 3270 N N . GLY A 1 413 ? -29.195 8.140 -16.915 1.00 65.12 413 GLY A N 1
ATOM 3271 C CA . GLY A 1 413 ? -29.369 9.377 -16.165 1.00 65.12 413 GLY A CA 1
ATOM 3272 C C . GLY A 1 413 ? -28.688 9.305 -14.804 1.00 65.12 413 GLY A C 1
ATOM 3273 O O . GLY A 1 413 ? -28.673 8.252 -14.162 1.00 65.12 413 GLY A O 1
ATOM 3274 N N . GLN A 1 414 ? -28.132 10.425 -14.362 1.00 74.69 414 GLN A N 1
ATOM 3275 C CA . GLN A 1 414 ? -27.631 10.646 -13.016 1.00 74.69 414 GLN A CA 1
ATOM 3276 C C . GLN A 1 414 ? -28.226 11.950 -12.478 1.00 74.69 414 GLN A C 1
ATOM 3278 O O . GLN A 1 414 ? -28.080 13.005 -13.087 1.00 74.69 414 GLN A O 1
ATOM 3283 N N . TYR A 1 415 ? -28.879 11.874 -11.324 1.00 80.06 415 TYR A N 1
ATOM 3284 C CA . TYR A 1 415 ? -29.604 12.979 -10.709 1.00 80.06 415 TYR A CA 1
ATOM 3285 C C . TYR A 1 415 ? -29.113 13.151 -9.281 1.00 80.06 415 TYR A C 1
ATOM 3287 O O . TYR A 1 415 ? -29.445 12.340 -8.418 1.00 80.06 415 TYR A O 1
ATOM 3295 N N . GLY A 1 416 ? -28.284 14.160 -9.051 1.00 73.19 416 GLY A N 1
ATOM 3296 C CA . GLY A 1 416 ? -27.797 14.519 -7.727 1.00 73.19 416 GLY A CA 1
ATOM 3297 C C . GLY A 1 416 ? -28.132 15.958 -7.365 1.00 73.19 416 GLY A C 1
ATOM 3298 O O . GLY A 1 416 ? -28.577 16.738 -8.206 1.00 73.19 416 GLY A O 1
ATOM 3299 N N . ASP A 1 417 ? -27.896 16.303 -6.104 1.00 65.94 417 ASP A N 1
ATOM 3300 C CA . ASP A 1 417 ? -28.333 17.574 -5.510 1.00 65.94 417 ASP A CA 1
ATOM 3301 C C . ASP A 1 417 ? -27.762 18.825 -6.205 1.00 65.94 417 ASP A C 1
ATOM 3303 O O . ASP A 1 417 ? -28.368 19.892 -6.156 1.00 65.94 417 ASP A O 1
ATOM 3307 N N . HIS A 1 418 ? -26.606 18.697 -6.865 1.00 59.69 418 HIS A N 1
ATOM 3308 C CA . HIS A 1 418 ? -25.882 19.801 -7.507 1.00 59.69 418 HIS A CA 1
ATOM 3309 C C . HIS A 1 418 ? -25.650 19.583 -9.011 1.00 59.69 418 HIS A C 1
ATOM 3311 O O . HIS A 1 418 ? -25.087 20.447 -9.683 1.00 59.69 418 HIS A O 1
ATOM 3317 N N . SER A 1 419 ? -26.057 18.434 -9.563 1.00 65.75 419 SER A N 1
ATOM 3318 C CA . SER A 1 419 ? -25.855 18.108 -10.975 1.00 65.75 419 SER A CA 1
ATOM 3319 C C . SER A 1 419 ? -26.873 17.096 -11.494 1.00 65.75 419 SER A C 1
ATOM 3321 O O . SER A 1 419 ? -27.169 16.087 -10.854 1.00 65.75 419 SER A O 1
ATOM 3323 N N . THR A 1 420 ? -27.372 17.346 -12.704 1.00 71.56 420 THR A N 1
ATOM 3324 C CA . THR A 1 420 ? -28.194 16.395 -13.456 1.00 71.56 420 THR A CA 1
ATOM 3325 C C . THR A 1 420 ? -27.546 16.148 -14.810 1.00 71.56 420 THR A C 1
ATOM 3327 O O . THR A 1 420 ? -27.166 17.088 -15.503 1.00 71.56 420 THR A O 1
ATOM 3330 N N . ASP A 1 421 ? -27.378 14.879 -15.158 1.00 70.94 421 ASP A N 1
ATOM 3331 C CA . ASP A 1 421 ? -26.839 14.442 -16.441 1.00 70.94 421 ASP A CA 1
ATOM 3332 C C . ASP A 1 421 ? -27.737 13.336 -16.994 1.00 70.94 421 ASP A C 1
ATOM 3334 O O . ASP A 1 421 ? -28.188 12.456 -16.258 1.00 70.94 421 ASP A O 1
ATOM 3338 N N . SER A 1 422 ? -28.033 13.388 -18.286 1.00 78.75 422 SER A N 1
ATOM 3339 C CA . SER A 1 422 ? -28.829 12.366 -18.952 1.00 78.75 422 SER A CA 1
ATOM 3340 C C . SER A 1 422 ? -28.445 12.245 -20.415 1.00 78.75 422 SER A C 1
ATOM 3342 O O . SER A 1 422 ? -28.194 13.238 -21.093 1.00 78.75 422 SER A O 1
ATOM 3344 N N . GLY A 1 423 ? -28.431 11.015 -20.914 1.00 66.06 423 GLY A N 1
ATOM 3345 C CA . GLY A 1 423 ? -28.008 10.713 -22.268 1.00 66.06 423 GLY A CA 1
ATOM 3346 C C . GLY A 1 423 ? -28.687 9.474 -22.829 1.00 66.06 423 GLY A C 1
ATOM 3347 O O . GLY A 1 423 ? -29.085 8.557 -22.108 1.00 66.06 423 GLY A O 1
ATOM 3348 N N . LEU A 1 424 ? -28.791 9.445 -24.154 1.00 72.38 424 LEU A N 1
ATOM 3349 C CA . LEU A 1 424 ? -29.254 8.297 -24.920 1.00 72.38 424 LEU A CA 1
ATOM 3350 C C . LEU A 1 424 ? -28.075 7.733 -25.717 1.00 72.38 424 LEU A C 1
ATOM 3352 O O . LEU A 1 424 ? -27.327 8.471 -26.352 1.00 72.38 424 LEU A O 1
ATOM 3356 N N . THR A 1 425 ? -27.902 6.419 -25.696 1.00 70.50 425 THR A N 1
ATOM 3357 C CA . THR A 1 425 ? -26.837 5.714 -26.411 1.00 70.50 425 THR A CA 1
ATOM 3358 C C . THR A 1 425 ? -27.446 4.623 -27.275 1.00 70.50 425 THR A C 1
ATOM 3360 O O . THR A 1 425 ? -28.164 3.764 -26.767 1.00 70.50 425 THR A O 1
ATOM 3363 N N . GLY A 1 426 ? -27.145 4.642 -28.572 1.00 74.81 426 GLY A N 1
ATOM 3364 C CA . GLY A 1 426 ? -27.484 3.577 -29.514 1.00 74.81 426 GLY A CA 1
ATOM 3365 C C . GLY A 1 426 ? -26.236 2.816 -29.958 1.00 74.81 426 GLY A C 1
ATOM 3366 O O . GLY A 1 426 ? -25.170 3.410 -30.108 1.00 74.81 426 GLY A O 1
ATOM 3367 N N . ASN A 1 427 ? -26.352 1.509 -30.181 1.00 74.25 427 ASN A N 1
ATOM 3368 C CA . ASN A 1 427 ? -25.267 0.682 -30.701 1.00 74.25 427 ASN A CA 1
ATOM 3369 C C . ASN A 1 427 ? -25.773 -0.324 -31.741 1.00 74.25 427 ASN A C 1
ATOM 3371 O O . ASN A 1 427 ? -26.833 -0.923 -31.579 1.00 74.25 427 ASN A O 1
ATOM 3375 N N . VAL A 1 428 ? -24.978 -0.562 -32.784 1.00 83.44 428 VAL A N 1
ATOM 3376 C CA . VAL A 1 428 ? -25.241 -1.579 -33.812 1.00 83.44 428 VAL A CA 1
ATOM 3377 C C . VAL A 1 428 ? -23.996 -2.444 -33.954 1.00 83.44 428 VAL A C 1
ATOM 3379 O O . VAL A 1 428 ? -22.896 -1.926 -34.124 1.00 83.44 428 VAL A O 1
ATOM 3382 N N . LYS A 1 429 ? -24.155 -3.764 -33.852 1.00 79.19 429 LYS A N 1
ATOM 3383 C CA . LYS A 1 429 ? -23.072 -4.739 -33.997 1.00 79.19 429 LYS A CA 1
ATOM 3384 C C . LYS A 1 429 ? -23.409 -5.717 -35.114 1.00 79.19 429 LYS A C 1
ATOM 3386 O O . LYS A 1 429 ? -24.381 -6.467 -35.005 1.00 79.19 429 LYS A O 1
ATOM 3391 N N . VAL A 1 430 ? -22.569 -5.720 -36.146 1.00 88.88 430 VAL A N 1
ATOM 3392 C CA . VAL A 1 430 ? -22.629 -6.639 -37.289 1.00 88.88 430 VAL A CA 1
ATOM 3393 C C . VAL A 1 430 ? -21.476 -7.635 -37.180 1.00 88.88 430 VAL A C 1
ATOM 3395 O O . VAL A 1 430 ? -20.359 -7.244 -36.853 1.00 88.88 430 VAL A O 1
ATOM 3398 N N . THR A 1 431 ? -21.743 -8.921 -37.393 1.00 84.38 431 THR A N 1
ATOM 3399 C CA . THR A 1 431 ? -20.720 -9.979 -37.453 1.00 84.38 431 THR A CA 1
ATOM 3400 C C . THR A 1 431 ? -20.686 -10.539 -38.871 1.00 84.38 431 THR A C 1
ATOM 3402 O O . THR A 1 431 ? -21.732 -10.953 -39.377 1.00 84.38 431 THR A O 1
ATOM 3405 N N . PHE A 1 432 ? -19.513 -10.477 -39.505 1.00 76.31 432 PHE A N 1
ATOM 3406 C CA . PHE A 1 432 ? -19.288 -10.852 -40.903 1.00 76.31 432 PHE A CA 1
ATOM 3407 C C . PHE A 1 432 ? -18.844 -12.303 -41.034 1.00 76.31 432 PHE A C 1
ATOM 3409 O O . PHE A 1 432 ? -18.025 -12.733 -40.189 1.00 76.31 432 PHE A O 1
#

Organism: Gluconacetobacter diazotrophicus (strain ATCC 49037 / DSM 5601 / CCUG 37298 / CIP 103539 / LMG 7603 / PAl5) (NCBI:txid272568)

Sequence (432 aa):
MGQVHHGSATTTAAVRRAIQHSQESLRVLAKRYGINPKTVAKWKGRTDTSDRRTGPKVASSTILSTEEEAIVVAFRRHTLLPLDDCLYALQATIPHLTRSSLHRCFQRHGISRLPETEGDKPKRSKFKSYPIGYFHIDIAEVRTEMGRLYLLVAIDRTSKFAFVQLHEKATRRVAGDFLRALAAAVPYRIHTVLTDNGTHFTDPAGNGWTPEDIKAMRADGVLFRCHSFELACADLDIEHRLTKPRHPWTNGQVERMNRTIKDATVKRFYYETHDQLRQHLADFVTAYNFARRLKTLRGLTPYEFICQQWEKEPSRFIHNPHHQIPGQNTYSTFGARFAGTVRVGGVALTPNATLGYRHAFGLTTPTTREAFLAGGNAFDVAGVPLSTDAAVLKAGLQAKLTDRLNVGLSYVGQYGDHSTDSGLTGNVKVTF

Foldseek 3Di:
DDDDDDPPPLADLVLLVCLQPDPDDLVVSCVVSVHDSVVSVVSNPDPHSDDDDDDDPDDDDPQADPVRLVVLVVCCVVVVDALVLSQLQCCVVVVSDDSVSSCVSCVSVVNNDRPDDDDDDDDDDDDDDDAWQEKEWEWDWFAAQVGIWIKIWIAIPHLRQIDIDIHPDLALQVLLVSLVVVCVLDQFQRAEYEYECDPSQADVVPPADALVRVVVCVVVVHDDDHRSNRVSCNVSVYHYHYDDPPRCCVSVSRVVVVVVLCVQARVPDHHNDPVVRVVSSVVVSCCQQQPRQDVSLVSDHSLSSSQVSCVVCVVRGPDRSVVVPPPFWDKDKDWDKDWDWDDDDPKIKIKIKIKIKIATDGQQWDWDWDADPVDDDIDIDTDQGHFRIKIKIKIKMWMPPDPFKIKMKMKIWIGGPRDTDIDIDIDIGGDD